Protein AF-0000000078981003 (afdb_homodimer)

InterPro domains:
  IPR001851 ABC transporter, permease [PF02653] (40-319)
  IPR043428 High-affinity branched-chain amino acid transport system permease protein LivM-like [PTHR30482] (14-332)
  IPR043428 High-affinity branched-chain amino acid transport system permease protein LivM-like [cd06581] (43-329)

Secondary structure (DSSP, 8-state):
----HHHHHHHHHHHHHHHHHHHHHHHHHHH--HHHHHHHHHHHHHHHHHHHHIIIIIHH------HHHHHHHHHHHHHHHHS-HHHHHHH-TT-GGGTTS----HHHHHHHHHHHHHHHHHHHHHHHTTS-HHHHHHHHHHHHHHHHHHHHH-HHHH-TTS-EE-------HHHHHHHHHHHHHHHHHHHHSHHHHHHHHHHH-HHHHHHTT--HHHHHHHHHHHHHHHHHHHHHHHHHHHSEE-STTSSHHHHHHHHHHHHHH-TT-HHHHHHHHHHHHHHHHHHHHHHS--S-S------THHHHHHHHHHHHHHHHHH-TTTTTTT--HHHHH--/----HHHHHHHHHHHHHHHHHHHHHHHHHHH--HHHHHHHHHHHHHHHHHHHHIIIIIHH------HHHHHHHHHHHHHHHHS-HHHHHHH-TT-GGGTTS----HHHHHHHHHHHHHHHHHHHHHHHTTS-HHHHHHHHHHHHHHHHHHHHH-HHHH-TTS-EE-------HHHHHHHHHHHHHHHHHHHHSHHHHHHHHHHH-HHHHHHTT--HHHHHHHHHHHHHHHHHHHHHHHHHHHSEE-STTSSHHHHHHHHHHHHHH-TT-HHHHHHHHHHHHHHHHHHHHHHS--S-S------THHHHHHHHHHHHHHHHHH-TTTTTTT--HHHHH--

Structure (mmCIF, N/CA/C/O backbone):
data_AF-0000000078981003-model_v1
#
loop_
_entity.id
_entity.type
_entity.pdbx_description
1 polymer 'Branched-chain amino acid ABC transporter, permease protein'
#
loop_
_atom_site.group_PDB
_atom_site.id
_atom_site.type_symbol
_atom_site.label_atom_id
_atom_site.label_alt_id
_atom_site.label_comp_id
_atom_site.label_asym_id
_atom_site.label_entity_id
_atom_site.label_seq_id
_atom_site.pdbx_PDB_ins_code
_atom_site.Cartn_x
_atom_site.Cartn_y
_atom_site.Cartn_z
_atom_site.occupancy
_atom_site.B_iso_or_equiv
_atom_site.auth_seq_id
_atom_site.auth_comp_id
_atom_site.auth_asym_id
_atom_site.auth_atom_id
_atom_site.pdbx_PDB_model_num
ATOM 1 N N . MET A 1 1 ? -24.141 32.219 16.953 1 49.22 1 MET A N 1
ATOM 2 C CA . MET A 1 1 ? -24.547 30.828 16.688 1 49.22 1 MET A CA 1
ATOM 3 C C . MET A 1 1 ? -24.188 29.922 17.859 1 49.22 1 MET A C 1
ATOM 5 O O . MET A 1 1 ? -23.016 29.859 18.266 1 49.22 1 MET A O 1
ATOM 9 N N . THR A 1 2 ? -25.062 29.516 18.656 1 70.5 2 THR A N 1
ATOM 10 C CA . THR A 1 2 ? -24.875 28.719 19.859 1 70.5 2 THR A CA 1
ATOM 11 C C . THR A 1 2 ? -24.297 27.344 19.516 1 70.5 2 THR A C 1
ATOM 13 O O . THR A 1 2 ? -24.766 26.703 18.578 1 70.5 2 THR A O 1
ATOM 16 N N . LEU A 1 3 ? -23.094 27.109 19.906 1 76.75 3 LEU A N 1
ATOM 17 C CA . LEU A 1 3 ? -22.422 25.828 19.688 1 76.75 3 LEU A CA 1
ATOM 18 C C . LEU A 1 3 ? -23.297 24.672 20.156 1 76.75 3 LEU A C 1
ATOM 20 O O . LEU A 1 3 ? -23.953 24.766 21.203 1 76.75 3 LEU A O 1
ATOM 24 N N . SER A 1 4 ? -23.547 23.703 19.344 1 82.56 4 SER A N 1
ATOM 25 C CA . SER A 1 4 ? -24.25 22.484 19.75 1 82.56 4 SER A CA 1
ATOM 26 C C . SER A 1 4 ? -23.516 21.766 20.875 1 82.56 4 SER A C 1
ATOM 28 O O . SER A 1 4 ? -22.359 22.094 21.188 1 82.56 4 SER A O 1
ATOM 30 N N . ARG A 1 5 ? -24.234 20.969 21.609 1 80.38 5 ARG A N 1
ATOM 31 C CA . ARG A 1 5 ? -23.656 20.203 22.703 1 80.38 5 ARG A CA 1
ATOM 32 C C . ARG A 1 5 ? -22.438 19.391 22.234 1 80.38 5 ARG A C 1
ATOM 34 O O . ARG A 1 5 ? -21.453 19.281 22.953 1 80.38 5 ARG A O 1
ATOM 41 N N . ALA A 1 6 ? -22.5 18.844 21.062 1 82.56 6 ALA A N 1
ATOM 42 C CA . ALA A 1 6 ? -21.406 18.062 20.5 1 82.56 6 ALA A CA 1
ATOM 43 C C . ALA A 1 6 ? -20.172 18.938 20.234 1 82.56 6 ALA A C 1
ATOM 45 O O . ALA A 1 6 ? -19.047 18.516 20.453 1 82.56 6 ALA A O 1
ATOM 46 N N . GLN A 1 7 ? -20.375 20.109 19.828 1 87.44 7 GLN A N 1
ATOM 47 C CA . GLN A 1 7 ? -19.281 21.031 19.516 1 87.44 7 GLN A CA 1
ATOM 48 C C . GLN A 1 7 ? -18.594 21.5 20.781 1 87.44 7 GLN A C 1
ATOM 50 O O . GLN A 1 7 ? -17.359 21.641 20.812 1 87.44 7 GLN A O 1
ATOM 55 N N . ARG A 1 8 ? -19.359 21.719 21.828 1 89.12 8 ARG A N 1
ATOM 56 C CA . ARG A 1 8 ? -18.781 22.125 23.109 1 89.12 8 ARG A CA 1
ATOM 57 C C . ARG A 1 8 ? -17.906 21.016 23.688 1 89.12 8 ARG A C 1
ATOM 59 O O . ARG A 1 8 ? -16.812 21.281 24.203 1 89.12 8 ARG A O 1
ATOM 66 N N . ARG A 1 9 ? -18.453 19.844 23.594 1 88.81 9 ARG A N 1
ATOM 67 C CA . ARG A 1 9 ? -17.688 18.703 24.078 1 88.81 9 ARG A CA 1
ATOM 68 C C . ARG A 1 9 ? -16.406 18.516 23.266 1 88.81 9 ARG A C 1
ATOM 70 O O . ARG A 1 9 ? -15.367 18.141 23.812 1 88.81 9 ARG A O 1
ATOM 77 N N . GLY A 1 10 ? -16.531 18.812 22.016 1 92.38 10 GLY A N 1
ATOM 78 C CA . GLY A 1 10 ? -15.375 18.719 21.141 1 92.38 10 GLY A CA 1
ATOM 79 C C . GLY A 1 10 ? -14.281 19.703 21.5 1 92.38 10 GLY A C 1
ATOM 80 O O . GLY A 1 10 ? -13.094 19.375 21.453 1 92.38 10 GLY A O 1
ATOM 81 N N . ILE A 1 11 ? -14.703 20.844 21.859 1 94 11 ILE A N 1
ATOM 82 C CA . ILE A 1 11 ? -13.758 21.891 22.234 1 94 11 ILE A CA 1
ATOM 83 C C . ILE A 1 11 ? -13.062 21.5 23.547 1 94 11 ILE A C 1
ATOM 85 O O . ILE A 1 11 ? -11.859 21.703 23.703 1 94 11 ILE A O 1
ATOM 89 N N . VAL A 1 12 ? -13.812 20.938 24.469 1 94.69 12 VAL A N 1
ATOM 90 C CA . VAL A 1 12 ? -13.25 20.5 25.734 1 94.69 12 VAL A CA 1
ATOM 91 C C . VAL A 1 12 ? -12.234 19.391 25.484 1 94.69 12 VAL A C 1
ATOM 93 O O . VAL A 1 12 ? -11.156 19.375 26.078 1 94.69 12 VAL A O 1
ATOM 96 N N . GLY A 1 13 ? -12.633 18.438 24.656 1 96.25 13 GLY A N 1
ATOM 97 C CA . GLY A 1 13 ? -11.711 17.375 24.312 1 96.25 13 GLY A CA 1
ATOM 98 C C . GLY A 1 13 ? -10.438 17.875 23.656 1 96.25 13 GLY A C 1
ATOM 99 O O . GLY A 1 13 ? -9.344 17.406 23.953 1 96.25 13 GLY A O 1
ATOM 100 N N . ALA A 1 14 ? -10.609 18.812 22.766 1 97.62 14 ALA A N 1
ATOM 101 C CA . ALA A 1 14 ? -9.461 19.406 22.094 1 97.62 14 ALA A CA 1
ATOM 102 C C . ALA A 1 14 ? -8.555 20.125 23.078 1 97.62 14 ALA A C 1
ATOM 104 O O . ALA A 1 14 ? -7.328 20.062 22.969 1 97.62 14 ALA A O 1
ATOM 105 N N . ALA A 1 15 ? -9.125 20.828 24.016 1 97.56 15 ALA A N 1
ATOM 106 C CA . ALA A 1 15 ? -8.367 21.547 25.031 1 97.56 15 ALA A CA 1
ATOM 107 C C . ALA A 1 15 ? -7.582 20.594 25.922 1 97.56 15 ALA A C 1
ATOM 109 O O . ALA A 1 15 ? -6.438 20.875 26.281 1 97.56 15 ALA A O 1
ATOM 110 N N . LEU A 1 16 ? -8.234 19.5 26.266 1 97.31 16 LEU A N 1
ATOM 111 C CA . LEU A 1 16 ? -7.555 18.5 27.094 1 97.31 16 LEU A CA 1
ATOM 112 C C . LEU A 1 16 ? -6.367 17.906 26.344 1 97.31 16 LEU A C 1
ATOM 114 O O . LEU A 1 16 ? -5.285 17.75 26.906 1 97.31 16 LEU A O 1
ATOM 118 N N . LEU A 1 17 ? -6.609 17.547 25.094 1 98.06 17 LEU A N 1
ATOM 119 C CA . LEU A 1 17 ? -5.516 17.031 24.281 1 98.06 17 LEU A CA 1
ATOM 120 C C . LEU A 1 17 ? -4.406 18.062 24.125 1 98.06 17 LEU A C 1
ATOM 122 O O . LEU A 1 17 ? -3.223 17.734 24.172 1 98.06 17 LEU A O 1
ATOM 126 N N . ALA A 1 18 ? -4.82 19.312 23.938 1 98.25 18 ALA A N 1
ATOM 127 C CA . ALA A 1 18 ? -3.854 20.406 23.812 1 98.25 18 ALA A CA 1
ATOM 128 C C . ALA A 1 18 ? -2.996 20.516 25.078 1 98.25 18 ALA A C 1
ATOM 130 O O . ALA A 1 18 ? -1.779 20.703 25 1 98.25 18 ALA A O 1
ATOM 131 N N . LEU A 1 19 ? -3.611 20.406 26.219 1 97.94 19 LEU A N 1
ATOM 132 C CA . LEU A 1 19 ? -2.893 20.469 27.5 1 97.94 19 LEU A CA 1
ATOM 133 C C . LEU A 1 19 ? -1.883 19.344 27.609 1 97.94 19 LEU A C 1
ATOM 135 O O . LEU A 1 19 ? -0.764 19.547 28.094 1 97.94 19 LEU A O 1
ATOM 139 N N . ILE A 1 20 ? -2.307 18.188 27.203 1 97.75 20 ILE A N 1
ATOM 140 C CA . ILE A 1 20 ? -1.422 17.016 27.234 1 97.75 20 ILE A CA 1
ATOM 141 C C . ILE A 1 20 ? -0.238 17.25 26.297 1 97.75 20 ILE A C 1
ATOM 143 O O . ILE A 1 20 ? 0.906 16.953 26.656 1 97.75 20 ILE A O 1
ATOM 147 N N . LEU A 1 21 ? -0.526 17.703 25.094 1 98.44 21 LEU A N 1
ATOM 148 C CA . LEU A 1 21 ? 0.53 17.953 24.125 1 98.44 21 LEU A CA 1
ATOM 149 C C . LEU A 1 21 ? 1.508 19 24.625 1 98.44 21 LEU A C 1
ATOM 151 O O . LEU A 1 21 ? 2.721 18.859 24.469 1 98.44 21 LEU A O 1
ATOM 155 N N . ILE A 1 22 ? 0.976 20.094 25.234 1 98.31 22 ILE A N 1
ATOM 156 C CA . ILE A 1 22 ? 1.817 21.156 25.797 1 98.31 22 ILE A CA 1
ATOM 157 C C . ILE A 1 22 ? 2.654 20.594 26.938 1 98.31 22 ILE A C 1
ATOM 159 O O . ILE A 1 22 ? 3.846 20.891 27.047 1 98.31 22 ILE A O 1
ATOM 163 N N . ALA A 1 23 ? 2.049 19.75 27.797 1 97.81 23 ALA A N 1
ATOM 164 C CA . ALA A 1 23 ? 2.762 19.156 28.922 1 97.81 23 ALA A CA 1
ATOM 165 C C . ALA A 1 23 ? 3.918 18.281 28.422 1 97.81 23 ALA A C 1
ATOM 167 O O . ALA A 1 23 ? 5.012 18.328 28.984 1 97.81 23 ALA A O 1
ATOM 168 N N . ILE A 1 24 ? 3.688 17.469 27.391 1 97 24 ILE A N 1
ATOM 169 C CA . ILE A 1 24 ? 4.73 16.609 26.844 1 97 24 ILE A CA 1
ATOM 170 C C . ILE A 1 24 ? 5.855 17.469 26.266 1 97 24 ILE A C 1
ATOM 172 O O . ILE A 1 24 ? 7.035 17.188 26.484 1 97 24 ILE A O 1
ATOM 176 N N . GLY A 1 25 ? 5.469 18.516 25.516 1 96.81 25 GLY A N 1
ATOM 177 C CA . GLY A 1 25 ? 6.465 19.422 24.953 1 96.81 25 GLY A CA 1
ATOM 178 C C . GLY A 1 25 ? 7.301 20.109 26.016 1 96.81 25 GLY A C 1
ATOM 179 O O . GLY A 1 25 ? 8.523 20.203 25.891 1 96.81 25 GLY A O 1
ATOM 180 N N . LEU A 1 26 ? 6.652 20.578 27.109 1 96 26 LEU A N 1
ATOM 181 C CA . LEU A 1 26 ? 7.34 21.266 28.203 1 96 26 LEU A CA 1
ATOM 182 C C . LEU A 1 26 ? 8.25 20.312 28.953 1 96 26 LEU A C 1
ATOM 184 O O . LEU A 1 26 ? 9.367 20.672 29.328 1 96 26 LEU A O 1
ATOM 188 N N . ALA A 1 27 ? 7.711 19.156 29.219 1 95.5 27 ALA A N 1
ATOM 189 C CA . ALA A 1 27 ? 8.523 18.156 29.906 1 95.5 27 ALA A CA 1
ATOM 190 C C . ALA A 1 27 ? 9.789 17.844 29.109 1 95.5 27 ALA A C 1
ATOM 192 O O . ALA A 1 27 ? 10.867 17.688 29.688 1 95.5 27 ALA A O 1
ATOM 193 N N . ALA A 1 28 ? 9.656 17.688 27.828 1 94.31 28 ALA A N 1
ATOM 194 C CA . ALA A 1 28 ? 10.812 17.406 26.984 1 94.31 28 ALA A CA 1
ATOM 195 C C . ALA A 1 28 ? 11.797 18.562 26.984 1 94.31 28 ALA A C 1
ATOM 197 O O . ALA A 1 28 ? 13.016 18.359 26.984 1 94.31 28 ALA A O 1
ATOM 198 N N . THR A 1 29 ? 11.289 19.828 26.953 1 92.25 29 THR A N 1
ATOM 199 C CA . THR A 1 29 ? 12.117 21.016 26.891 1 92.25 29 THR A CA 1
ATOM 200 C C . THR A 1 29 ? 12.891 21.203 28.203 1 92.25 29 THR A C 1
ATOM 202 O O . THR A 1 29 ? 14.047 21.609 28.188 1 92.25 29 THR A O 1
ATOM 205 N N . TRP A 1 30 ? 12.297 20.859 29.312 1 93.31 30 TRP A N 1
ATOM 206 C CA . TRP A 1 30 ? 12.898 21.125 30.625 1 93.31 30 TRP A CA 1
ATOM 207 C C . TRP A 1 30 ? 13.789 19.969 31.062 1 93.31 30 TRP A C 1
ATOM 209 O O . TRP A 1 30 ? 14.789 20.188 31.75 1 93.31 30 TRP A O 1
ATOM 219 N N . PHE A 1 31 ? 13.422 18.75 30.656 1 91.56 31 PHE A N 1
ATOM 220 C CA . PHE A 1 31 ? 14.125 17.594 31.219 1 91.56 31 PHE A CA 1
ATOM 221 C C . PHE A 1 31 ? 14.852 16.812 30.125 1 91.56 31 PHE A C 1
ATOM 223 O O . PHE A 1 31 ? 15.664 15.938 30.406 1 91.56 31 PHE A O 1
ATOM 230 N N . GLY A 1 32 ? 14.617 17.094 28.906 1 88.19 32 GLY A N 1
ATOM 231 C CA . GLY A 1 32 ? 15.094 16.234 27.828 1 88.19 32 GLY A CA 1
ATOM 232 C C . GLY A 1 32 ? 16.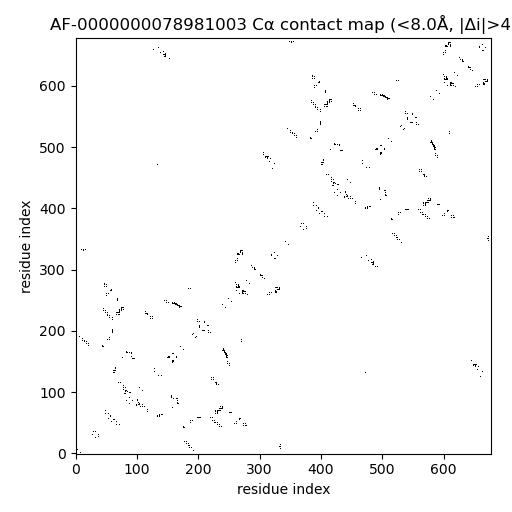484 16.594 27.344 1 88.19 32 GLY A C 1
ATOM 233 O O . GLY A 1 32 ? 16.859 17.781 27.344 1 88.19 32 GLY A O 1
ATOM 234 N N . SER A 1 33 ? 17.297 15.625 26.984 1 90.69 33 SER A N 1
ATOM 235 C CA . SER A 1 33 ? 18.562 15.805 26.297 1 90.69 33 SER A CA 1
ATOM 236 C C . SER A 1 33 ? 18.344 16.266 24.859 1 90.69 33 SER A C 1
ATOM 238 O O . SER A 1 33 ? 17.219 16.297 24.375 1 90.69 33 SER A O 1
ATOM 240 N N . ARG A 1 34 ? 19.422 16.656 24.203 1 86.69 34 ARG A N 1
ATOM 241 C CA . ARG A 1 34 ? 19.344 17.062 22.812 1 86.69 34 ARG A CA 1
ATOM 242 C C . ARG A 1 34 ? 18.781 15.953 21.938 1 86.69 34 ARG A C 1
ATOM 244 O O . ARG A 1 34 ? 17.984 16.219 21.016 1 86.69 34 ARG A O 1
ATOM 251 N N . TYR A 1 35 ? 19.141 14.812 22.25 1 85.94 35 TYR A N 1
ATOM 252 C CA . TYR A 1 35 ? 18.656 13.648 21.516 1 85.94 35 TYR A CA 1
ATOM 253 C C . TYR A 1 35 ? 17.156 13.461 21.734 1 85.94 35 TYR A C 1
ATOM 255 O O . TYR A 1 35 ? 16.422 13.219 20.781 1 85.94 35 TYR A O 1
ATOM 263 N N . GLN A 1 36 ? 16.781 13.57 22.953 1 88.25 36 GLN A N 1
ATOM 264 C CA . GLN A 1 36 ? 15.375 13.375 23.281 1 88.25 36 GLN A CA 1
ATOM 265 C C . GLN A 1 36 ? 14.5 14.469 22.672 1 88.25 36 GLN A C 1
ATOM 267 O O . GLN A 1 36 ? 13.359 14.219 22.281 1 88.25 36 GLN A O 1
ATOM 272 N N . LEU A 1 37 ? 15.055 15.656 22.562 1 92.5 37 LEU A N 1
ATOM 273 C CA . LEU A 1 37 ? 14.32 16.75 21.953 1 92.5 37 LEU A CA 1
ATOM 274 C C . LEU A 1 37 ? 14.062 16.469 20.469 1 92.5 37 LEU A C 1
ATOM 276 O O . LEU A 1 37 ? 12.984 16.766 19.969 1 92.5 37 LEU A O 1
ATOM 280 N N . ARG A 1 38 ? 15.023 15.906 19.812 1 91.19 38 ARG A N 1
ATOM 281 C CA . ARG A 1 38 ? 14.867 15.555 18.406 1 91.19 38 ARG A CA 1
ATOM 282 C C . ARG A 1 38 ? 13.82 14.453 18.219 1 91.19 38 ARG A C 1
ATOM 284 O O . ARG A 1 38 ? 13.039 14.484 17.266 1 91.19 38 ARG A O 1
ATOM 291 N N . LEU A 1 39 ? 13.836 13.523 19.156 1 91 39 LEU A N 1
ATOM 292 C CA . LEU A 1 39 ? 12.875 12.422 19.125 1 91 39 LEU A CA 1
ATOM 293 C C . LEU A 1 39 ? 11.453 12.938 19.328 1 91 39 LEU A C 1
ATOM 295 O O . LEU A 1 39 ? 10.531 12.523 18.609 1 91 39 LEU A O 1
ATOM 299 N N . VAL A 1 40 ? 11.32 13.805 20.281 1 96 40 VAL A N 1
ATOM 300 C CA . VAL A 1 40 ? 10 14.344 20.578 1 96 40 VAL A CA 1
ATOM 301 C C . VAL A 1 40 ? 9.523 15.234 19.438 1 96 40 VAL A C 1
ATOM 303 O O . VAL A 1 40 ? 8.336 15.227 19.094 1 96 40 VAL A O 1
ATOM 306 N N . TYR A 1 41 ? 10.438 16.016 18.859 1 96.81 41 TYR A N 1
ATOM 307 C CA . TYR A 1 41 ? 10.078 16.812 17.688 1 96.81 41 TYR A CA 1
ATOM 308 C C . TYR A 1 41 ? 9.562 15.922 16.562 1 96.81 41 TYR A C 1
ATOM 310 O O . TYR A 1 41 ? 8.531 16.219 15.953 1 96.81 41 TYR A O 1
ATOM 318 N N . GLY A 1 42 ? 10.289 14.82 16.312 1 96.44 42 GLY A N 1
ATOM 319 C CA . GLY A 1 42 ? 9.852 13.875 15.289 1 96.44 42 GLY A CA 1
ATOM 320 C C . GLY A 1 42 ? 8.477 13.289 15.57 1 96.44 42 GLY A C 1
ATOM 321 O O . GLY A 1 42 ? 7.676 13.109 14.656 1 96.44 42 GLY A O 1
ATOM 322 N N . ALA A 1 43 ? 8.195 13 16.812 1 97.44 43 ALA A N 1
ATOM 323 C CA . ALA A 1 43 ? 6.895 12.477 17.203 1 97.44 43 ALA A CA 1
ATOM 324 C C . ALA A 1 43 ? 5.781 13.477 16.906 1 97.44 43 ALA A C 1
ATOM 326 O O . ALA A 1 43 ? 4.691 13.094 16.484 1 97.44 43 ALA A O 1
ATOM 327 N N . TYR A 1 44 ? 6.078 14.734 17.156 1 98.62 44 TYR A N 1
ATOM 328 C CA . TYR A 1 44 ? 5.078 15.766 16.906 1 98.62 44 TYR A CA 1
ATOM 329 C C . TYR A 1 44 ? 4.836 15.93 15.406 1 98.62 44 TYR A C 1
ATOM 331 O O . TYR A 1 44 ? 3.705 16.172 14.977 1 98.62 44 TYR A O 1
ATOM 339 N N . VAL A 1 45 ? 5.891 15.836 14.594 1 98.62 45 VAL A N 1
ATOM 340 C CA . VAL A 1 45 ? 5.715 15.898 13.141 1 98.62 45 VAL A CA 1
ATOM 341 C C . VAL A 1 45 ? 4.863 14.727 12.672 1 98.62 45 VAL A C 1
ATOM 343 O O . VAL A 1 45 ? 3.932 14.898 11.883 1 98.62 45 VAL A O 1
ATOM 346 N N . ASN A 1 46 ? 5.184 13.562 13.18 1 98.38 46 ASN A N 1
ATOM 347 C CA . ASN A 1 46 ? 4.363 12.398 12.852 1 98.38 46 ASN A CA 1
ATOM 348 C C . ASN A 1 46 ? 2.924 12.578 13.328 1 98.38 46 ASN A C 1
ATOM 350 O O . ASN A 1 46 ? 1.988 12.109 12.68 1 98.38 46 ASN A O 1
ATOM 354 N N . LEU A 1 47 ? 2.766 13.203 14.438 1 98.88 47 LEU A N 1
ATOM 355 C CA . LEU A 1 47 ? 1.423 13.469 14.945 1 98.88 47 LEU A CA 1
ATOM 356 C C . LEU A 1 47 ? 0.633 14.328 13.961 1 98.88 47 LEU A C 1
ATOM 358 O O . LEU A 1 47 ? -0.552 14.086 13.727 1 98.88 47 LEU A O 1
ATOM 362 N N . LEU A 1 48 ? 1.291 15.359 13.422 1 98.94 48 LEU A N 1
ATOM 363 C CA . LEU A 1 48 ? 0.625 16.188 12.422 1 98.94 48 LEU A CA 1
ATOM 364 C C . LEU A 1 48 ? 0.151 15.352 11.242 1 98.94 48 LEU A C 1
ATOM 366 O O . LEU A 1 48 ? -0.969 15.531 10.758 1 98.94 48 LEU A O 1
ATOM 370 N N . VAL A 1 49 ? 0.95 14.414 10.836 1 98.88 49 VAL A N 1
ATOM 371 C CA . VAL A 1 49 ? 0.619 13.539 9.719 1 98.88 49 VAL A CA 1
ATOM 372 C C . VAL A 1 49 ? -0.559 12.641 10.094 1 98.88 49 VAL A C 1
ATOM 374 O O . VAL A 1 49 ? -1.516 12.516 9.328 1 98.88 49 VAL A O 1
ATOM 377 N N . VAL A 1 50 ? -0.509 12.039 11.258 1 98.88 50 VAL A N 1
ATOM 378 C CA . VAL A 1 50 ? -1.516 11.078 11.688 1 98.88 50 VAL A CA 1
ATOM 379 C C . VAL A 1 50 ? -2.852 11.789 11.898 1 98.88 50 VAL A C 1
ATOM 381 O O . VAL A 1 50 ? -3.908 11.242 11.57 1 98.88 50 VAL A O 1
ATOM 384 N N . LEU A 1 51 ? -2.793 13.008 12.438 1 98.88 51 LEU A N 1
ATOM 385 C CA . LEU A 1 51 ? -4.012 13.789 12.578 1 98.88 51 LEU A CA 1
ATOM 386 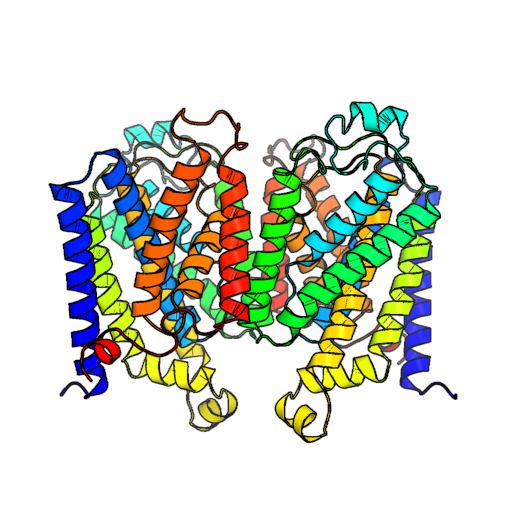C C . LEU A 1 51 ? -4.609 14.117 11.211 1 98.88 51 LEU A C 1
ATOM 388 O O . LEU A 1 51 ? -5.828 14.078 11.031 1 98.88 51 LEU A O 1
ATOM 392 N N . ALA A 1 52 ? -3.723 14.477 10.273 1 98.88 52 ALA A N 1
ATOM 393 C CA . ALA A 1 52 ? -4.188 14.742 8.914 1 98.88 52 ALA A CA 1
ATOM 394 C C . ALA A 1 52 ? -4.848 13.508 8.305 1 98.88 52 ALA A C 1
ATOM 396 O O . ALA A 1 52 ? -5.883 13.617 7.641 1 98.88 52 ALA A O 1
ATOM 397 N N . LEU A 1 53 ? -4.316 12.367 8.539 1 98.06 53 LEU A N 1
ATOM 398 C CA . LEU A 1 53 ? -4.875 11.102 8.078 1 98.06 53 LEU A CA 1
ATOM 399 C C . LEU A 1 53 ? -6.25 10.859 8.695 1 98.06 53 LEU A C 1
ATOM 401 O O . LEU A 1 53 ? -7.16 10.367 8.023 1 98.06 53 LEU A O 1
ATOM 405 N N . GLN A 1 54 ? -6.281 11.141 9.984 1 98.31 54 GLN A N 1
ATOM 406 C CA . GLN A 1 54 ? -7.523 10.922 10.711 1 98.31 54 GLN A CA 1
ATOM 407 C C . GLN A 1 54 ? -8.664 11.742 10.117 1 98.31 54 GLN A C 1
ATOM 409 O O . GLN A 1 54 ? -9.812 11.289 10.094 1 98.31 54 GLN A O 1
ATOM 414 N N . VAL A 1 55 ? -8.375 12.898 9.594 1 98.56 55 VAL A N 1
ATOM 415 C CA . VAL A 1 55 ? -9.398 13.781 9.039 1 98.56 55 VAL A CA 1
ATOM 416 C C . VAL A 1 55 ? -10.117 13.078 7.891 1 98.56 55 VAL A C 1
ATOM 418 O O . VAL A 1 55 ? -11.352 13.094 7.82 1 98.56 55 VAL A O 1
ATOM 421 N N . PHE A 1 56 ? -9.398 12.453 7.035 1 98.12 56 PHE A N 1
ATOM 422 C CA . PHE A 1 56 ? -10.023 11.836 5.871 1 98.12 56 PHE A CA 1
ATOM 423 C C . PHE A 1 56 ? -10.367 10.375 6.16 1 98.12 56 PHE A C 1
ATOM 425 O O . PHE A 1 56 ? -11.539 9.992 6.113 1 98.12 56 PHE A O 1
ATOM 432 N N . MET A 1 57 ? -9.398 9.586 6.547 1 96.75 57 MET A N 1
ATOM 433 C CA . MET A 1 57 ? -9.609 8.156 6.73 1 96.75 57 MET A CA 1
ATOM 434 C C . MET A 1 57 ? -10.555 7.891 7.898 1 96.75 57 MET A C 1
ATOM 436 O O . MET A 1 57 ? -11.359 6.961 7.848 1 96.75 57 MET A O 1
ATOM 440 N N . GLY A 1 58 ? -10.438 8.664 8.938 1 96.25 58 GLY A N 1
ATOM 441 C CA . GLY A 1 58 ? -11.266 8.453 10.109 1 96.25 58 GLY A CA 1
ATOM 442 C C . GLY A 1 58 ? -12.727 8.797 9.883 1 96.25 58 GLY A C 1
ATOM 443 O O . GLY A 1 58 ? -13.609 8.188 10.492 1 96.25 58 GLY A O 1
ATOM 444 N N . ASN A 1 59 ? -12.969 9.766 9.023 1 97 59 ASN A N 1
ATOM 445 C CA . ASN A 1 59 ? -14.344 10.219 8.805 1 97 59 ASN A CA 1
ATOM 446 C C . ASN A 1 59 ? -14.961 9.57 7.574 1 97 59 ASN A C 1
ATOM 448 O O . ASN A 1 59 ? -16.141 9.195 7.586 1 97 59 ASN A O 1
ATOM 452 N N . ALA A 1 60 ? -14.195 9.422 6.551 1 96 60 ALA A N 1
ATOM 453 C CA . ALA A 1 60 ? -14.711 8.875 5.301 1 96 60 ALA A CA 1
ATOM 454 C C . ALA A 1 60 ? -14.625 7.352 5.297 1 96 60 ALA A C 1
ATOM 456 O O . ALA A 1 60 ? -15.305 6.688 4.512 1 96 60 ALA A O 1
ATOM 457 N N . ARG A 1 61 ? -13.734 6.805 6.094 1 93.81 61 ARG A N 1
ATOM 458 C CA . ARG A 1 61 ? -13.477 5.367 6.16 1 93.81 61 ARG A CA 1
ATOM 459 C C . ARG A 1 61 ? -13.047 4.824 4.805 1 93.81 61 ARG A C 1
ATOM 461 O O . ARG A 1 61 ? -13.531 3.781 4.363 1 93.81 61 ARG A O 1
ATOM 468 N N . VAL A 1 62 ? -12.312 5.543 4.141 1 93.94 62 VAL A N 1
ATOM 469 C CA . VAL A 1 62 ? -11.641 5.176 2.902 1 93.94 62 VAL A CA 1
ATOM 470 C C . VAL A 1 62 ? -10.125 5.289 3.08 1 93.94 62 VAL A C 1
ATOM 472 O O . VAL A 1 62 ? -9.633 6.266 3.648 1 93.94 62 VAL A O 1
ATOM 475 N N . THR A 1 63 ? -9.453 4.293 2.658 1 94.94 63 THR A N 1
ATOM 476 C CA . THR A 1 63 ? -8.016 4.234 2.883 1 94.94 63 THR A CA 1
ATOM 477 C C . THR A 1 63 ? -7.289 5.258 2.01 1 94.94 63 THR A C 1
ATOM 479 O O . THR A 1 63 ? -7.637 5.438 0.841 1 94.94 63 THR A O 1
ATOM 482 N N . ASN A 1 64 ? -6.387 5.941 2.586 1 96.5 64 ASN A N 1
ATOM 483 C CA . ASN A 1 64 ? -5.48 6.848 1.888 1 96.5 64 ASN A CA 1
ATOM 484 C C . ASN A 1 64 ? -4.02 6.453 2.094 1 96.5 64 ASN A C 1
ATOM 486 O O . ASN A 1 64 ? -3.484 6.602 3.193 1 96.5 64 ASN A O 1
ATOM 490 N N . LEU A 1 65 ? -3.381 6.008 1.027 1 97.12 65 LEU A N 1
ATOM 491 C CA . LEU A 1 65 ? -1.991 5.578 1.136 1 97.12 65 LEU A CA 1
ATOM 492 C C . LEU A 1 65 ? -1.054 6.613 0.521 1 97.12 65 LEU A C 1
ATOM 494 O O . LEU A 1 65 ? 0.15 6.371 0.403 1 97.12 65 LEU A O 1
ATOM 498 N N . SER A 1 66 ? -1.558 7.797 0.185 1 98.06 66 SER A N 1
ATOM 499 C CA . SER A 1 66 ? -0.752 8.797 -0.509 1 98.06 66 SER A CA 1
ATOM 500 C C . SER A 1 66 ? -0.285 9.891 0.445 1 98.06 66 SER A C 1
ATOM 502 O O . SER A 1 66 ? 0.321 10.875 0.019 1 98.06 66 SER A O 1
ATOM 504 N N . HIS A 1 67 ? -0.56 9.789 1.684 1 98.38 67 HIS A N 1
ATOM 505 C CA . HIS A 1 67 ? -0.409 10.922 2.594 1 98.38 67 HIS A CA 1
ATOM 506 C C . HIS A 1 67 ? 1.048 11.359 2.691 1 98.38 67 HIS A C 1
ATOM 508 O O . HIS A 1 67 ? 1.335 12.555 2.812 1 98.38 67 HIS A O 1
ATOM 514 N N . SER A 1 68 ? 1.976 10.461 2.566 1 98 68 SER A N 1
ATOM 515 C CA . SER A 1 68 ? 3.387 10.828 2.619 1 98 68 SER A CA 1
ATOM 516 C C . SER A 1 68 ? 3.787 11.656 1.398 1 98 68 SER A C 1
ATOM 518 O O . SER A 1 68 ? 4.703 12.477 1.471 1 98 68 SER A O 1
ATOM 520 N N . ALA A 1 69 ? 3.137 11.391 0.278 1 98.44 69 ALA A N 1
ATOM 521 C CA . ALA A 1 69 ? 3.387 12.172 -0.933 1 98.44 69 ALA A CA 1
ATOM 522 C C . ALA A 1 69 ? 3.035 13.641 -0.722 1 98.44 69 ALA A C 1
ATOM 524 O O . ALA A 1 69 ? 3.791 14.531 -1.117 1 98.44 69 ALA A O 1
ATOM 525 N N . PHE A 1 70 ? 1.946 13.898 -0.075 1 98.81 70 PHE A N 1
ATOM 526 C CA . PHE A 1 70 ? 1.49 15.266 0.132 1 98.81 70 PHE A CA 1
ATOM 527 C C . PHE A 1 70 ? 2.344 15.969 1.182 1 98.81 70 PHE A C 1
ATOM 529 O O . PHE A 1 70 ? 2.582 17.172 1.091 1 98.81 70 PHE A O 1
ATOM 536 N N . MET A 1 71 ? 2.766 15.203 2.188 1 98.81 71 MET A N 1
ATOM 537 C CA . MET A 1 71 ? 3.748 15.758 3.115 1 98.81 71 MET A CA 1
ATOM 538 C C . MET A 1 71 ? 5.008 16.203 2.375 1 98.81 71 MET A C 1
ATOM 540 O O . MET A 1 71 ? 5.535 17.281 2.627 1 98.81 71 MET A O 1
ATOM 544 N N . GLY A 1 72 ? 5.477 15.336 1.467 1 98.75 72 GLY A N 1
ATOM 545 C CA . GLY A 1 72 ? 6.664 15.641 0.686 1 98.75 72 GLY A CA 1
ATOM 546 C C . GLY A 1 72 ? 6.504 16.859 -0.208 1 98.75 72 GLY A C 1
ATOM 547 O O . GLY A 1 72 ? 7.414 17.672 -0.313 1 98.75 72 GLY A O 1
ATOM 548 N N . ILE A 1 73 ? 5.363 16.969 -0.843 1 98.75 73 ILE A N 1
ATOM 549 C CA . ILE A 1 73 ? 5.09 18.109 -1.699 1 98.75 73 ILE A CA 1
ATOM 550 C C . ILE A 1 73 ? 5.184 19.406 -0.882 1 98.75 73 ILE A C 1
ATOM 552 O O . ILE A 1 73 ? 5.828 20.359 -1.303 1 98.75 73 ILE A O 1
ATOM 556 N N . GLY A 1 74 ? 4.59 19.391 0.265 1 98.81 74 GLY A N 1
ATOM 557 C CA . GLY A 1 74 ? 4.668 20.547 1.138 1 98.81 74 GLY A CA 1
ATOM 558 C C . GLY A 1 74 ? 6.086 20.875 1.579 1 98.81 74 GLY A C 1
ATOM 559 O O . GLY A 1 74 ? 6.488 22.031 1.592 1 98.81 74 GLY A O 1
ATOM 560 N N . ALA A 1 75 ? 6.832 19.844 1.934 1 98.69 75 ALA A N 1
ATOM 561 C CA . ALA A 1 75 ? 8.211 20.016 2.385 1 98.69 75 ALA A CA 1
ATOM 562 C C . ALA A 1 75 ? 9.078 20.625 1.286 1 98.69 75 ALA A C 1
ATOM 564 O O . ALA A 1 75 ? 9.781 21.609 1.517 1 98.69 75 ALA A O 1
ATOM 565 N N . TYR A 1 76 ? 8.984 20.094 0.085 1 98.12 76 TYR A N 1
ATOM 566 C CA . TYR A 1 76 ? 9.828 20.547 -1.02 1 98.12 76 TYR A CA 1
ATOM 567 C C . TYR A 1 76 ? 9.414 21.938 -1.482 1 98.12 76 TYR A C 1
ATOM 569 O O . TYR A 1 76 ? 10.266 22.766 -1.804 1 98.12 76 TYR A O 1
ATOM 577 N N . ALA A 1 77 ? 8.086 22.156 -1.532 1 98.31 77 ALA A N 1
ATOM 578 C CA . ALA A 1 77 ? 7.621 23.469 -1.947 1 98.31 77 ALA A CA 1
ATOM 579 C C . ALA A 1 77 ? 8.133 24.562 -1.001 1 98.31 77 ALA A C 1
ATOM 581 O O . ALA A 1 77 ? 8.633 25.594 -1.446 1 98.31 77 ALA A O 1
ATOM 582 N N . ALA A 1 78 ? 8.062 24.344 0.262 1 98.38 78 ALA A N 1
ATOM 583 C CA . ALA A 1 78 ? 8.547 25.328 1.238 1 98.38 78 ALA A CA 1
ATOM 584 C C . ALA A 1 78 ? 10.07 25.453 1.169 1 98.38 78 ALA A C 1
ATOM 586 O O . ALA A 1 78 ? 10.602 26.562 1.244 1 98.38 78 ALA A O 1
ATOM 587 N N . ALA A 1 79 ? 10.742 24.328 1.045 1 97.38 79 ALA A N 1
ATOM 588 C CA . ALA A 1 79 ? 12.195 24.328 0.992 1 97.38 79 ALA A CA 1
ATOM 589 C C . ALA A 1 79 ? 12.711 25.125 -0.199 1 97.38 79 ALA A C 1
ATOM 591 O O . ALA A 1 79 ? 13.625 25.953 -0.058 1 97.38 79 ALA A O 1
ATOM 592 N N . ILE A 1 80 ? 12.109 24.922 -1.364 1 96.69 80 ILE A N 1
ATOM 593 C CA . ILE A 1 80 ? 12.531 25.594 -2.59 1 96.69 80 ILE A CA 1
ATOM 594 C C . ILE A 1 80 ? 12.266 27.094 -2.486 1 96.69 80 ILE A C 1
ATOM 596 O O . ILE A 1 80 ? 13.086 27.906 -2.916 1 96.69 80 ILE A O 1
ATOM 600 N N . CYS A 1 81 ? 11.195 27.469 -1.852 1 97.12 81 CYS A N 1
ATOM 601 C CA . CYS A 1 81 ? 10.805 28.875 -1.777 1 97.12 81 CYS A CA 1
ATOM 602 C C . CYS A 1 81 ? 11.656 29.625 -0.751 1 97.12 81 CYS A C 1
ATOM 604 O O . CYS A 1 81 ? 11.961 30.797 -0.933 1 97.12 81 CYS A O 1
ATOM 606 N N . VAL A 1 82 ? 12.125 28.953 0.306 1 97.38 82 VAL A N 1
ATOM 607 C CA . VAL A 1 82 ? 1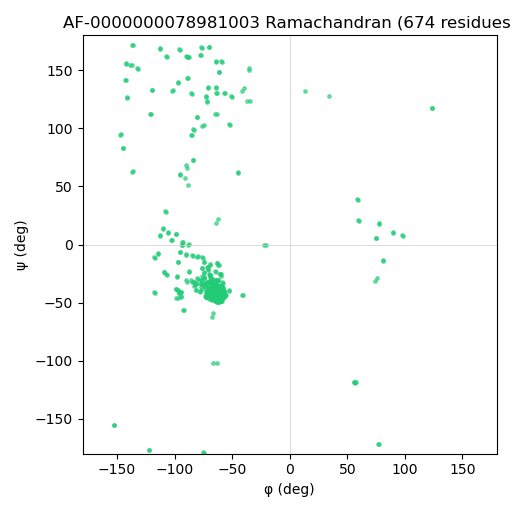2.688 29.672 1.446 1 97.38 82 VAL A CA 1
ATOM 608 C C . VAL A 1 82 ? 14.211 29.703 1.338 1 97.38 82 VAL A C 1
ATOM 610 O O . VAL A 1 82 ? 14.859 30.594 1.893 1 97.38 82 VAL A O 1
ATOM 613 N N . THR A 1 83 ? 14.828 28.75 0.691 1 96.5 83 THR A N 1
ATOM 614 C CA . THR A 1 83 ? 16.281 28.609 0.657 1 96.5 83 THR A CA 1
ATOM 615 C C . THR A 1 83 ? 16.906 29.812 -0.043 1 96.5 83 THR A C 1
ATOM 617 O O . THR A 1 83 ? 16.453 30.234 -1.107 1 96.5 83 THR A O 1
ATOM 620 N N . PRO A 1 84 ? 17.906 30.312 0.532 1 95.69 84 PRO A N 1
ATOM 621 C CA . PRO A 1 84 ? 18.562 31.484 -0.051 1 95.69 84 PRO A CA 1
ATOM 622 C C . PRO A 1 84 ? 19.125 31.219 -1.447 1 95.69 84 PRO A C 1
ATOM 624 O O . PRO A 1 84 ? 19.609 30.109 -1.722 1 95.69 84 PRO A O 1
ATOM 627 N N . GLU A 1 85 ? 19.109 32.219 -2.201 1 93.19 85 GLU A N 1
ATOM 628 C CA . GLU A 1 85 ? 19.516 32.125 -3.604 1 93.19 85 GLU A CA 1
ATOM 629 C C . GLU A 1 85 ? 20.938 31.625 -3.74 1 93.19 85 GLU A C 1
ATOM 631 O O . GLU A 1 85 ? 21.234 30.812 -4.621 1 93.19 85 GLU A O 1
ATOM 636 N N . LYS A 1 86 ? 21.844 32.031 -2.879 1 91.81 86 LYS A N 1
ATOM 637 C CA . LYS A 1 86 ? 23.25 31.688 -2.957 1 91.81 86 LYS A CA 1
ATOM 638 C C . LYS A 1 86 ? 23.453 30.188 -2.748 1 91.81 86 LYS A C 1
ATOM 640 O O . LYS A 1 86 ? 24.266 29.562 -3.428 1 91.81 86 LYS A O 1
ATOM 645 N N . ILE A 1 87 ? 22.703 29.688 -1.863 1 92.12 87 ILE A N 1
ATOM 646 C CA . ILE A 1 87 ? 22.797 28.281 -1.551 1 92.12 87 ILE A CA 1
ATOM 647 C C . ILE A 1 87 ? 22.125 27.453 -2.641 1 92.12 87 ILE A C 1
ATOM 649 O O . ILE A 1 87 ? 22.594 26.375 -3.014 1 92.12 87 ILE A O 1
ATOM 653 N N . LYS A 1 88 ? 21.016 27.906 -3.189 1 91.19 88 LYS A N 1
ATOM 654 C CA . LYS A 1 88 ? 20.266 27.203 -4.223 1 91.19 88 LYS A CA 1
ATOM 655 C C . LYS A 1 88 ? 21.078 27.078 -5.512 1 91.19 88 LYS A C 1
ATOM 657 O O . LYS A 1 88 ? 20.922 26.109 -6.258 1 91.19 88 LYS A O 1
ATOM 662 N N . ALA A 1 89 ? 21.906 28.062 -5.707 1 88 89 ALA A N 1
ATOM 663 C CA . ALA A 1 89 ? 22.781 28.016 -6.875 1 88 89 ALA A CA 1
ATOM 664 C C . ALA A 1 89 ? 23.672 26.781 -6.828 1 88 89 ALA A C 1
ATOM 666 O O . ALA A 1 89 ? 24.031 26.219 -7.871 1 88 89 ALA A O 1
ATOM 667 N N . ILE A 1 90 ? 23.906 26.359 -5.664 1 86.12 90 ILE A N 1
ATOM 668 C CA . ILE A 1 90 ? 24.781 25.203 -5.469 1 86.12 90 ILE A CA 1
ATOM 669 C C . ILE A 1 90 ? 23.938 23.938 -5.375 1 86.12 90 ILE A C 1
ATOM 671 O O . ILE A 1 90 ? 24.266 22.922 -5.988 1 86.12 90 ILE A O 1
ATOM 675 N N . SER A 1 91 ? 22.844 24.047 -4.68 1 86.19 91 SER A N 1
ATOM 676 C CA . SER A 1 91 ? 22.016 22.891 -4.395 1 86.19 91 SER A CA 1
ATOM 677 C C . SER A 1 91 ? 21.141 22.531 -5.586 1 86.19 91 SER A C 1
ATOM 679 O O . SER A 1 91 ? 20.781 21.359 -5.781 1 86.19 91 SER A O 1
ATOM 681 N N . LEU A 1 92 ? 20.75 23.516 -6.402 1 87.44 92 LEU A N 1
ATOM 682 C CA . LEU A 1 92 ? 19.891 23.312 -7.555 1 87.44 92 LEU A CA 1
ATOM 683 C C . LEU A 1 92 ? 20.406 24.094 -8.766 1 87.44 92 LEU A C 1
ATOM 685 O O . LEU A 1 92 ? 19.688 24.938 -9.312 1 87.44 92 LEU A O 1
ATOM 689 N N . PRO A 1 93 ? 21.531 23.766 -9.195 1 83.12 93 PRO A N 1
ATOM 690 C CA . PRO A 1 93 ? 22.125 24.562 -10.258 1 83.12 93 PRO A CA 1
ATOM 691 C C . PRO A 1 93 ? 21.328 24.547 -11.555 1 83.12 93 PRO A C 1
ATOM 693 O O . PRO A 1 93 ? 21.281 25.531 -12.289 1 83.12 93 PRO A O 1
ATOM 696 N N . ASP A 1 94 ? 20.609 23.438 -11.867 1 84.5 94 ASP A N 1
ATOM 697 C CA . ASP A 1 94 ? 19.906 23.281 -13.133 1 84.5 94 ASP A CA 1
ATOM 698 C C . ASP A 1 94 ? 18.391 23.406 -12.945 1 84.5 94 ASP A C 1
ATOM 700 O O . ASP A 1 94 ? 17.609 22.828 -13.719 1 84.5 94 ASP A O 1
ATOM 704 N N . ALA A 1 95 ? 18.016 24.141 -11.953 1 88.44 95 ALA A N 1
ATOM 705 C CA . ALA A 1 95 ? 16.594 24.266 -11.664 1 88.44 95 ALA A CA 1
ATOM 706 C C . ALA A 1 95 ? 15.852 24.953 -12.812 1 88.44 95 ALA A C 1
ATOM 708 O O . ALA A 1 95 ? 16.297 25.969 -13.32 1 88.44 95 ALA A O 1
ATOM 709 N N . PRO A 1 96 ? 14.781 24.375 -13.258 1 89.38 96 PRO A N 1
ATOM 710 C CA . PRO A 1 96 ? 14.008 24.984 -14.336 1 89.38 96 PRO A CA 1
ATOM 711 C C . PRO A 1 96 ? 13.148 26.156 -13.859 1 89.38 96 PRO A C 1
ATOM 713 O O . PRO A 1 96 ? 12.93 26.312 -12.656 1 89.38 96 PRO A O 1
ATOM 716 N N . TRP A 1 97 ? 12.703 26.953 -14.781 1 89.5 97 TRP A N 1
ATOM 717 C CA . TRP A 1 97 ? 11.695 27.984 -14.602 1 89.5 97 TRP A CA 1
ATOM 718 C C . TRP A 1 97 ? 12.141 29.016 -13.555 1 89.5 97 TRP A C 1
ATOM 720 O O . TRP A 1 97 ? 11.32 29.516 -12.789 1 89.5 97 TRP A O 1
ATOM 730 N N . GLY A 1 98 ? 13.445 29.125 -13.273 1 87.75 98 GLY A N 1
ATOM 731 C CA . GLY A 1 98 ? 13.969 30.125 -12.367 1 87.75 98 GLY A CA 1
ATOM 732 C C . GLY A 1 98 ? 13.758 29.781 -10.906 1 87.75 98 GLY A C 1
ATOM 733 O O . GLY A 1 98 ? 13.742 30.672 -10.047 1 87.75 98 GLY A O 1
ATOM 734 N N . LEU A 1 99 ? 13.516 28.609 -10.594 1 89.5 99 LEU A N 1
ATOM 735 C CA . LEU A 1 99 ? 13.242 28.156 -9.227 1 89.5 99 LEU A CA 1
ATOM 736 C C . LEU A 1 99 ? 14.453 28.406 -8.328 1 89.5 99 LEU A C 1
ATOM 738 O O . LEU A 1 99 ? 14.32 28.438 -7.102 1 89.5 99 LEU A O 1
ATOM 742 N N . ASN A 1 100 ? 15.617 28.625 -8.93 1 87.12 100 ASN A N 1
ATOM 743 C CA . ASN A 1 100 ? 16.828 28.891 -8.148 1 87.12 100 ASN A CA 1
ATOM 744 C C . ASN A 1 100 ? 17.141 30.375 -8.062 1 87.12 100 ASN A C 1
ATOM 746 O O . ASN A 1 100 ? 18.141 30.781 -7.477 1 87.12 100 ASN A O 1
ATOM 750 N N . ALA A 1 101 ? 16.281 31.203 -8.492 1 89.31 101 ALA A N 1
ATOM 751 C CA . ALA A 1 101 ? 16.625 32.625 -8.641 1 89.31 101 ALA A CA 1
ATOM 752 C C . ALA A 1 101 ? 15.852 33.5 -7.656 1 89.31 101 ALA A C 1
ATOM 754 O O . ALA A 1 101 ? 15.82 34.719 -7.777 1 89.31 101 ALA A O 1
ATOM 755 N N . PHE A 1 102 ? 15.156 32.844 -6.742 1 91 102 PHE A N 1
ATOM 756 C CA . PHE A 1 102 ? 14.406 33.625 -5.781 1 91 102 PHE A CA 1
ATOM 757 C C . PHE A 1 102 ? 14.445 33 -4.398 1 91 102 PHE A C 1
ATOM 759 O O . PHE A 1 102 ? 14.781 31.828 -4.258 1 91 102 PHE A O 1
ATOM 766 N N . ALA A 1 103 ? 14.258 33.781 -3.428 1 93.81 103 ALA A N 1
ATOM 767 C CA . ALA A 1 103 ? 14.086 33.375 -2.039 1 93.81 103 ALA A CA 1
ATOM 768 C C . ALA A 1 103 ? 13.031 34.219 -1.336 1 93.81 103 ALA A C 1
ATOM 770 O O . ALA A 1 103 ? 13.07 35.438 -1.397 1 93.81 103 ALA A O 1
ATOM 771 N N . LEU A 1 104 ? 12.102 33.531 -0.765 1 96.62 104 LEU A N 1
ATOM 772 C CA . LEU A 1 104 ? 11.031 34.219 -0.064 1 96.62 104 LEU A CA 1
ATOM 773 C C . LEU A 1 104 ? 11.188 34.094 1.446 1 96.62 104 LEU A C 1
ATOM 775 O O . LEU A 1 104 ? 11.977 33.25 1.919 1 96.62 104 LEU A O 1
ATOM 779 N N . ASP A 1 105 ? 10.539 34.938 2.164 1 97.5 105 ASP A N 1
ATOM 780 C CA . ASP A 1 105 ? 10.539 34.812 3.617 1 97.5 105 ASP A CA 1
ATOM 781 C C . ASP A 1 105 ? 9.859 33.5 4.047 1 97.5 105 ASP A C 1
ATOM 783 O O . ASP A 1 105 ? 9.055 32.938 3.299 1 97.5 105 ASP A O 1
ATOM 787 N N . PRO A 1 106 ? 10.18 33.062 5.211 1 97.44 106 PRO A N 1
ATOM 788 C CA . PRO A 1 106 ? 9.688 31.75 5.672 1 97.44 106 PRO A CA 1
ATOM 789 C C . PRO A 1 106 ? 8.156 31.688 5.707 1 97.44 106 PRO A C 1
ATOM 791 O O . PRO A 1 106 ? 7.578 30.641 5.371 1 97.44 106 PRO A O 1
ATOM 794 N N . VAL A 1 107 ? 7.461 32.688 6.074 1 98 107 VAL A N 1
ATOM 795 C CA . VAL A 1 107 ? 6.008 32.688 6.203 1 98 107 VAL A CA 1
ATOM 796 C C . VAL A 1 107 ? 5.363 32.625 4.82 1 98 107 VAL A C 1
ATOM 798 O O . VAL A 1 107 ? 4.449 31.828 4.59 1 98 107 VAL A O 1
ATOM 801 N N . SER A 1 108 ? 5.855 33.469 3.885 1 98.25 108 SER A N 1
ATOM 802 C CA . SER A 1 108 ? 5.348 33.438 2.516 1 98.25 108 SER A CA 1
ATOM 803 C C . SER A 1 108 ? 5.613 32.062 1.859 1 98.25 108 SER A C 1
ATOM 805 O O . SER A 1 108 ? 4.773 31.562 1.116 1 98.25 108 SER A O 1
ATOM 807 N N . SER A 1 109 ? 6.84 31.547 2.152 1 98.5 109 SER A N 1
ATOM 808 C CA . SER A 1 109 ? 7.199 30.25 1.602 1 98.5 109 SER A CA 1
ATOM 809 C C . SER A 1 109 ? 6.258 29.156 2.104 1 98.5 109 SER A C 1
ATOM 811 O O . SER A 1 109 ? 5.828 28.297 1.333 1 98.5 109 SER A O 1
ATOM 813 N N . ALA A 1 110 ? 5.926 29.219 3.365 1 98.56 110 ALA A N 1
ATOM 814 C CA . ALA A 1 110 ? 5.012 28.25 3.963 1 98.56 110 ALA A CA 1
ATOM 815 C C . ALA A 1 110 ? 3.611 28.375 3.377 1 98.56 110 ALA A C 1
ATOM 817 O O . ALA A 1 110 ? 2.955 27.375 3.092 1 98.56 110 ALA A O 1
ATOM 818 N N . LEU A 1 111 ? 3.133 29.609 3.209 1 98.69 111 LEU A N 1
ATOM 819 C CA . LEU A 1 111 ? 1.797 29.844 2.67 1 98.69 111 LEU A CA 1
ATOM 820 C C . LEU A 1 111 ? 1.694 29.344 1.233 1 98.69 111 LEU A C 1
ATOM 822 O O . LEU A 1 111 ? 0.685 28.734 0.852 1 98.69 111 LEU A O 1
ATOM 826 N N . ILE A 1 112 ? 2.721 29.578 0.461 1 98.56 112 ILE A N 1
ATOM 827 C CA . ILE A 1 112 ? 2.738 29.109 -0.918 1 98.56 112 ILE A CA 1
ATOM 828 C C . ILE A 1 112 ? 2.721 27.578 -0.938 1 98.56 112 ILE A C 1
ATOM 830 O O . ILE A 1 112 ? 2.012 26.969 -1.744 1 98.56 112 ILE A O 1
ATOM 834 N N . ALA A 1 113 ? 3.541 26.953 -0.059 1 98.81 113 ALA A N 1
ATOM 835 C CA . ALA A 1 113 ? 3.58 25.484 0.031 1 98.81 113 ALA A CA 1
ATOM 836 C C . ALA A 1 113 ? 2.209 24.922 0.397 1 98.81 113 ALA A C 1
ATOM 838 O O . ALA A 1 113 ? 1.785 23.906 -0.15 1 98.81 113 ALA A O 1
ATOM 839 N N . LEU A 1 114 ? 1.527 25.594 1.322 1 98.88 114 LEU A N 1
ATOM 840 C CA . LEU A 1 114 ? 0.197 25.156 1.73 1 98.88 114 LEU A CA 1
ATOM 841 C C . LEU A 1 114 ? -0.786 25.25 0.569 1 98.88 114 LEU A C 1
ATOM 843 O O . LEU A 1 114 ? -1.557 24.328 0.324 1 98.88 114 LEU A O 1
ATOM 847 N N . VAL A 1 115 ? -0.773 26.344 -0.162 1 98.81 115 VAL A N 1
ATOM 848 C CA . VAL A 1 115 ? -1.693 26.578 -1.271 1 98.81 115 VAL A CA 1
ATOM 849 C C . VAL A 1 115 ? -1.402 25.594 -2.402 1 98.81 115 VAL A C 1
ATOM 851 O O . VAL A 1 115 ? -2.322 25 -2.969 1 98.81 115 VAL A O 1
ATOM 854 N N . LEU A 1 116 ? -0.117 25.422 -2.703 1 98.69 116 LEU A N 1
ATOM 855 C CA . LEU A 1 116 ? 0.269 24.516 -3.779 1 98.69 116 LEU A CA 1
ATOM 856 C C . LEU A 1 116 ? -0.139 23.078 -3.455 1 98.69 116 LEU A C 1
ATOM 858 O O . LEU A 1 116 ? -0.686 22.391 -4.309 1 98.69 116 LEU A O 1
ATOM 862 N N . THR A 1 117 ? 0.147 22.641 -2.248 1 98.88 117 THR A N 1
ATOM 863 C CA . THR A 1 117 ? -0.214 21.281 -1.853 1 98.88 117 THR A CA 1
ATOM 864 C C . THR A 1 117 ? -1.729 21.109 -1.821 1 98.88 117 THR A C 1
ATOM 866 O O . THR A 1 117 ? -2.25 20.062 -2.209 1 98.88 117 THR A O 1
ATOM 869 N N . GLY A 1 118 ? -2.398 22.172 -1.316 1 98.81 118 GLY A N 1
ATOM 870 C CA . GLY A 1 118 ? -3.852 22.141 -1.344 1 98.81 118 GLY A CA 1
ATOM 871 C C . GLY A 1 118 ? -4.418 22.016 -2.744 1 98.81 118 GLY A C 1
ATOM 872 O O . GLY A 1 118 ? -5.387 21.281 -2.963 1 98.81 118 GLY A O 1
ATOM 873 N N . LEU A 1 119 ? -3.859 22.672 -3.68 1 98.81 119 LEU A N 1
ATOM 874 C CA . LEU A 1 119 ? -4.301 22.625 -5.07 1 98.81 119 LEU A CA 1
ATOM 875 C C . LEU A 1 119 ? -4.066 21.234 -5.66 1 98.81 119 LEU A C 1
ATOM 877 O O . LEU A 1 119 ? -4.926 20.703 -6.367 1 98.81 119 LEU A O 1
ATOM 881 N N . VAL A 1 120 ? -2.898 20.688 -5.402 1 98.69 120 VAL A N 1
ATOM 882 C CA . VAL A 1 120 ? -2.607 19.344 -5.887 1 98.69 120 VAL A CA 1
ATOM 883 C C . VAL A 1 120 ? -3.561 18.344 -5.234 1 98.69 120 VAL A C 1
ATOM 885 O O . VAL A 1 120 ? -4.051 17.422 -5.895 1 98.69 120 VAL A O 1
ATOM 888 N N . ALA A 1 121 ? -3.758 18.531 -3.939 1 98.81 121 ALA A N 1
ATOM 889 C CA . ALA A 1 121 ? -4.703 17.672 -3.236 1 98.81 121 ALA A CA 1
ATOM 890 C C . ALA A 1 121 ? -6.098 17.766 -3.844 1 98.81 121 ALA A C 1
ATOM 892 O O . ALA A 1 121 ? -6.793 16.766 -3.996 1 98.81 121 ALA A O 1
ATOM 893 N N . TRP A 1 122 ? -6.465 18.969 -4.188 1 98.62 122 TRP A N 1
ATOM 894 C CA . TRP A 1 122 ? -7.77 19.172 -4.809 1 98.62 122 TRP A CA 1
ATOM 895 C C . TRP A 1 122 ? -7.84 18.469 -6.164 1 98.62 122 TRP A C 1
ATOM 897 O O . TRP A 1 122 ? -8.812 17.781 -6.469 1 98.62 122 TRP A O 1
ATOM 907 N N . LEU A 1 123 ? -6.855 18.594 -6.957 1 97.88 123 LEU A N 1
ATOM 908 C CA . LEU A 1 123 ? -6.816 18 -8.289 1 97.88 123 LEU A CA 1
ATOM 909 C C . LEU A 1 123 ? -6.883 16.484 -8.211 1 97.88 123 LEU A C 1
ATOM 911 O O . LEU A 1 123 ? -7.637 15.852 -8.961 1 97.88 123 LEU A O 1
ATOM 915 N N . VAL A 1 124 ? -6.109 15.938 -7.34 1 97.06 124 VAL A N 1
ATOM 916 C CA . VAL A 1 124 ? -6.078 14.492 -7.172 1 97.06 124 VAL A CA 1
ATOM 917 C C . VAL A 1 124 ? -7.379 14.016 -6.531 1 97.06 124 VAL A C 1
ATOM 919 O O . VAL A 1 124 ? -7.926 12.977 -6.914 1 97.06 124 VAL A O 1
ATOM 922 N N . GLY A 1 125 ? -7.859 14.828 -5.594 1 96.94 125 GLY A N 1
ATOM 923 C CA . GLY A 1 125 ? -9.039 14.469 -4.816 1 96.94 125 GLY A CA 1
ATOM 924 C C . GLY A 1 125 ? -10.297 14.391 -5.652 1 96.94 125 GLY A C 1
ATOM 925 O O . GLY A 1 125 ? -11.188 13.578 -5.371 1 96.94 125 GLY A O 1
ATOM 926 N N . VAL A 1 126 ? -10.43 15.172 -6.715 1 95.12 126 VAL A N 1
ATOM 927 C CA . VAL A 1 126 ? -11.617 15.18 -7.562 1 95.12 126 VAL A CA 1
ATOM 928 C C . VAL A 1 126 ? -11.828 13.805 -8.18 1 95.12 126 VAL A C 1
ATOM 930 O O . VAL A 1 126 ? -12.961 13.367 -8.375 1 95.12 126 VAL A O 1
ATOM 933 N N . PHE A 1 127 ? -10.758 13.07 -8.297 1 92.38 127 PHE A N 1
ATOM 934 C CA . PHE A 1 127 ? -10.844 11.75 -8.906 1 92.38 127 PHE A CA 1
ATOM 935 C C . PHE A 1 127 ? -10.984 10.672 -7.832 1 92.38 127 PHE A C 1
ATOM 937 O O . PHE A 1 127 ? -11.836 9.789 -7.938 1 92.38 127 PHE A O 1
ATOM 944 N N . ILE A 1 128 ? -10.289 10.758 -6.797 1 92.19 128 ILE A N 1
ATOM 945 C CA . ILE A 1 128 ? -10.172 9.695 -5.805 1 92.19 128 ILE A CA 1
ATOM 946 C C . ILE A 1 128 ? -11.477 9.562 -5.031 1 92.19 128 ILE A C 1
ATOM 948 O O . ILE A 1 128 ? -11.898 8.453 -4.691 1 92.19 128 ILE A O 1
ATOM 952 N N . VAL A 1 129 ? -12.195 10.68 -4.84 1 92.81 129 VAL A N 1
ATOM 953 C CA . VAL A 1 129 ? -13.344 10.664 -3.941 1 92.81 129 VAL A CA 1
ATOM 954 C C . VAL A 1 129 ? -14.523 9.969 -4.621 1 92.81 129 VAL A C 1
ATOM 956 O O . VAL A 1 129 ? -15.508 9.617 -3.969 1 92.81 129 VAL A O 1
ATOM 959 N N . ARG A 1 130 ? -14.375 9.734 -5.902 1 91.88 130 ARG A N 1
ATOM 960 C CA . ARG A 1 130 ? -15.445 9.094 -6.66 1 91.88 130 ARG A CA 1
ATOM 961 C C . ARG A 1 130 ? -15.219 7.59 -6.75 1 91.88 130 ARG A C 1
ATOM 963 O O . ARG A 1 130 ? -16.078 6.863 -7.246 1 91.88 130 ARG A O 1
ATOM 970 N N . LEU A 1 131 ? -14.156 7.184 -6.305 1 89.56 131 LEU A N 1
ATOM 971 C CA . LEU A 1 131 ? -13.805 5.77 -6.43 1 89.56 131 LEU A CA 1
ATOM 972 C C . LEU A 1 131 ? -14.312 4.98 -5.23 1 89.56 131 LEU A C 1
ATOM 974 O O . LEU A 1 131 ? -14.594 5.555 -4.176 1 89.56 131 LEU A O 1
ATOM 978 N N . THR A 1 132 ? -14.383 3.67 -5.43 1 82.62 132 THR A N 1
ATOM 979 C CA . THR A 1 132 ? -14.727 2.744 -4.355 1 82.62 132 THR A CA 1
ATOM 980 C C . THR A 1 132 ? -13.555 2.58 -3.391 1 82.62 132 THR A C 1
ATOM 982 O O . THR A 1 132 ? -12.484 3.158 -3.602 1 82.62 132 THR A O 1
ATOM 985 N N . GLY A 1 133 ? -13.836 1.7 -2.383 1 86.12 133 GLY A N 1
ATOM 986 C CA . GLY A 1 133 ? -12.781 1.435 -1.419 1 86.12 133 GLY A CA 1
ATOM 987 C C . GLY A 1 133 ? -11.523 0.87 -2.051 1 86.12 133 GLY A C 1
ATOM 988 O O . GLY A 1 133 ? -10.422 1.365 -1.803 1 86.12 133 GLY A O 1
ATOM 989 N N . ILE A 1 134 ? -11.68 -0.048 -2.951 1 88.81 134 ILE A N 1
ATOM 990 C CA . ILE A 1 134 ? -10.539 -0.696 -3.59 1 88.81 134 ILE A CA 1
ATOM 991 C C . ILE A 1 134 ? -9.875 0.276 -4.559 1 88.81 134 ILE A C 1
ATOM 993 O O . ILE A 1 134 ? -8.648 0.414 -4.559 1 88.81 134 ILE A O 1
ATOM 997 N N . GLY A 1 135 ? -10.711 0.952 -5.332 1 92.56 135 GLY A N 1
ATOM 998 C CA . GLY A 1 135 ? -10.188 1.912 -6.293 1 92.56 135 GLY A CA 1
ATOM 999 C C . GLY A 1 135 ? -9.422 3.045 -5.641 1 92.56 135 GLY A C 1
ATOM 1000 O O . GLY A 1 135 ? -8.32 3.391 -6.086 1 92.56 135 GLY A O 1
ATOM 1001 N N . ALA A 1 136 ? -10 3.578 -4.574 1 93.75 136 ALA A N 1
ATOM 1002 C CA . ALA A 1 136 ? -9.367 4.688 -3.869 1 93.75 136 ALA A CA 1
ATOM 1003 C C . ALA A 1 136 ? -8.016 4.27 -3.295 1 93.75 136 ALA A C 1
ATOM 1005 O O . ALA A 1 136 ? -7.043 5.023 -3.361 1 93.75 136 ALA A O 1
ATOM 1006 N N . THR A 1 137 ? -7.945 3.055 -2.764 1 94 137 THR A N 1
ATOM 1007 C CA . THR A 1 137 ? -6.711 2.533 -2.184 1 94 137 THR A CA 1
ATOM 1008 C C . THR A 1 137 ? -5.625 2.404 -3.246 1 94 137 THR A C 1
ATOM 1010 O O . THR A 1 137 ? -4.5 2.875 -3.053 1 94 137 THR A O 1
ATOM 1013 N N . ILE A 1 138 ? -5.934 1.828 -4.301 1 93.94 138 ILE A N 1
ATOM 1014 C CA . ILE A 1 138 ? -4.977 1.538 -5.363 1 93.94 138 ILE A CA 1
ATOM 1015 C C . ILE A 1 138 ? -4.512 2.842 -6.008 1 93.94 138 ILE A C 1
ATOM 1017 O O . ILE A 1 138 ? -3.316 3.027 -6.25 1 93.94 138 ILE A O 1
ATOM 1021 N N . VAL A 1 139 ? -5.434 3.777 -6.215 1 95.44 139 VAL A N 1
ATOM 1022 C CA . VAL A 1 139 ? -5.078 5.055 -6.828 1 95.44 139 VAL A CA 1
ATOM 1023 C C . VAL A 1 139 ? -4.219 5.871 -5.867 1 95.44 139 VAL A C 1
ATOM 1025 O O . VAL A 1 139 ? -3.283 6.555 -6.289 1 95.44 139 VAL A O 1
ATOM 1028 N N . SER A 1 140 ? -4.57 5.82 -4.594 1 96.62 140 SER A N 1
ATOM 1029 C CA . SER A 1 140 ? -3.752 6.547 -3.629 1 96.62 140 SER A CA 1
ATOM 1030 C C . SER A 1 140 ? -2.332 5.992 -3.582 1 96.62 140 SER A C 1
ATOM 1032 O O . SER A 1 140 ? -1.369 6.75 -3.447 1 96.62 140 SER A O 1
ATOM 1034 N N . LEU A 1 141 ? -2.229 4.684 -3.705 1 95.5 141 LEU A N 1
ATOM 1035 C CA . LEU A 1 141 ? -0.909 4.074 -3.809 1 95.5 141 LEU A CA 1
ATOM 1036 C C . LEU A 1 141 ? -0.177 4.57 -5.051 1 95.5 141 LEU A C 1
ATOM 1038 O O . LEU A 1 141 ? 1.021 4.859 -4.996 1 95.5 141 LEU A O 1
ATOM 1042 N N . ALA A 1 142 ? -0.867 4.621 -6.133 1 96.25 142 ALA A N 1
ATOM 1043 C CA . ALA A 1 142 ? -0.288 5.078 -7.395 1 96.25 142 ALA A CA 1
ATOM 1044 C C . ALA A 1 142 ? 0.209 6.516 -7.281 1 96.25 142 ALA A C 1
ATOM 1046 O O . ALA A 1 142 ? 1.274 6.855 -7.801 1 96.25 142 ALA A O 1
ATOM 1047 N N . VAL A 1 143 ? -0.572 7.352 -6.594 1 97.25 143 VAL A N 1
ATOM 1048 C CA . VAL A 1 143 ? -0.188 8.742 -6.391 1 97.25 143 VAL A CA 1
ATOM 1049 C C . VAL A 1 143 ? 1.106 8.812 -5.582 1 97.25 143 VAL A C 1
ATOM 1051 O O . VAL A 1 143 ? 1.997 9.609 -5.891 1 97.25 143 VAL A O 1
ATOM 1054 N N . LEU A 1 144 ? 1.206 7.98 -4.57 1 97.25 144 LEU A N 1
ATOM 1055 C CA . LEU A 1 144 ? 2.426 7.914 -3.773 1 97.25 144 LEU A CA 1
ATOM 1056 C C . LEU A 1 144 ? 3.633 7.594 -4.648 1 97.25 144 LEU A C 1
ATOM 1058 O O . LEU A 1 144 ? 4.668 8.258 -4.555 1 97.25 144 LEU A O 1
ATOM 1062 N N . VAL A 1 145 ? 3.475 6.664 -5.535 1 94.56 145 VAL A N 1
ATOM 1063 C CA . VAL A 1 145 ? 4.57 6.191 -6.375 1 94.56 145 VAL A CA 1
ATOM 1064 C C . VAL A 1 145 ? 4.93 7.258 -7.406 1 94.56 145 VAL A C 1
ATOM 1066 O O . VAL A 1 145 ? 6.109 7.508 -7.664 1 94.56 145 VAL A O 1
ATOM 1069 N N . ILE A 1 146 ? 3.955 7.871 -7.969 1 95.94 146 ILE A N 1
ATOM 1070 C CA . ILE A 1 146 ? 4.18 8.906 -8.969 1 95.94 146 ILE A CA 1
ATOM 1071 C C . ILE A 1 146 ? 4.957 10.062 -8.352 1 95.94 146 ILE A C 1
ATOM 1073 O O . ILE A 1 146 ? 5.977 10.5 -8.891 1 95.94 146 ILE A O 1
ATOM 1077 N N . VAL A 1 147 ? 4.488 10.523 -7.203 1 97.06 147 VAL A N 1
ATOM 1078 C CA . VAL A 1 147 ? 5.102 11.68 -6.566 1 97.06 147 VAL A CA 1
ATOM 1079 C C . VAL A 1 147 ? 6.516 11.336 -6.109 1 97.06 147 VAL A C 1
ATOM 1081 O O . VAL A 1 147 ? 7.445 12.125 -6.289 1 97.06 147 VAL A O 1
ATOM 1084 N N . HIS A 1 148 ? 6.656 10.18 -5.516 1 95.62 148 HIS A N 1
ATOM 1085 C CA . HIS A 1 148 ? 7.996 9.758 -5.113 1 95.62 148 HIS A CA 1
ATOM 1086 C C . HIS A 1 148 ? 8.922 9.633 -6.32 1 95.62 148 HIS A C 1
ATOM 1088 O O . HIS A 1 148 ? 10.102 9.977 -6.246 1 95.62 148 HIS A O 1
ATOM 1094 N N . GLY A 1 149 ? 8.375 9.078 -7.453 1 92.69 149 GLY A N 1
ATOM 1095 C CA . GLY A 1 149 ? 9.148 9.023 -8.688 1 92.69 149 GLY A CA 1
ATOM 1096 C C . GLY A 1 149 ? 9.602 10.391 -9.164 1 92.69 149 GLY A C 1
ATOM 1097 O O . GLY A 1 149 ? 10.742 10.547 -9.609 1 92.69 149 GLY A O 1
ATOM 1098 N N . LEU A 1 150 ? 8.758 11.344 -9.031 1 94.25 150 LEU A N 1
ATOM 1099 C CA . LEU A 1 150 ? 9.109 12.711 -9.406 1 94.25 150 LEU A CA 1
ATOM 1100 C C . LEU A 1 150 ? 10.227 13.242 -8.508 1 94.25 150 LEU A C 1
ATOM 1102 O O . LEU A 1 150 ? 11.156 13.898 -8.984 1 94.25 150 LEU A O 1
ATOM 1106 N N . PHE A 1 151 ? 10.148 13 -7.191 1 95.62 151 PHE A N 1
ATOM 1107 C CA . PHE A 1 151 ? 11.18 13.422 -6.258 1 95.62 151 PHE A CA 1
ATOM 1108 C C . PHE A 1 151 ? 12.523 12.805 -6.613 1 95.62 151 PHE A C 1
ATOM 1110 O O . PHE A 1 151 ? 13.57 13.445 -6.492 1 95.62 151 PHE A O 1
ATOM 1117 N N . LEU A 1 152 ? 12.5 11.586 -7.07 1 91.94 152 LEU A N 1
ATOM 1118 C CA . LEU A 1 152 ? 13.719 10.828 -7.301 1 91.94 152 LEU A CA 1
ATOM 1119 C C . LEU A 1 152 ? 14.328 11.18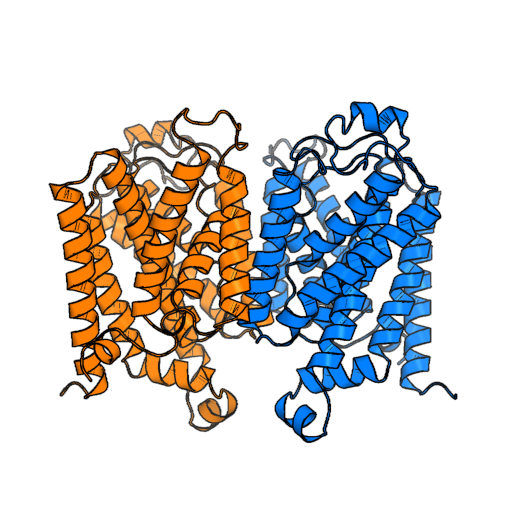 -8.656 1 91.94 152 LEU A C 1
ATOM 1121 O O . LEU A 1 152 ? 15.555 11.266 -8.789 1 91.94 152 LEU A O 1
ATOM 1125 N N . TYR A 1 153 ? 13.461 11.43 -9.609 1 88.62 153 TYR A N 1
ATOM 1126 C CA . TYR A 1 153 ? 14.016 11.438 -10.961 1 88.62 153 TYR A CA 1
ATOM 1127 C C . TYR A 1 153 ? 14.062 12.852 -11.523 1 88.62 153 TYR A C 1
ATOM 1129 O O . TYR A 1 153 ? 14.781 13.117 -12.484 1 88.62 153 TYR A O 1
ATOM 1137 N N . ARG A 1 154 ? 13.227 13.688 -11 1 90.88 154 ARG A N 1
ATOM 1138 C CA . ARG A 1 154 ? 13.398 15.094 -11.344 1 90.88 154 ARG A CA 1
ATOM 1139 C C . ARG A 1 154 ? 14.43 15.758 -10.445 1 90.88 154 ARG A C 1
ATOM 1141 O O . ARG A 1 154 ? 14.102 16.672 -9.672 1 90.88 154 ARG A O 1
ATOM 1148 N N . THR A 1 155 ? 15.641 15.391 -10.719 1 89.38 155 THR A N 1
ATOM 1149 C CA . THR A 1 155 ? 16.75 15.797 -9.852 1 89.38 155 THR A CA 1
ATOM 1150 C C . THR A 1 155 ? 17.016 17.297 -10 1 89.38 155 THR A C 1
ATOM 1152 O O . THR A 1 155 ? 17.625 17.906 -9.117 1 89.38 155 THR A O 1
ATOM 1155 N N . ASP A 1 156 ? 16.594 17.828 -11.078 1 91 156 ASP A N 1
ATOM 1156 C CA . ASP A 1 156 ? 16.797 19.25 -11.32 1 91 156 ASP A CA 1
ATOM 1157 C C . ASP A 1 156 ? 15.945 20.094 -10.375 1 91 156 ASP A C 1
ATOM 1159 O O . ASP A 1 156 ? 16.219 21.281 -10.164 1 91 156 ASP A O 1
ATOM 1163 N N . ILE A 1 157 ? 14.953 19.422 -9.805 1 92.19 157 ILE A N 1
ATOM 1164 C CA . ILE A 1 157 ? 14.062 20.172 -8.93 1 92.19 157 ILE A CA 1
ATOM 1165 C C . ILE A 1 157 ? 14.156 19.641 -7.504 1 92.19 157 ILE A C 1
ATOM 1167 O O . ILE A 1 157 ? 14.242 20.422 -6.547 1 92.19 157 ILE A O 1
ATOM 1171 N N . PHE A 1 158 ? 14.211 18.25 -7.352 1 93.12 158 PHE A N 1
ATOM 1172 C CA . PHE A 1 158 ? 14.016 17.656 -6.031 1 93.12 158 PHE A CA 1
ATOM 1173 C C . PHE A 1 158 ? 15.297 16.969 -5.559 1 93.12 158 PHE A C 1
ATOM 1175 O O . PHE A 1 158 ? 15.352 16.469 -4.434 1 93.12 158 PHE A O 1
ATOM 1182 N N . LYS A 1 159 ? 16.312 16.844 -6.363 1 90.88 159 LYS A N 1
ATOM 1183 C CA . LYS A 1 159 ? 17.672 16.391 -6.062 1 90.88 159 LYS A CA 1
ATOM 1184 C C . LYS A 1 159 ? 17.703 14.875 -5.867 1 90.88 159 LYS A C 1
ATOM 1186 O O . LYS A 1 159 ? 18.703 14.328 -5.406 1 90.88 159 LYS A O 1
ATOM 1191 N N . GLY A 1 160 ? 16.609 14.25 -6.105 1 87.69 160 GLY A N 1
ATOM 1192 C CA . GLY A 1 160 ? 16.578 12.797 -6.133 1 87.69 160 GLY A CA 1
ATOM 1193 C C . GLY A 1 160 ? 17.062 12.164 -4.844 1 87.69 160 GLY A C 1
ATOM 1194 O O . GLY A 1 160 ? 16.562 12.484 -3.762 1 87.69 160 GLY A O 1
ATOM 1195 N N . ASN A 1 161 ? 18.141 11.383 -4.949 1 87.06 161 ASN A N 1
ATOM 1196 C CA . ASN A 1 161 ? 18.703 10.68 -3.795 1 87.06 161 ASN A CA 1
ATOM 1197 C C . ASN A 1 161 ? 19.641 11.57 -2.994 1 87.06 161 ASN A C 1
ATOM 1199 O O . ASN A 1 161 ? 20.047 11.219 -1.884 1 87.06 161 ASN A O 1
ATOM 1203 N N . GLN A 1 162 ? 19.922 12.656 -3.541 1 90.38 162 GLN A N 1
ATOM 1204 C CA . GLN A 1 162 ? 20.797 13.586 -2.834 1 90.38 162 GLN A CA 1
ATOM 1205 C C . GLN A 1 162 ? 19.984 14.516 -1.927 1 90.38 162 GLN A C 1
ATOM 1207 O O . GLN A 1 162 ? 18.797 14.711 -2.137 1 90.38 162 GLN A O 1
ATOM 1212 N N . ALA A 1 163 ? 20.688 15.078 -1.009 1 90.69 163 ALA A N 1
ATOM 1213 C CA . ALA A 1 163 ? 20.031 15.961 -0.043 1 90.69 163 ALA A CA 1
ATOM 1214 C C . ALA A 1 163 ? 19.922 17.375 -0.587 1 90.69 163 ALA A C 1
ATOM 1216 O O . ALA A 1 163 ? 20.859 17.906 -1.184 1 90.69 163 ALA A O 1
ATOM 1217 N N . PHE A 1 164 ? 18.734 17.906 -0.507 1 93.06 164 PHE A N 1
ATOM 1218 C CA . PHE A 1 164 ? 18.531 19.344 -0.667 1 93.06 164 PHE A CA 1
ATOM 1219 C C . PHE A 1 164 ? 18.859 20.078 0.625 1 93.06 164 PHE A C 1
ATOM 1221 O O . PHE A 1 164 ? 18.156 19.922 1.629 1 93.06 164 PHE A O 1
ATOM 1228 N N . PHE A 1 165 ? 19.938 20.797 0.596 1 93.25 165 PHE A N 1
ATOM 1229 C CA . PHE A 1 165 ? 20.422 21.406 1.828 1 93.25 165 PHE A CA 1
ATOM 1230 C C . PHE A 1 165 ? 20.297 22.922 1.767 1 93.25 165 PHE A C 1
ATOM 1232 O O . PHE A 1 165 ? 19.969 23.484 0.717 1 93.25 165 PHE A O 1
ATOM 1239 N N . GLY A 1 166 ? 20.484 23.531 2.916 1 94 166 GLY A N 1
ATOM 1240 C CA . GLY A 1 166 ? 20.5 24.984 2.988 1 94 166 GLY A CA 1
ATOM 1241 C C . GLY A 1 166 ? 19.188 25.578 3.432 1 94 166 GLY A C 1
ATOM 1242 O O . GLY A 1 166 ? 18.984 26.797 3.35 1 94 166 GLY A O 1
ATOM 1243 N N . ILE A 1 167 ? 18.25 24.781 3.838 1 96.12 167 ILE A N 1
ATOM 1244 C CA . ILE A 1 167 ? 16.969 25.25 4.336 1 96.12 167 ILE A CA 1
ATOM 1245 C C . ILE A 1 167 ? 17.156 25.891 5.711 1 96.12 167 ILE A C 1
ATOM 1247 O O . ILE A 1 167 ? 17.734 25.281 6.613 1 96.12 167 ILE A O 1
ATOM 1251 N N . PRO A 1 168 ? 16.75 27.109 5.824 1 96.19 168 PRO A N 1
ATOM 1252 C CA . PRO A 1 168 ? 16.875 27.734 7.148 1 96.19 168 PRO A CA 1
ATOM 1253 C C . PRO A 1 168 ? 16.141 26.938 8.234 1 96.19 168 PRO A C 1
ATOM 1255 O O . PRO A 1 168 ? 14.992 26.531 8.031 1 96.19 168 PRO A O 1
ATOM 1258 N N . GLN A 1 169 ? 16.812 26.672 9.305 1 97 169 GLN A N 1
ATOM 1259 C CA . GLN A 1 169 ? 16.203 25.984 10.43 1 97 169 GLN A CA 1
ATOM 1260 C C . GLN A 1 169 ? 15.438 26.938 11.336 1 97 169 GLN A C 1
ATOM 1262 O O . GLN A 1 169 ? 16.016 27.531 12.258 1 97 169 GLN A O 1
ATOM 1267 N N . LEU A 1 170 ? 14.188 26.969 11.141 1 95.62 170 LEU A N 1
ATOM 1268 C CA . LEU A 1 170 ? 13.383 28 11.766 1 95.62 170 LEU A CA 1
ATOM 1269 C C . LEU A 1 170 ? 12.539 27.422 12.898 1 95.62 170 LEU A C 1
ATOM 1271 O O . LEU A 1 170 ? 12.125 28.156 13.805 1 95.62 170 LEU A O 1
ATOM 1275 N N . PHE A 1 171 ? 12.25 26.141 12.82 1 95.88 171 PHE A N 1
ATOM 1276 C CA . PHE A 1 171 ? 11.32 25.531 13.773 1 95.88 171 PHE A CA 1
ATOM 1277 C C . PHE A 1 171 ? 12.07 24.859 14.906 1 95.88 171 PHE A C 1
ATOM 1279 O O . PHE A 1 171 ? 13.164 24.328 14.711 1 95.88 171 PHE A O 1
ATOM 1286 N N . ASN A 1 172 ? 11.57 25 16.109 1 95.06 172 ASN A N 1
ATOM 1287 C CA . ASN A 1 172 ? 11.969 24.266 17.297 1 95.06 172 ASN A CA 1
ATOM 1288 C C . ASN A 1 172 ? 10.789 23.531 17.922 1 95.06 172 ASN A C 1
ATOM 1290 O O . ASN A 1 172 ? 9.703 23.484 17.344 1 95.06 172 ASN A O 1
ATOM 1294 N N . LEU A 1 173 ? 10.977 22.891 19 1 97.06 173 LEU A N 1
ATOM 1295 C CA . LEU A 1 173 ? 9.945 22.078 19.625 1 97.06 173 LEU A CA 1
ATOM 1296 C C . LEU A 1 173 ? 8.727 22.922 19.984 1 97.06 173 LEU A C 1
ATOM 1298 O O . LEU A 1 173 ? 7.59 22.469 19.828 1 97.06 173 LEU A O 1
ATOM 1302 N N . THR A 1 174 ? 8.938 24.156 20.391 1 96.25 174 THR A N 1
ATOM 1303 C CA . THR A 1 174 ? 7.848 25.047 20.781 1 96.25 174 THR A CA 1
ATOM 1304 C C . THR A 1 174 ? 6.922 25.312 19.594 1 96.25 174 THR A C 1
ATOM 1306 O O . THR A 1 174 ? 5.699 25.281 19.734 1 96.25 174 THR A O 1
ATOM 1309 N N . TRP A 1 175 ? 7.438 25.5 18.391 1 97 175 TRP A N 1
ATOM 1310 C CA . TRP A 1 175 ? 6.66 25.797 17.188 1 97 175 TRP A CA 1
ATOM 1311 C C . TRP A 1 175 ? 5.812 24.594 16.781 1 97 175 TRP A C 1
ATOM 1313 O O . TRP A 1 175 ? 4.645 24.75 16.422 1 97 175 TRP A O 1
ATOM 1323 N N . VAL A 1 176 ? 6.43 23.406 16.828 1 98.38 176 VAL A N 1
ATOM 1324 C CA . VAL A 1 176 ? 5.703 22.234 16.359 1 98.38 176 VAL A CA 1
ATOM 1325 C C . VAL A 1 176 ? 4.617 21.859 17.359 1 98.38 176 VAL A C 1
ATOM 1327 O O . VAL A 1 176 ? 3.559 21.359 16.984 1 98.38 176 VAL A O 1
ATOM 1330 N N . VAL A 1 177 ? 4.867 22.078 18.656 1 98.56 177 VAL A N 1
ATOM 1331 C CA . VAL A 1 177 ? 3.838 21.859 19.656 1 98.56 177 VAL A CA 1
ATOM 1332 C C . VAL A 1 177 ? 2.658 22.797 19.406 1 98.56 177 VAL A C 1
ATOM 1334 O O . VAL A 1 177 ? 1.501 22.375 19.469 1 98.56 177 VAL A O 1
ATOM 1337 N N . GLY A 1 178 ? 3.004 24.078 19.156 1 98.5 178 GLY A N 1
ATOM 1338 C CA . GLY A 1 178 ? 1.952 25.016 18.812 1 98.5 178 GLY A CA 1
ATOM 1339 C C . GLY A 1 178 ? 1.133 24.594 17.609 1 98.5 178 GLY A C 1
ATOM 1340 O O . GLY A 1 178 ? -0.094 24.719 17.625 1 98.5 178 GLY A O 1
ATOM 1341 N N . LEU A 1 179 ? 1.8 24.125 16.578 1 98.69 179 LEU A N 1
ATOM 1342 C CA . LEU A 1 179 ? 1.118 23.641 15.375 1 98.69 179 LEU A CA 1
ATOM 1343 C C . LEU A 1 179 ? 0.254 22.422 15.695 1 98.69 179 LEU A C 1
ATOM 1345 O O . LEU A 1 179 ? -0.859 22.297 15.18 1 98.69 179 LEU A O 1
ATOM 1349 N N . ALA A 1 180 ? 0.836 21.5 16.484 1 98.81 180 ALA A N 1
ATOM 1350 C CA . ALA A 1 180 ? 0.08 20.312 16.859 1 98.81 180 ALA A CA 1
ATOM 1351 C C . ALA A 1 180 ? -1.205 20.688 17.594 1 98.81 180 ALA A C 1
ATOM 1353 O O . ALA A 1 180 ? -2.258 20.078 17.359 1 98.81 180 ALA A O 1
ATOM 1354 N N . VAL A 1 181 ? -1.102 21.641 18.484 1 98.75 181 VAL A N 1
ATOM 1355 C CA . VAL A 1 181 ? -2.268 22.125 19.219 1 98.75 181 VAL A CA 1
ATOM 1356 C C . VAL A 1 181 ? -3.295 22.688 18.25 1 98.75 181 VAL A C 1
ATOM 1358 O O . VAL A 1 181 ? -4.48 22.359 18.328 1 98.75 181 VAL A O 1
ATOM 1361 N N . LEU A 1 182 ? -2.84 23.469 17.328 1 98.75 182 LEU A N 1
ATOM 1362 C CA . LEU A 1 182 ? -3.729 24.062 16.328 1 98.75 182 LEU A CA 1
ATOM 1363 C C . LEU A 1 182 ? -4.395 22.984 15.492 1 98.75 182 LEU A C 1
ATOM 1365 O O . LEU A 1 182 ? -5.602 23.047 15.234 1 98.75 182 LEU A O 1
ATOM 1369 N N . VAL A 1 183 ? -3.654 21.984 15.055 1 98.88 183 VAL A N 1
ATOM 1370 C CA . VAL A 1 183 ? -4.164 20.938 14.172 1 98.88 183 VAL A CA 1
ATOM 1371 C C . VAL A 1 183 ? -5.168 20.078 14.938 1 98.88 183 VAL A C 1
ATOM 1373 O O . VAL A 1 183 ? -6.152 19.609 14.359 1 98.88 183 VAL A O 1
ATOM 1376 N N . VAL A 1 184 ? -4.941 19.875 16.234 1 98.75 184 VAL A N 1
ATOM 1377 C CA . VAL A 1 184 ? -5.902 19.141 17.047 1 98.75 184 VAL A CA 1
ATOM 1378 C C . VAL A 1 184 ? -7.25 19.859 17.031 1 98.75 184 VAL A C 1
ATOM 1380 O O . VAL A 1 184 ? -8.297 19.234 16.891 1 98.75 184 VAL A O 1
ATOM 1383 N N . PHE A 1 185 ? -7.195 21.188 17.203 1 98.62 185 PHE A N 1
ATOM 1384 C CA . PHE A 1 185 ? -8.43 21.953 17.203 1 98.62 185 PHE A CA 1
ATOM 1385 C C . PHE A 1 185 ? -9.102 21.906 15.836 1 98.62 185 PHE A C 1
ATOM 1387 O O . PHE A 1 185 ? -10.328 21.812 15.742 1 98.62 185 PHE A O 1
ATOM 1394 N N . ILE A 1 186 ? -8.32 21.922 14.781 1 98.56 186 ILE A N 1
ATOM 1395 C CA . ILE A 1 186 ? -8.867 21.875 13.43 1 98.56 186 ILE A CA 1
ATOM 1396 C C . ILE A 1 186 ? -9.492 20.516 13.172 1 98.56 186 ILE A C 1
ATOM 1398 O O . ILE A 1 186 ? -10.609 20.422 12.656 1 98.56 186 ILE A O 1
ATOM 1402 N N . THR A 1 187 ? -8.797 19.469 13.523 1 98.44 187 THR A N 1
ATOM 1403 C CA . THR A 1 187 ? -9.266 18.109 13.273 1 98.44 187 THR A CA 1
ATOM 1404 C C . THR A 1 187 ? -10.508 17.812 14.102 1 98.44 187 THR A C 1
ATOM 1406 O O . THR A 1 187 ? -11.469 17.219 13.594 1 98.44 187 THR A O 1
ATOM 1409 N N . ARG A 1 188 ? -10.477 18.266 15.375 1 97.62 188 ARG A N 1
ATOM 1410 C CA . ARG A 1 188 ? -11.648 18.062 16.219 1 97.62 188 ARG A CA 1
ATOM 1411 C C . ARG A 1 188 ? -12.828 18.906 15.742 1 97.62 188 ARG A C 1
ATOM 1413 O O . ARG A 1 188 ? -13.977 18.469 15.797 1 97.62 188 ARG A O 1
ATOM 1420 N N . GLY A 1 189 ? -12.516 20.141 15.391 1 97.38 189 GLY A N 1
ATOM 1421 C CA . GLY A 1 189 ? -13.555 21 14.844 1 97.38 189 GLY A CA 1
ATOM 1422 C C . GLY A 1 189 ? -14.219 20.422 13.609 1 97.38 189 GLY A C 1
ATOM 1423 O O . GLY A 1 189 ? -15.438 20.484 13.461 1 97.38 189 GLY A O 1
ATOM 1424 N N . PHE A 1 190 ? -13.453 19.812 12.711 1 97.81 190 PHE A N 1
ATOM 1425 C CA . PHE A 1 190 ? -14.008 19.188 11.516 1 97.81 190 PHE A CA 1
ATOM 1426 C C . PHE A 1 190 ? -14.875 18 11.891 1 97.81 190 PHE A C 1
ATOM 1428 O O . PHE A 1 190 ? -15.977 17.844 11.359 1 97.81 190 PHE A O 1
ATOM 1435 N N . ARG A 1 191 ? -14.375 17.172 12.766 1 96.62 191 ARG A N 1
ATOM 1436 C CA . ARG A 1 191 ? -15.07 15.961 13.18 1 96.62 191 ARG A CA 1
ATOM 1437 C C . ARG A 1 191 ? -16.453 16.281 13.734 1 96.62 191 ARG A C 1
ATOM 1439 O O . ARG A 1 191 ? -17.422 15.57 13.453 1 96.62 191 ARG A O 1
ATOM 1446 N N . GLU A 1 192 ? -16.5 17.438 14.531 1 96 192 GLU A N 1
ATOM 1447 C CA . GLU A 1 192 ? -17.75 17.766 15.211 1 96 192 GLU A CA 1
ATOM 1448 C C . GLU A 1 192 ? -18.594 18.719 14.375 1 96 192 GLU A C 1
ATOM 1450 O O . GLU A 1 192 ? -19.75 19 14.727 1 96 192 GLU A O 1
ATOM 1455 N N . SER A 1 193 ? -18.109 19.094 13.258 1 96.25 193 SER A N 1
ATOM 1456 C CA . SER A 1 193 ? -18.875 19.969 12.375 1 96.25 193 SER A CA 1
ATOM 1457 C C . SER A 1 193 ? -19.984 19.188 11.648 1 96.25 193 SER A C 1
ATOM 1459 O O . SER A 1 193 ? -20.016 17.969 11.703 1 96.25 193 SER A O 1
ATOM 1461 N N . ARG A 1 194 ? -20.859 19.938 11 1 95.25 194 ARG A N 1
ATOM 1462 C CA . ARG A 1 194 ? -21.938 19.328 10.234 1 95.25 194 ARG A CA 1
ATOM 1463 C C . ARG A 1 194 ? -21.391 18.469 9.102 1 95.25 194 ARG A C 1
ATOM 1465 O O . ARG A 1 194 ? -21.969 17.438 8.758 1 95.25 194 ARG A O 1
ATOM 1472 N N . TRP A 1 195 ? -20.219 18.859 8.562 1 96.44 195 TRP A N 1
ATOM 1473 C CA . TRP A 1 195 ? -19.609 18.141 7.457 1 96.44 195 TRP A CA 1
ATOM 1474 C C . TRP A 1 195 ? -19.016 16.812 7.93 1 96.44 195 TRP A C 1
ATOM 1476 O O . TRP A 1 195 ? -19.188 15.781 7.277 1 96.44 195 TRP A O 1
ATOM 1486 N N . GLY A 1 196 ? -18.312 16.891 9.086 1 96.75 196 GLY A N 1
ATOM 1487 C CA . GLY A 1 196 ? -17.719 15.68 9.633 1 96.75 196 GLY A CA 1
ATOM 1488 C C . GLY A 1 196 ? -18.75 14.648 10.039 1 96.75 196 GLY A C 1
ATOM 1489 O O . GLY A 1 196 ? -18.594 13.461 9.781 1 96.75 196 GLY A O 1
ATOM 1490 N N . VAL A 1 197 ? -19.828 15.102 10.641 1 95.69 197 VAL A N 1
ATOM 1491 C CA . VAL A 1 197 ? -20.906 14.219 11.086 1 95.69 197 VAL A CA 1
ATOM 1492 C C . VAL A 1 197 ? -21.578 13.586 9.883 1 95.69 197 VAL A C 1
ATOM 1494 O O . VAL A 1 197 ? -21.828 12.375 9.867 1 95.69 197 VAL A O 1
ATOM 1497 N N . ALA A 1 198 ? -21.875 14.391 8.922 1 96.81 198 ALA A N 1
ATOM 1498 C CA . ALA A 1 198 ? -22.516 13.891 7.715 1 96.81 198 ALA A CA 1
ATOM 1499 C C . ALA A 1 198 ? -21.625 12.883 6.992 1 96.81 198 ALA A C 1
ATOM 1501 O O . ALA A 1 198 ? -22.109 11.883 6.457 1 96.81 198 ALA A O 1
ATOM 1502 N N . LEU A 1 199 ? -20.344 13.156 6.969 1 97.19 199 LEU A N 1
ATOM 1503 C CA . LEU A 1 199 ? -19.406 12.266 6.305 1 97.19 199 LEU A CA 1
ATOM 1504 C C . LEU A 1 199 ? -19.328 10.922 7.023 1 97.19 199 LEU A C 1
ATOM 1506 O O . LEU A 1 199 ? -19.344 9.867 6.387 1 97.19 199 LEU A O 1
ATOM 1510 N N . ARG A 1 200 ? -19.266 10.914 8.305 1 96 200 ARG A N 1
ATOM 1511 C CA . ARG A 1 200 ? -19.219 9.68 9.078 1 96 200 ARG A CA 1
ATOM 1512 C C . ARG A 1 200 ? -20.516 8.891 8.938 1 96 200 ARG A C 1
ATOM 1514 O O . ARG A 1 200 ? -20.5 7.66 8.859 1 96 200 ARG A O 1
ATOM 1521 N N . ALA A 1 201 ? -21.625 9.602 8.906 1 95.25 201 ALA A N 1
ATOM 1522 C CA . ALA A 1 201 ? -22.922 8.945 8.688 1 95.25 201 ALA A CA 1
ATOM 1523 C C . ALA A 1 201 ? -22.953 8.25 7.324 1 95.25 201 ALA A C 1
ATOM 1525 O O . ALA A 1 201 ? -23.484 7.145 7.195 1 95.25 201 ALA A O 1
ATOM 1526 N N . SER A 1 202 ? -22.438 8.953 6.379 1 95 202 SER A N 1
ATOM 1527 C CA . SER A 1 202 ? -22.406 8.391 5.031 1 95 202 SER A CA 1
ATOM 1528 C C . SER A 1 202 ? -21.5 7.168 4.961 1 95 202 SER A C 1
ATOM 1530 O O . SER A 1 202 ? -21.734 6.262 4.16 1 95 202 SER A O 1
ATOM 1532 N N . ALA A 1 203 ? -20.438 7.176 5.754 1 92.5 203 ALA A N 1
ATOM 1533 C CA . ALA A 1 203 ? -19.516 6.035 5.797 1 92.5 203 ALA A CA 1
ATOM 1534 C C . ALA A 1 203 ? -20.203 4.812 6.406 1 92.5 203 ALA A C 1
ATOM 1536 O O . ALA A 1 203 ? -19.906 3.676 6.027 1 92.5 203 ALA A O 1
ATOM 1537 N N . ASP A 1 204 ? -21.125 5.051 7.266 1 89.81 204 ASP A N 1
ATOM 1538 C CA . ASP A 1 204 ? -21.859 3.975 7.922 1 89.81 204 ASP A CA 1
ATOM 1539 C C . ASP A 1 204 ? -22.922 3.395 6.992 1 89.81 204 ASP A C 1
ATOM 1541 O O . ASP A 1 204 ? -23.172 2.186 7 1 89.81 204 ASP A O 1
ATOM 1545 N N . ASP A 1 205 ? -23.578 4.285 6.266 1 90.81 205 ASP A N 1
ATOM 1546 C CA . ASP A 1 205 ? -24.641 3.889 5.348 1 90.81 205 ASP A CA 1
ATOM 1547 C C . ASP A 1 205 ? -24.688 4.809 4.129 1 90.81 205 ASP A C 1
ATOM 1549 O O . ASP A 1 205 ? -25.422 5.801 4.121 1 90.81 205 ASP A O 1
ATOM 1553 N N . GLU A 1 206 ? -24 4.316 3.127 1 87.75 206 GLU A N 1
ATOM 1554 C CA . GLU A 1 206 ? -23.891 5.156 1.94 1 87.75 206 GLU A CA 1
ATOM 1555 C C . GLU A 1 206 ? -25.234 5.32 1.24 1 87.75 206 GLU A C 1
ATOM 1557 O O . GLU A 1 206 ? -25.578 6.422 0.805 1 87.75 206 GLU A O 1
ATOM 1562 N N . VAL A 1 207 ? -25.938 4.273 1.133 1 86.12 207 VAL A N 1
ATOM 1563 C CA . VAL A 1 207 ? -27.219 4.285 0.436 1 86.12 207 VAL A CA 1
ATOM 1564 C C . VAL A 1 207 ? -28.219 5.16 1.196 1 86.12 207 VAL A C 1
ATOM 1566 O O . VAL A 1 207 ? -28.922 5.98 0.597 1 86.12 207 VAL A O 1
ATOM 1569 N N . GLY A 1 208 ? -28.266 4.957 2.486 1 90.69 208 GLY A N 1
ATOM 1570 C CA . GLY A 1 208 ? -29.141 5.762 3.311 1 90.69 208 GLY A CA 1
ATOM 1571 C C . GLY A 1 208 ? -28.828 7.242 3.27 1 90.69 208 GLY A C 1
ATOM 1572 O O . GLY A 1 208 ? -29.719 8.078 3.158 1 90.69 208 GLY A O 1
ATOM 1573 N N . ALA A 1 209 ? -27.547 7.543 3.322 1 92.81 209 ALA A N 1
ATOM 1574 C CA . ALA A 1 209 ? -27.125 8.938 3.291 1 92.81 209 ALA A CA 1
ATOM 1575 C C . ALA A 1 209 ? -27.469 9.586 1.954 1 92.81 209 ALA A C 1
ATOM 1577 O O . ALA A 1 209 ? -27.938 10.727 1.915 1 92.81 209 ALA A O 1
ATOM 1578 N N . ALA A 1 210 ? -27.281 8.805 0.892 1 90.38 210 ALA A N 1
ATOM 1579 C CA . ALA A 1 210 ? -27.609 9.312 -0.435 1 90.38 210 ALA A CA 1
ATOM 1580 C C . ALA A 1 210 ? -29.109 9.555 -0.576 1 90.38 210 ALA A C 1
ATOM 1582 O O . ALA A 1 210 ? -29.531 10.531 -1.195 1 90.38 210 ALA A O 1
ATOM 1583 N N . ALA A 1 211 ? -29.797 8.719 -0.011 1 93.44 211 ALA A N 1
ATOM 1584 C CA . ALA A 1 211 ? -31.25 8.844 -0.045 1 93.44 211 ALA A CA 1
ATOM 1585 C C . ALA A 1 211 ? -31.719 10.094 0.7 1 93.44 211 ALA A C 1
ATOM 1587 O O . ALA A 1 211 ? -32.75 10.68 0.369 1 93.44 211 ALA A O 1
ATOM 1588 N N . MET A 1 212 ? -30.922 10.586 1.604 1 94.94 212 MET A N 1
ATOM 1589 C CA . MET A 1 212 ? -31.25 11.766 2.393 1 94.94 212 MET A CA 1
ATOM 1590 C C . MET A 1 212 ? -30.688 13.031 1.751 1 94.94 212 MET A C 1
ATOM 1592 O O . MET A 1 212 ? -30.734 14.109 2.338 1 94.94 212 MET A O 1
ATOM 1596 N N . GLY A 1 213 ? -30.062 12.875 0.596 1 93.62 213 GLY A N 1
ATOM 1597 C CA . GLY A 1 213 ? -29.594 14.016 -0.173 1 93.62 213 GLY A CA 1
ATOM 1598 C C . GLY A 1 213 ? -28.172 14.445 0.191 1 93.62 213 GLY A C 1
ATOM 1599 O O . GLY A 1 213 ? -27.734 15.523 -0.196 1 93.62 213 GLY A O 1
ATOM 1600 N N . VAL A 1 214 ? -27.516 13.672 0.943 1 94.56 214 VAL A N 1
ATOM 1601 C CA . VAL A 1 214 ? -26.141 14 1.322 1 94.56 214 VAL A CA 1
ATOM 1602 C C . VAL A 1 214 ? -25.219 13.797 0.128 1 94.56 214 VAL A C 1
ATOM 1604 O O . VAL A 1 214 ? -25.234 12.742 -0.512 1 94.56 214 VAL A O 1
ATOM 1607 N N . ASP A 1 215 ? -24.406 14.828 -0.232 1 96.75 215 ASP A N 1
ATOM 1608 C CA . ASP A 1 215 ? -23.422 14.711 -1.298 1 96.75 215 ASP A CA 1
ATOM 1609 C C . ASP A 1 215 ? -22.109 14.125 -0.769 1 96.75 215 ASP A C 1
ATOM 1611 O O . ASP A 1 215 ? -21.188 14.867 -0.411 1 96.75 215 ASP A O 1
ATOM 1615 N N . ILE A 1 216 ? -22.031 12.938 -0.901 1 95.75 216 ILE A N 1
ATOM 1616 C CA . ILE A 1 216 ? -20.922 12.195 -0.314 1 95.75 216 ILE A CA 1
ATOM 1617 C C . ILE A 1 216 ? -19.609 12.609 -0.976 1 95.75 216 ILE A C 1
ATOM 1619 O O . ILE A 1 216 ? -18.594 12.789 -0.298 1 95.75 216 ILE A O 1
ATOM 1623 N N . HIS A 1 217 ? -19.594 12.836 -2.26 1 96.31 217 HIS A N 1
ATOM 1624 C CA . HIS A 1 217 ? -18.375 13.164 -2.992 1 96.31 217 HIS A CA 1
ATOM 1625 C C . HIS A 1 217 ? -17.844 14.531 -2.582 1 96.31 217 HIS A C 1
ATOM 1627 O O . HIS A 1 217 ? -16.641 14.719 -2.461 1 96.31 217 HIS A O 1
ATOM 1633 N N . ARG A 1 218 ? -18.688 15.422 -2.373 1 97.5 218 ARG A N 1
ATOM 1634 C CA . ARG A 1 218 ? -18.266 16.75 -1.938 1 97.5 218 ARG A CA 1
ATOM 1635 C C . ARG A 1 218 ? -17.656 16.703 -0.542 1 97.5 218 ARG A C 1
ATOM 1637 O O . ARG A 1 218 ? -16.641 17.359 -0.279 1 97.5 218 ARG A O 1
ATOM 1644 N N . LEU A 1 219 ? -18.312 15.992 0.344 1 97.88 219 LEU A N 1
ATOM 1645 C CA . LEU A 1 219 ? -17.828 15.883 1.713 1 97.88 219 LEU A CA 1
ATOM 1646 C C . LEU A 1 219 ? -16.484 15.18 1.753 1 97.88 219 LEU A C 1
ATOM 1648 O O . LEU A 1 219 ? -15.578 15.586 2.49 1 97.88 219 LEU A O 1
ATOM 1652 N N . ARG A 1 220 ? -16.328 14.125 0.969 1 97.94 220 ARG A N 1
ATOM 1653 C CA . ARG A 1 220 ? -15.047 13.414 0.883 1 97.94 220 ARG A CA 1
ATOM 1654 C C . ARG A 1 220 ? -13.953 14.336 0.345 1 97.94 220 ARG A C 1
ATOM 1656 O O . ARG A 1 220 ? -12.82 14.305 0.829 1 97.94 220 ARG A O 1
ATOM 1663 N N . LEU A 1 221 ? -14.359 15.117 -0.634 1 98.38 221 LEU A N 1
ATOM 1664 C CA . LEU A 1 221 ? -13.383 16.031 -1.225 1 98.38 221 LEU A CA 1
ATOM 1665 C C . LEU A 1 221 ? -12.922 17.062 -0.205 1 98.38 221 LEU A C 1
ATOM 1667 O O . LEU A 1 221 ? -11.734 17.391 -0.135 1 98.38 221 LEU A O 1
ATOM 1671 N N . MET A 1 222 ? -13.82 17.562 0.537 1 98.5 222 MET A N 1
ATOM 1672 C CA . MET A 1 222 ? -13.484 18.547 1.567 1 98.5 222 MET A CA 1
ATOM 1673 C C . MET A 1 222 ? -12.516 17.953 2.586 1 98.5 222 MET A C 1
ATOM 1675 O O . MET A 1 222 ? -11.516 18.594 2.939 1 98.5 222 MET A O 1
ATOM 1679 N N . ALA A 1 223 ? -12.859 16.781 3.051 1 98.62 223 ALA A N 1
ATOM 1680 C CA . ALA A 1 223 ? -12 16.109 4.023 1 98.62 223 ALA A CA 1
ATOM 1681 C C . ALA A 1 223 ? -10.633 15.797 3.42 1 98.62 223 ALA A C 1
ATOM 1683 O O . ALA A 1 223 ? -9.609 15.93 4.09 1 98.62 223 ALA A O 1
ATOM 1684 N N . TRP A 1 224 ? -10.641 15.422 2.141 1 98.69 224 TRP A N 1
ATOM 1685 C CA . TRP A 1 224 ? -9.414 15.07 1.428 1 98.69 224 TRP A CA 1
ATOM 1686 C C . TRP A 1 224 ? -8.492 16.281 1.296 1 98.69 224 TRP A C 1
ATOM 1688 O O . TRP A 1 224 ? -7.301 16.203 1.59 1 98.69 224 TRP A O 1
ATOM 1698 N N . VAL A 1 225 ? -9.008 17.359 0.894 1 98.88 225 VAL A N 1
ATOM 1699 C CA . VAL A 1 225 ? -8.234 18.578 0.683 1 98.88 225 VAL A CA 1
ATOM 1700 C C . VAL A 1 225 ? -7.719 19.109 2.021 1 98.88 225 VAL A C 1
ATOM 1702 O O . VAL A 1 225 ? -6.562 19.516 2.135 1 98.88 225 VAL A O 1
ATOM 1705 N N . LEU A 1 226 ? -8.602 19.078 3.016 1 98.88 226 LEU A N 1
ATOM 1706 C CA . LEU A 1 226 ? -8.156 19.5 4.344 1 98.88 226 LEU A CA 1
ATOM 1707 C C . LEU A 1 226 ? -7.008 18.609 4.832 1 98.88 226 LEU A C 1
ATOM 1709 O O . LEU A 1 226 ? -6.031 19.125 5.395 1 98.88 226 LEU A O 1
ATOM 1713 N N . SER A 1 227 ? -7.168 17.312 4.617 1 98.88 227 SER A N 1
ATOM 1714 C CA . SER A 1 227 ? -6.098 16.391 4.965 1 98.88 227 SER A CA 1
ATOM 1715 C C . SER A 1 227 ? -4.805 16.734 4.234 1 98.88 227 SER A C 1
ATOM 1717 O O . SER A 1 227 ? -3.73 16.766 4.844 1 98.88 227 SER A O 1
ATOM 1719 N N . GLY A 1 228 ? -4.871 17.031 2.961 1 98.88 228 GLY A N 1
ATOM 1720 C CA . GLY A 1 228 ? -3.711 17.406 2.168 1 98.88 228 GLY A CA 1
ATOM 1721 C C . GLY A 1 228 ? -3.008 18.641 2.689 1 98.88 228 GLY A C 1
ATOM 1722 O O . GLY A 1 228 ? -1.778 18.688 2.762 1 98.88 228 GLY A O 1
ATOM 1723 N N . VAL A 1 229 ? -3.775 19.609 3.053 1 98.88 229 VAL A N 1
ATOM 1724 C CA . VAL A 1 229 ? -3.223 20.859 3.564 1 98.88 229 VAL A CA 1
ATOM 1725 C C . VAL A 1 229 ? -2.516 20.609 4.895 1 98.88 229 VAL A C 1
ATOM 1727 O O . VAL A 1 229 ? -1.427 21.141 5.137 1 98.88 229 VAL A O 1
ATOM 1730 N N . LEU A 1 230 ? -3.133 19.828 5.754 1 98.94 230 LEU A N 1
ATOM 1731 C CA . LEU A 1 230 ? -2.527 19.516 7.047 1 98.94 230 LEU A CA 1
ATOM 1732 C C . LEU A 1 230 ? -1.266 18.688 6.867 1 98.94 230 LEU A C 1
ATOM 1734 O O . LEU A 1 230 ? -0.315 18.812 7.645 1 98.94 230 LEU A O 1
ATOM 1738 N N . LEU A 1 231 ? -1.261 17.828 5.844 1 98.94 231 LEU A N 1
ATOM 1739 C CA . LEU A 1 231 ? -0.053 17.062 5.523 1 98.94 231 LEU A CA 1
ATOM 1740 C C . LEU A 1 231 ? 1.071 18 5.086 1 98.94 231 LEU A C 1
ATOM 1742 O O . LEU A 1 231 ? 2.238 17.766 5.41 1 98.94 231 LEU A O 1
ATOM 1746 N N . ALA A 1 232 ? 0.693 19.047 4.402 1 98.88 232 ALA A N 1
ATOM 1747 C CA . ALA A 1 232 ? 1.671 20.062 4.02 1 98.88 232 ALA A CA 1
ATOM 1748 C C . ALA A 1 232 ? 2.262 20.75 5.246 1 98.88 232 ALA A C 1
ATOM 1750 O O . ALA A 1 232 ? 3.453 21.062 5.277 1 98.88 232 ALA A O 1
ATOM 1751 N N . VAL A 1 233 ? 1.436 21.016 6.23 1 98.88 233 VAL A N 1
ATOM 1752 C CA . VAL A 1 233 ? 1.907 21.609 7.477 1 98.88 233 VAL A CA 1
ATOM 1753 C C . VAL A 1 233 ? 2.984 20.734 8.094 1 98.88 233 VAL A C 1
ATOM 1755 O O . VAL A 1 233 ? 4.023 21.219 8.547 1 98.88 233 VAL A O 1
ATOM 1758 N N . ALA A 1 234 ? 2.732 19.438 8.102 1 98.88 234 ALA A N 1
ATOM 1759 C CA . ALA A 1 234 ? 3.709 18.5 8.633 1 98.88 234 ALA A CA 1
ATOM 1760 C C . ALA A 1 234 ? 5.004 18.531 7.832 1 98.88 234 ALA A C 1
ATOM 1762 O O . ALA A 1 234 ? 6.098 18.5 8.398 1 98.88 234 ALA A O 1
ATOM 1763 N N . GLY A 1 235 ? 4.871 18.594 6.527 1 98.81 235 GLY A N 1
ATOM 1764 C CA . GLY A 1 235 ? 6.039 18.656 5.664 1 98.81 235 GLY A CA 1
ATOM 1765 C C . GLY A 1 235 ? 6.867 19.906 5.879 1 98.81 235 GLY A C 1
ATOM 1766 O O . GLY A 1 235 ? 8.094 19.844 5.902 1 98.81 235 GLY A O 1
ATOM 1767 N N . ILE A 1 236 ? 6.195 21.047 6.008 1 98.75 236 ILE A N 1
ATOM 1768 C CA . ILE A 1 236 ? 6.859 22.312 6.254 1 98.75 236 ILE A CA 1
ATOM 1769 C C . ILE A 1 236 ? 7.605 22.266 7.586 1 98.75 236 ILE A C 1
ATOM 1771 O O . ILE A 1 236 ? 8.766 22.656 7.668 1 98.75 236 ILE A O 1
ATOM 1775 N N . ALA A 1 237 ? 6.914 21.766 8.617 1 98.75 237 ALA A N 1
ATOM 1776 C CA . ALA A 1 237 ? 7.551 21.625 9.93 1 98.75 237 ALA A CA 1
ATOM 1777 C C . ALA A 1 237 ? 8.781 20.734 9.852 1 98.75 237 ALA A C 1
ATOM 1779 O O . ALA A 1 237 ? 9.789 20.984 10.523 1 98.75 237 ALA A O 1
ATOM 1780 N N . TYR A 1 238 ? 8.703 19.688 9.047 1 98.38 238 TYR A N 1
ATOM 1781 C CA . TYR A 1 238 ? 9.805 18.75 8.852 1 98.38 238 TYR A CA 1
ATOM 1782 C C . TYR A 1 238 ? 10.992 19.438 8.195 1 98.38 238 TYR A C 1
ATOM 1784 O O . TYR A 1 238 ? 12.125 19.344 8.672 1 98.38 238 TYR A O 1
ATOM 1792 N N . ALA A 1 239 ? 10.766 20.203 7.18 1 98 239 ALA A N 1
ATOM 1793 C CA . ALA A 1 239 ? 11.82 20.859 6.41 1 98 239 ALA A CA 1
ATOM 1794 C C . ALA A 1 239 ? 12.461 21.984 7.215 1 98 239 ALA A C 1
ATOM 1796 O O . ALA A 1 239 ? 13.688 22.141 7.215 1 98 239 ALA A O 1
ATOM 1797 N N . TYR A 1 240 ? 11.672 22.75 7.945 1 98.12 240 TYR A N 1
ATOM 1798 C CA . TYR A 1 240 ? 12.133 23.938 8.672 1 98.12 240 TYR A CA 1
ATOM 1799 C C . TYR A 1 240 ? 12.922 23.531 9.914 1 98.12 240 TYR A C 1
ATOM 1801 O O . TYR A 1 240 ? 13.617 24.359 10.508 1 98.12 240 TYR A O 1
ATOM 1809 N N . TYR A 1 241 ? 12.852 22.297 10.344 1 97.5 241 TYR A N 1
ATOM 1810 C CA . TYR A 1 241 ? 13.609 21.828 11.5 1 97.5 241 TYR A CA 1
ATOM 1811 C C . TYR A 1 241 ? 14.922 21.188 11.07 1 97.5 241 TYR A C 1
ATOM 1813 O O . TYR A 1 241 ? 15.977 21.484 11.641 1 97.5 241 TYR A O 1
ATOM 1821 N N . LEU A 1 242 ? 14.93 20.344 10.039 1 95.06 242 LEU A N 1
ATOM 1822 C CA . LEU A 1 242 ? 16.078 19.516 9.664 1 95.06 242 LEU A CA 1
ATOM 1823 C C . LEU A 1 242 ? 17.078 20.328 8.852 1 95.06 242 LEU A C 1
ATOM 1825 O O . LEU A 1 242 ? 18.281 20.047 8.875 1 95.06 242 LEU A O 1
ATOM 1829 N N . GLY A 1 243 ? 16.625 21.234 8.078 1 95.81 243 GLY A N 1
ATOM 1830 C CA . GLY A 1 243 ? 17.516 22.047 7.262 1 95.81 243 GLY A CA 1
ATOM 1831 C C . GLY A 1 243 ? 17.953 21.344 5.988 1 95.81 243 GLY A C 1
ATOM 1832 O O . GLY A 1 243 ? 18.578 21.969 5.117 1 95.81 243 GLY A O 1
ATOM 1833 N N . THR A 1 244 ? 17.734 20.094 5.945 1 95.38 244 THR A N 1
ATOM 1834 C CA . THR A 1 244 ? 18 19.297 4.766 1 95.38 244 THR A CA 1
ATOM 1835 C C . THR A 1 244 ? 16.922 18.234 4.57 1 95.38 244 THR A C 1
ATOM 1837 O O . THR A 1 244 ? 16.375 17.719 5.543 1 95.38 244 THR A O 1
ATOM 1840 N N . ILE A 1 245 ? 16.547 18 3.285 1 96 245 ILE A N 1
ATOM 1841 C CA . ILE A 1 245 ? 15.555 16.969 3.025 1 96 245 ILE A CA 1
ATOM 1842 C C . ILE A 1 245 ? 15.969 16.141 1.81 1 96 245 ILE A C 1
ATOM 1844 O O . ILE A 1 245 ? 16.766 16.594 0.988 1 96 245 ILE A O 1
ATOM 1848 N N . SER A 1 246 ? 15.523 14.961 1.751 1 95.88 246 SER A N 1
ATOM 1849 C CA . SER A 1 246 ? 15.68 14.039 0.631 1 95.88 246 SER A CA 1
ATOM 1850 C C . SER A 1 246 ? 14.383 13.297 0.336 1 95.88 246 SER A C 1
ATOM 1852 O O . SER A 1 246 ? 13.406 13.422 1.081 1 95.88 246 SER A O 1
ATOM 1854 N N . ALA A 1 247 ? 14.352 12.578 -0.731 1 95.12 247 ALA A N 1
ATOM 1855 C CA . ALA A 1 247 ? 13.125 11.922 -1.176 1 95.12 247 ALA A CA 1
ATOM 1856 C C . ALA A 1 247 ? 12.805 10.703 -0.31 1 95.12 247 ALA A C 1
ATOM 1858 O O . ALA A 1 247 ? 11.641 10.328 -0.156 1 95.12 247 ALA A O 1
ATOM 1859 N N . ARG A 1 248 ? 13.703 10.125 0.308 1 91.69 248 ARG A N 1
ATOM 1860 C CA . ARG A 1 248 ? 13.641 8.797 0.911 1 91.69 248 ARG A CA 1
ATOM 1861 C C . ARG A 1 248 ? 12.586 8.742 2.012 1 91.69 248 ARG A C 1
ATOM 1863 O O . ARG A 1 248 ? 11.805 7.797 2.078 1 91.69 248 ARG A O 1
ATOM 1870 N N . PRO A 1 249 ? 12.508 9.758 2.832 1 92.25 249 PRO A N 1
ATOM 1871 C CA . PRO A 1 249 ? 11.562 9.656 3.949 1 92.25 249 PRO A CA 1
ATOM 1872 C C . PRO A 1 249 ? 10.109 9.75 3.5 1 92.25 249 PRO A C 1
ATOM 1874 O O . PRO A 1 249 ? 9.203 9.344 4.234 1 92.25 249 PRO A O 1
ATOM 1877 N N . PHE A 1 250 ? 9.859 10.266 2.336 1 96.19 250 PHE A N 1
ATOM 1878 C CA . PHE A 1 250 ? 8.5 10.5 1.868 1 96.19 250 PHE A CA 1
ATOM 1879 C C . PHE A 1 250 ? 8.016 9.344 1.002 1 96.19 250 PHE A C 1
ATOM 1881 O O . PHE A 1 250 ? 7.629 9.539 -0.151 1 96.19 250 PHE A O 1
ATOM 1888 N N . TYR A 1 251 ? 7.969 8.203 1.549 1 94.44 251 TYR A N 1
ATOM 1889 C CA . TYR A 1 251 ? 7.613 7.02 0.775 1 94.44 251 TYR A CA 1
ATOM 1890 C C . TYR A 1 251 ? 6.984 5.953 1.667 1 94.44 251 TYR A C 1
ATOM 1892 O O . TYR A 1 251 ? 6.355 6.273 2.678 1 94.44 251 TYR A O 1
ATOM 1900 N N . PHE A 1 252 ? 7.043 4.723 1.315 1 91.56 252 PHE A N 1
ATOM 1901 C CA . PHE A 1 252 ? 6.273 3.594 1.827 1 91.56 252 PHE A CA 1
ATOM 1902 C C . PHE A 1 252 ? 6.559 3.373 3.309 1 91.56 252 PHE A C 1
ATOM 1904 O O . PHE A 1 252 ? 5.641 3.111 4.09 1 91.56 252 PHE A O 1
ATOM 1911 N N . ASN A 1 253 ? 7.84 3.455 3.744 1 90.44 253 ASN A N 1
ATOM 1912 C CA . ASN A 1 253 ? 8.172 3.223 5.148 1 90.44 253 ASN A CA 1
ATOM 1913 C C . ASN A 1 253 ? 7.453 4.211 6.062 1 90.44 253 ASN A C 1
ATOM 1915 O O . ASN A 1 253 ? 6.973 3.838 7.133 1 90.44 253 ASN A O 1
ATOM 1919 N N . HIS A 1 254 ? 7.438 5.414 5.586 1 94.38 254 HIS A N 1
ATOM 1920 C CA . HIS A 1 254 ? 6.742 6.449 6.348 1 94.38 254 HIS A CA 1
ATOM 1921 C C . HIS A 1 254 ? 5.238 6.211 6.352 1 94.38 254 HIS A C 1
ATOM 1923 O O . HIS A 1 254 ? 4.578 6.406 7.375 1 94.38 254 HIS A O 1
ATOM 1929 N N . VAL A 1 255 ? 4.703 5.82 5.188 1 96.06 255 VAL A N 1
ATOM 1930 C CA . VAL A 1 255 ? 3.279 5.516 5.074 1 96.06 255 VAL A CA 1
ATOM 1931 C C . VAL A 1 255 ? 2.904 4.414 6.062 1 96.06 255 VAL A C 1
ATOM 1933 O O . VAL A 1 255 ? 1.914 4.527 6.785 1 96.06 255 VAL A O 1
ATOM 1936 N N . PHE A 1 256 ? 3.691 3.441 6.137 1 93.75 256 PHE A N 1
ATOM 1937 C CA . PHE A 1 256 ? 3.412 2.293 6.992 1 93.75 256 PHE A CA 1
ATOM 1938 C C . PHE A 1 256 ? 3.5 2.68 8.469 1 93.75 256 PHE A C 1
ATOM 1940 O O . PHE A 1 256 ? 2.656 2.277 9.266 1 93.75 256 PHE A O 1
ATOM 1947 N N . LEU A 1 257 ? 4.496 3.408 8.797 1 94.56 257 LEU A N 1
ATOM 1948 C CA . LEU A 1 257 ? 4.699 3.844 10.172 1 94.56 257 LEU A CA 1
ATOM 1949 C C . LEU A 1 257 ? 3.512 4.664 10.664 1 94.56 257 LEU A C 1
ATOM 1951 O O . LEU A 1 257 ? 2.961 4.387 11.734 1 94.56 257 LEU A O 1
ATOM 1955 N N . THR A 1 258 ? 3.121 5.598 9.891 1 97.12 258 THR A N 1
ATOM 1956 C CA . THR A 1 258 ? 2.072 6.516 10.32 1 97.12 258 THR A CA 1
ATOM 1957 C C . THR A 1 258 ? 0.708 5.836 10.281 1 97.12 258 THR A C 1
ATOM 1959 O O . THR A 1 258 ? -0.168 6.141 11.094 1 97.12 258 THR A O 1
ATOM 1962 N N . LEU A 1 259 ? 0.575 4.887 9.398 1 96.38 259 LEU A N 1
ATOM 1963 C CA . LEU A 1 259 ? -0.638 4.074 9.414 1 96.38 259 LEU A CA 1
ATOM 1964 C C . LEU A 1 259 ? -0.724 3.248 10.695 1 96.38 259 LEU A C 1
ATOM 1966 O O . LEU A 1 259 ? -1.794 3.139 11.297 1 96.38 259 LEU A O 1
ATOM 1970 N N . ALA A 1 260 ? 0.406 2.674 11.062 1 95.75 260 ALA A N 1
ATOM 1971 C CA . ALA A 1 260 ? 0.448 1.885 12.289 1 95.75 260 ALA A CA 1
ATOM 1972 C C . ALA A 1 260 ? 0.041 2.727 13.492 1 95.75 260 ALA A C 1
ATOM 1974 O O . ALA A 1 260 ? -0.693 2.256 14.367 1 95.75 260 ALA A O 1
ATOM 1975 N N . MET A 1 261 ? 0.547 3.939 13.508 1 97.38 261 MET A N 1
ATOM 1976 C CA . MET A 1 261 ? 0.211 4.859 14.594 1 97.38 261 MET A CA 1
ATOM 1977 C C . MET A 1 261 ? -1.293 5.102 14.648 1 97.38 261 MET A C 1
ATOM 1979 O O . MET A 1 261 ? -1.898 5.008 15.719 1 97.38 261 MET A O 1
ATOM 1983 N N . LEU A 1 262 ? -1.862 5.348 13.492 1 98 262 LEU A N 1
ATOM 1984 C CA . LEU A 1 262 ? -3.285 5.66 13.438 1 98 262 LEU A CA 1
ATOM 1985 C C . LEU A 1 262 ? -4.125 4.445 13.82 1 98 262 LEU A C 1
ATOM 1987 O O . LEU A 1 262 ? -5.102 4.57 14.562 1 98 262 LEU A O 1
ATOM 1991 N N . ILE A 1 263 ? -3.744 3.279 13.359 1 96.75 263 ILE A N 1
ATOM 1992 C CA . ILE A 1 263 ? -4.523 2.061 13.555 1 96.75 263 ILE A CA 1
ATOM 1993 C C . ILE A 1 263 ? -4.426 1.622 15.016 1 96.75 263 ILE A C 1
ATOM 1995 O O . ILE A 1 263 ? -5.43 1.247 15.625 1 96.75 263 ILE A O 1
ATOM 1999 N N . LEU A 1 264 ? -3.227 1.69 15.547 1 96.88 264 LEU A N 1
ATOM 2000 C CA . LEU A 1 264 ? -3.051 1.304 16.938 1 96.88 264 LEU A CA 1
ATOM 2001 C C . LEU A 1 264 ? -3.893 2.182 17.859 1 96.88 264 LEU A C 1
ATOM 2003 O O . LEU A 1 264 ? -4.566 1.678 18.766 1 96.88 264 LEU A O 1
ATOM 2007 N N . GLY A 1 265 ? -3.828 3.441 17.688 1 97.75 265 GLY A N 1
ATOM 2008 C CA . GLY A 1 265 ? -4.582 4.363 18.531 1 97.75 265 GLY A CA 1
ATOM 2009 C C . GLY A 1 265 ? -6.082 4.277 18.312 1 97.75 265 GLY A C 1
ATOM 2010 O O . GLY A 1 265 ? -6.855 4.379 19.266 1 97.75 265 GLY A O 1
ATOM 2011 N N . GLY A 1 266 ? -6.492 4.141 17.062 1 96.88 266 GLY A N 1
ATOM 2012 C CA . GLY A 1 266 ? -7.883 4.176 16.641 1 96.88 266 GLY A CA 1
ATOM 2013 C C . GLY A 1 266 ? -8.164 5.238 15.594 1 96.88 266 GLY A C 1
ATOM 2014 O O . GLY A 1 266 ? -8.141 6.434 15.898 1 96.88 266 GLY A O 1
ATOM 2015 N N . MET A 1 267 ? -8.57 4.828 14.438 1 94.88 267 MET A N 1
ATOM 2016 C CA . MET A 1 267 ? -8.672 5.781 13.336 1 94.88 267 MET A CA 1
ATOM 2017 C C . MET A 1 267 ? -9.953 6.602 13.438 1 94.88 267 MET A C 1
ATOM 2019 O O . MET A 1 267 ? -10.078 7.645 12.797 1 94.88 267 MET A O 1
ATOM 2023 N N . ARG A 1 268 ? -10.844 6.223 14.328 1 95.31 268 ARG A N 1
ATOM 2024 C CA . ARG A 1 268 ? -12.156 6.855 14.367 1 95.31 268 ARG A CA 1
ATOM 2025 C C . ARG A 1 268 ? -12.148 8.062 15.305 1 95.31 268 ARG A C 1
ATOM 2027 O O . ARG A 1 268 ? -13.133 8.812 15.367 1 95.31 268 ARG A O 1
ATOM 2034 N N . THR A 1 269 ? -11.039 8.258 16.062 1 97.44 269 THR A N 1
ATOM 2035 C CA . THR A 1 269 ? -11.031 9.328 17.047 1 97.44 269 THR A CA 1
ATOM 2036 C C . THR A 1 269 ? -9.75 10.156 16.938 1 97.44 269 THR A C 1
ATOM 2038 O O . THR A 1 269 ? -8.727 9.656 16.484 1 97.44 269 THR A O 1
ATOM 2041 N N . VAL A 1 270 ? -9.891 11.391 17.328 1 98.31 270 VAL A N 1
ATOM 2042 C CA . VAL A 1 270 ? -8.742 12.289 17.359 1 98.31 270 VAL A CA 1
ATOM 2043 C C . VAL A 1 270 ? -7.828 11.906 18.516 1 98.31 270 VAL A C 1
ATOM 2045 O O . VAL A 1 270 ? -6.602 11.938 18.391 1 98.31 270 VAL A O 1
ATOM 2048 N N . THR A 1 271 ? -8.414 11.484 19.609 1 98.38 271 THR A N 1
ATOM 2049 C CA . THR A 1 271 ? -7.656 11.023 20.781 1 98.38 271 THR A CA 1
ATOM 2050 C C . THR A 1 271 ? -6.828 9.789 20.422 1 98.38 271 THR A C 1
ATOM 2052 O O . THR A 1 271 ? -5.699 9.641 20.891 1 98.38 271 THR A O 1
ATOM 2055 N N . GLY A 1 272 ? -7.438 8.898 19.672 1 98.12 272 GLY A N 1
ATOM 2056 C CA . GLY A 1 272 ? -6.707 7.73 19.219 1 98.12 272 GLY A CA 1
ATOM 2057 C C . GLY A 1 272 ? -5.492 8.078 18.375 1 98.12 272 GLY A C 1
ATOM 2058 O O . GLY A 1 272 ? -4.434 7.461 18.531 1 98.12 272 GLY A O 1
ATOM 2059 N N . ALA A 1 273 ? -5.637 9.039 17.5 1 98.38 273 ALA A N 1
ATOM 2060 C CA . ALA A 1 273 ? -4.523 9.5 16.672 1 98.38 273 ALA A CA 1
ATOM 2061 C C . ALA A 1 273 ? -3.367 10 17.531 1 98.38 273 ALA A C 1
ATOM 2063 O O . ALA A 1 273 ? -2.205 9.68 17.266 1 98.38 273 ALA A O 1
ATOM 2064 N N . VAL A 1 274 ? -3.693 10.758 18.531 1 98.56 274 VAL A N 1
ATOM 2065 C CA . VAL A 1 274 ? -2.678 11.312 19.422 1 98.56 274 VAL A CA 1
ATOM 2066 C C . VAL A 1 274 ? -2.021 10.188 20.219 1 98.56 274 VAL A C 1
ATOM 2068 O O . VAL A 1 274 ? -0.792 10.086 20.266 1 98.56 274 VAL A O 1
ATOM 2071 N N . LEU A 1 275 ? -2.812 9.32 20.781 1 98.06 275 LEU A N 1
ATOM 2072 C CA . LEU A 1 275 ? -2.32 8.234 21.609 1 98.06 275 LEU A CA 1
ATOM 2073 C C . LEU A 1 275 ? -1.441 7.281 20.812 1 98.06 275 LEU A C 1
ATOM 2075 O O . LEU A 1 275 ? -0.346 6.926 21.25 1 98.06 275 LEU A O 1
ATOM 2079 N N . GLY A 1 276 ? -1.922 6.875 19.672 1 98.12 276 GLY A N 1
ATOM 2080 C CA . GLY A 1 276 ? -1.176 5.945 18.844 1 98.12 276 GLY A CA 1
ATOM 2081 C C . GLY A 1 276 ? 0.173 6.484 18.406 1 98.12 276 GLY A C 1
ATOM 2082 O O . GLY A 1 276 ? 1.158 5.746 18.359 1 98.12 276 GLY A O 1
ATOM 2083 N N . THR A 1 277 ? 0.204 7.77 18.078 1 98.12 277 THR A N 1
ATOM 2084 C CA . THR A 1 277 ? 1.439 8.391 17.609 1 98.12 277 THR A CA 1
ATOM 2085 C C . THR A 1 277 ? 2.504 8.359 18.703 1 98.12 277 THR A C 1
ATOM 2087 O O . THR A 1 277 ? 3.641 7.953 18.453 1 98.12 277 THR A O 1
ATOM 2090 N N . PHE A 1 278 ? 2.172 8.695 19.859 1 97.25 278 PHE A N 1
ATOM 2091 C CA . PHE A 1 278 ? 3.158 8.766 20.938 1 97.25 278 PHE A CA 1
ATOM 2092 C C . PHE A 1 278 ? 3.508 7.375 21.453 1 97.25 278 PHE A C 1
ATOM 2094 O O . PHE A 1 278 ? 4.656 7.113 21.812 1 97.25 278 PHE A O 1
ATOM 2101 N N . LEU A 1 279 ? 2.537 6.422 21.469 1 96.19 279 LEU A N 1
ATOM 2102 C CA . LEU A 1 279 ? 2.83 5.062 21.906 1 96.19 279 LEU A CA 1
ATOM 2103 C C . LEU A 1 279 ? 3.857 4.41 20.984 1 96.19 279 LEU A C 1
ATOM 2105 O O . LEU A 1 279 ? 4.809 3.783 21.453 1 96.19 279 LEU A O 1
ATOM 2109 N N . ILE A 1 280 ? 3.633 4.574 19.719 1 94.81 280 ILE A N 1
ATOM 2110 C CA . ILE A 1 280 ? 4.547 3.951 18.781 1 94.81 280 ILE A CA 1
ATOM 2111 C C . ILE A 1 280 ? 5.883 4.695 18.781 1 94.81 280 ILE A C 1
ATOM 2113 O O . ILE A 1 280 ? 6.945 4.074 18.734 1 94.81 280 ILE A O 1
ATOM 2117 N N . SER A 1 281 ? 5.848 6.062 18.766 1 92.88 281 SER A N 1
ATOM 2118 C CA . SER A 1 281 ? 7.082 6.836 18.766 1 92.88 281 SER A CA 1
ATOM 2119 C C . SER A 1 281 ? 7.961 6.477 19.969 1 92.88 281 SER A C 1
ATOM 2121 O O . SER A 1 281 ? 9.164 6.25 19.812 1 92.88 281 SER A O 1
ATOM 2123 N N . PHE A 1 282 ? 7.406 6.328 21.078 1 89.38 282 PHE A N 1
ATOM 2124 C CA . PHE A 1 282 ? 8.18 6.031 22.281 1 89.38 282 PHE A CA 1
ATOM 2125 C C . PHE A 1 282 ? 8.422 4.535 22.422 1 89.38 282 PHE A C 1
ATOM 2127 O O . PHE A 1 282 ? 9.453 4.113 22.953 1 89.38 282 PHE A O 1
ATOM 2134 N N . GLY A 1 283 ? 7.469 3.723 21.922 1 86.25 283 GLY A N 1
ATOM 2135 C CA . GLY A 1 283 ? 7.66 2.281 21.938 1 86.25 283 GLY A CA 1
ATOM 2136 C C . GLY A 1 283 ? 8.812 1.83 21.047 1 86.25 283 GLY A C 1
ATOM 2137 O O . GLY A 1 283 ? 9.602 0.97 21.453 1 86.25 283 GLY A O 1
ATOM 2138 N N . LEU A 1 284 ? 8.844 2.375 19.922 1 78.88 284 LEU A N 1
ATOM 2139 C CA . LEU A 1 284 ? 9.922 2.027 19 1 78.88 284 LEU A CA 1
ATOM 2140 C C . LEU A 1 284 ? 11.273 2.441 19.562 1 78.88 284 LEU A C 1
ATOM 2142 O O . LEU A 1 284 ? 12.281 1.757 19.359 1 78.88 284 LEU A O 1
ATOM 2146 N N . GLU A 1 285 ? 11.328 3.566 20.156 1 76.19 285 GLU A N 1
ATOM 2147 C CA . GLU A 1 285 ? 12.562 3.984 20.812 1 76.19 285 GLU A CA 1
ATOM 2148 C C . GLU A 1 285 ? 12.984 2.988 21.891 1 76.19 285 GLU A C 1
ATOM 2150 O O . GLU A 1 285 ? 14.172 2.711 22.062 1 76.19 285 GLU A O 1
ATOM 2155 N N . TRP A 1 286 ? 12.008 2.467 22.5 1 74.69 286 TRP A N 1
ATOM 2156 C CA . TRP A 1 286 ? 12.289 1.447 23.5 1 74.69 286 TRP A CA 1
ATOM 2157 C C . TRP A 1 286 ? 12.812 0.173 22.844 1 74.69 286 TRP A C 1
ATOM 2159 O O . TRP A 1 286 ? 13.734 -0.462 23.375 1 74.69 286 TRP A O 1
ATOM 2169 N N . VAL A 1 287 ? 12.242 -0.176 21.75 1 70.31 287 VAL A N 1
ATOM 2170 C CA . VAL A 1 287 ? 12.688 -1.353 21 1 70.31 287 VAL A CA 1
ATOM 2171 C C . VAL A 1 287 ? 14.109 -1.138 20.5 1 70.31 287 VAL A C 1
ATOM 2173 O O . VAL A 1 287 ? 14.945 -2.049 20.562 1 70.31 287 VAL A O 1
ATOM 2176 N N . ARG A 1 288 ? 14.305 0.055 19.969 1 68.5 288 ARG A N 1
ATOM 2177 C CA . ARG A 1 288 ? 15.648 0.388 19.484 1 68.5 288 ARG A CA 1
ATOM 2178 C C . ARG A 1 288 ? 16.656 0.325 20.625 1 68.5 288 ARG A C 1
ATOM 2180 O O . ARG A 1 288 ? 17.781 -0.158 20.438 1 68.5 288 ARG A O 1
ATOM 2187 N N . TRP A 1 289 ? 16.219 0.812 21.719 1 64.06 289 TRP A N 1
ATOM 2188 C CA . TRP A 1 289 ? 17.062 0.763 22.906 1 64.06 289 TRP A CA 1
ATOM 2189 C C . TRP A 1 289 ? 17.359 -0.679 23.312 1 64.06 289 TRP A C 1
ATOM 2191 O O . TRP A 1 289 ? 18.484 -1.015 23.688 1 64.06 289 TRP A O 1
ATOM 2201 N N . LEU A 1 290 ? 16.375 -1.454 23.172 1 57.16 290 LEU A N 1
ATOM 2202 C CA . LEU A 1 290 ? 16.547 -2.869 23.484 1 57.16 290 LEU A CA 1
ATOM 2203 C C . LEU A 1 290 ? 17.469 -3.545 22.469 1 57.16 290 LEU A C 1
ATOM 2205 O O . LEU A 1 290 ? 18.203 -4.469 22.828 1 57.16 290 LEU A O 1
ATOM 2209 N N . GLU A 1 291 ? 17.281 -3.156 21.203 1 54.06 291 GLU A N 1
ATOM 2210 C CA . GLU A 1 291 ? 18.109 -3.719 20.125 1 54.06 291 GLU A CA 1
ATOM 2211 C C . GLU A 1 291 ? 19.562 -3.256 20.25 1 54.06 291 GLU A C 1
ATOM 2213 O O . GLU A 1 291 ? 20.484 -4.035 20.016 1 54.06 291 GLU A O 1
ATOM 2218 N N . THR A 1 292 ? 19.688 -2.008 20.141 1 50.72 292 THR A N 1
ATOM 2219 C CA . THR A 1 292 ? 21.062 -1.515 20.234 1 50.72 292 THR A CA 1
ATOM 2220 C C . THR A 1 292 ? 21.656 -1.837 21.609 1 50.72 292 THR A C 1
ATOM 2222 O O . THR A 1 292 ? 22.859 -1.763 21.797 1 50.72 292 THR A O 1
ATOM 2225 N N . GLY A 1 293 ? 21.25 -2.799 22.453 1 41.16 293 GLY A N 1
ATOM 2226 C CA . GLY A 1 293 ? 21.797 -3.201 23.734 1 41.16 293 GLY A CA 1
ATOM 2227 C C . GLY A 1 293 ? 22.375 -2.043 24.531 1 41.16 293 GLY A C 1
ATOM 2228 O O . GLY A 1 293 ? 22.734 -1.01 23.969 1 41.16 293 GLY A O 1
ATOM 2229 N N . PRO A 1 294 ? 22.094 -1.714 25.797 1 37.47 294 PRO A N 1
ATOM 2230 C CA . PRO A 1 294 ? 23.297 -1.484 26.594 1 37.47 294 PRO A CA 1
ATOM 2231 C C . PRO A 1 294 ? 24.391 -2.504 26.312 1 37.47 294 PRO A C 1
ATOM 2233 O O . PRO A 1 294 ? 24.109 -3.604 25.828 1 37.47 294 PRO A O 1
ATOM 2236 N N . VAL A 1 295 ? 25.766 -2.27 26.047 1 34.25 295 VAL A N 1
ATOM 2237 C CA . VAL A 1 295 ? 26.828 -3.268 26.109 1 34.25 295 VAL A CA 1
ATOM 2238 C C . VAL A 1 295 ? 26.391 -4.43 27 1 34.25 295 VAL A C 1
ATOM 2240 O O . VAL A 1 295 ? 27.203 -5.246 27.422 1 34.25 295 VAL A O 1
ATOM 2243 N N . VAL A 1 296 ? 25.297 -4.562 27.625 1 33.06 296 VAL A N 1
ATOM 2244 C CA . VAL A 1 296 ? 25.344 -5.535 28.719 1 33.06 296 VAL A CA 1
ATOM 2245 C C . VAL A 1 296 ? 25.547 -6.938 28.156 1 33.06 296 VAL A C 1
ATOM 2247 O O . VAL A 1 296 ? 26.453 -7.66 28.578 1 33.06 296 VAL A O 1
ATOM 2250 N N . LEU A 1 297 ? 24.391 -7.961 28.016 1 30.45 297 LEU A N 1
ATOM 2251 C CA . LEU A 1 297 ? 24.672 -9.391 28.125 1 30.45 297 LEU A CA 1
ATOM 2252 C C . LEU A 1 297 ? 24.984 -9.984 26.75 1 30.45 297 LEU A C 1
ATOM 2254 O O . LEU A 1 297 ? 24.172 -10.734 26.203 1 30.45 297 LEU A O 1
ATOM 2258 N N . GLY A 1 298 ? 25.891 -9.664 25.891 1 32.53 298 GLY A N 1
ATOM 2259 C CA . GLY A 1 298 ? 26.656 -10.344 24.859 1 32.53 298 GLY A CA 1
ATOM 2260 C C . GLY A 1 298 ? 25.844 -10.664 23.609 1 32.53 298 GLY A C 1
ATOM 2261 O O . GLY A 1 298 ? 26.328 -11.359 22.719 1 32.53 298 GLY A O 1
ATOM 2262 N N . ILE A 1 299 ? 24.547 -10.914 23.734 1 33.22 299 ILE A N 1
ATOM 2263 C CA . ILE A 1 299 ? 23.922 -11.484 22.547 1 33.22 299 ILE A CA 1
ATOM 2264 C C . ILE A 1 299 ? 23.75 -10.398 21.484 1 33.22 299 ILE A C 1
ATOM 2266 O O . ILE A 1 299 ? 23.219 -9.32 21.781 1 33.22 299 ILE A O 1
ATOM 2270 N N . ASP A 1 300 ? 24.484 -10.266 20.484 1 33.94 300 ASP A N 1
ATOM 2271 C CA . ASP A 1 300 ? 24.5 -9.438 19.281 1 33.94 300 ASP A CA 1
ATOM 2272 C C . ASP A 1 300 ? 23.109 -9.375 18.641 1 33.94 300 ASP A C 1
ATOM 2274 O O . ASP A 1 300 ? 22.656 -10.352 18.031 1 33.94 300 ASP A O 1
ATOM 2278 N N . LEU A 1 301 ? 22.188 -8.875 19.312 1 39.19 301 LEU A N 1
ATOM 2279 C CA . LEU A 1 301 ? 20.938 -8.766 18.594 1 39.19 301 LEU A CA 1
ATOM 2280 C C . LEU A 1 301 ? 21.125 -8.047 17.266 1 39.19 301 LEU A C 1
ATOM 2282 O O . LEU A 1 301 ? 21.812 -7.023 17.203 1 39.19 301 LEU A O 1
ATOM 2286 N N . PRO A 1 302 ? 21.141 -8.695 16.141 1 38.84 302 PRO A N 1
ATOM 2287 C CA . PRO A 1 302 ? 21.344 -8.156 14.797 1 38.84 302 PRO A CA 1
ATOM 2288 C C . PRO A 1 302 ? 20.734 -6.766 14.617 1 38.84 302 PRO A C 1
ATOM 2290 O O . PRO A 1 302 ? 19.828 -6.383 15.359 1 38.84 302 PRO A O 1
ATOM 2293 N N . GLU A 1 303 ? 21.203 -5.883 13.758 1 40.81 303 GLU A N 1
ATOM 2294 C CA . GLU A 1 303 ? 20.938 -4.492 13.406 1 40.81 303 GLU A CA 1
ATOM 2295 C C . GLU A 1 303 ? 19.438 -4.188 13.484 1 40.81 303 GLU A C 1
ATOM 2297 O O . GLU A 1 303 ? 18.609 -4.984 13.031 1 40.81 303 GLU A O 1
ATOM 2302 N N . ALA A 1 304 ? 18.859 -3.193 14.266 1 41.69 304 ALA A N 1
ATOM 2303 C CA . ALA A 1 304 ? 17.703 -2.479 14.797 1 41.69 304 ALA A CA 1
ATOM 2304 C C . ALA A 1 304 ? 16.656 -2.264 13.719 1 41.69 304 ALA A C 1
ATOM 2306 O O . ALA A 1 304 ? 15.445 -2.311 13.992 1 41.69 304 ALA A O 1
ATOM 2307 N N . LEU A 1 305 ? 17.047 -1.843 12.43 1 45.16 305 LEU A N 1
ATOM 2308 C CA . LEU A 1 305 ? 16.188 -1.203 11.43 1 45.16 305 LEU A CA 1
ATOM 2309 C C . LEU A 1 305 ? 15.117 -2.166 10.938 1 45.16 305 LEU A C 1
ATOM 2311 O O . LEU A 1 305 ? 13.984 -1.755 10.672 1 45.16 305 LEU A O 1
ATOM 2315 N N . GLY A 1 306 ? 15.367 -3.596 10.828 1 54.12 306 GLY A N 1
ATOM 2316 C CA . GLY A 1 306 ? 14.469 -4.625 10.336 1 54.12 306 GLY A CA 1
ATOM 2317 C C . GLY A 1 306 ? 13.383 -5 11.336 1 54.12 306 GLY A C 1
ATOM 2318 O O . GLY A 1 306 ? 12.25 -5.293 10.945 1 54.12 306 GLY A O 1
ATOM 2319 N N . LEU A 1 307 ? 13.688 -4.82 12.547 1 59 307 LEU A N 1
ATOM 2320 C CA . LEU A 1 307 ? 12.82 -5.207 13.656 1 59 307 LEU A CA 1
ATOM 2321 C C . LEU A 1 307 ? 11.672 -4.223 13.828 1 59 307 LEU A C 1
ATOM 2323 O O . LEU A 1 307 ? 10.562 -4.617 14.188 1 59 307 LEU A O 1
ATOM 2327 N N . SER A 1 308 ? 11.969 -3.096 13.25 1 76.56 308 SER A N 1
ATOM 2328 C CA . SER A 1 308 ? 10.922 -2.09 13.391 1 76.56 308 SER A CA 1
ATOM 2329 C C . SER A 1 308 ? 9.75 -2.387 12.461 1 76.56 308 SER A C 1
ATOM 2331 O O . SER A 1 308 ? 8.586 -2.246 12.859 1 76.56 308 SER A O 1
ATOM 2333 N N . GLY A 1 309 ? 10.133 -2.938 11.328 1 80.62 309 GLY A N 1
ATOM 2334 C CA . GLY A 1 309 ? 9.047 -3.262 10.406 1 80.62 309 GLY A CA 1
ATOM 2335 C C . GLY A 1 309 ? 8.211 -4.438 10.867 1 80.62 309 GLY A C 1
ATOM 2336 O O . GLY A 1 309 ? 6.98 -4.395 10.789 1 80.62 309 GLY A O 1
ATOM 2337 N N . ILE A 1 310 ? 8.859 -5.414 11.375 1 86.75 310 ILE A N 1
ATOM 2338 C CA . ILE A 1 310 ? 8.18 -6.613 11.852 1 86.75 310 ILE A CA 1
ATOM 2339 C C . ILE A 1 310 ? 7.316 -6.27 13.062 1 86.75 310 ILE A C 1
ATOM 2341 O O . ILE A 1 310 ? 6.156 -6.684 13.148 1 86.75 310 ILE A O 1
ATOM 2345 N N . VAL A 1 311 ? 7.84 -5.461 13.914 1 87.94 311 VAL A N 1
ATOM 2346 C CA . VAL A 1 311 ? 7.121 -5.062 15.117 1 87.94 311 VAL A CA 1
ATOM 2347 C C . VAL A 1 311 ? 5.91 -4.211 14.742 1 87.94 311 VAL A C 1
ATOM 2349 O O . VAL A 1 311 ? 4.801 -4.445 15.227 1 87.94 311 VAL A O 1
ATOM 2352 N N . LEU A 1 312 ? 6.145 -3.309 13.852 1 90.62 312 LEU A N 1
ATOM 2353 C CA . LEU A 1 312 ? 5.051 -2.443 13.422 1 90.62 312 LEU A CA 1
ATOM 2354 C C . LEU A 1 312 ? 3.959 -3.252 12.734 1 90.62 312 LEU A C 1
ATOM 2356 O O . LEU A 1 312 ? 2.77 -3.037 12.977 1 90.62 312 LEU A O 1
ATOM 2360 N N . GLY A 1 313 ? 4.445 -4.121 11.859 1 92.31 313 GLY A N 1
ATOM 2361 C CA . GLY A 1 313 ? 3.477 -4.996 11.219 1 92.31 313 GLY A CA 1
ATOM 2362 C C . GLY A 1 313 ? 2.705 -5.852 12.203 1 92.31 313 GLY A C 1
ATOM 2363 O O . GLY A 1 313 ? 1.489 -6.008 12.078 1 92.31 313 GLY A O 1
ATOM 2364 N N . GLY A 1 314 ? 3.424 -6.379 13.18 1 93 314 GLY A N 1
ATOM 2365 C CA . GLY A 1 314 ? 2.775 -7.145 14.227 1 93 314 GLY A CA 1
ATOM 2366 C C . GLY A 1 314 ? 1.749 -6.34 15.008 1 93 314 GLY A C 1
ATOM 2367 O O . GLY A 1 314 ? 0.668 -6.844 15.32 1 93 314 GLY A O 1
ATOM 2368 N N . VAL A 1 315 ? 2.047 -5.082 15.273 1 91.88 315 VAL A N 1
ATOM 2369 C CA . VAL A 1 315 ? 1.139 -4.191 15.992 1 91.88 315 VAL A CA 1
ATOM 2370 C C . VAL A 1 315 ? -0.136 -3.986 15.18 1 91.88 315 VAL A C 1
ATOM 2372 O O . VAL A 1 315 ? -1.242 -4.039 15.719 1 91.88 315 VAL A O 1
ATOM 2375 N N . ILE A 1 316 ? 0.036 -3.76 13.883 1 93.38 316 ILE A N 1
ATOM 2376 C CA . ILE A 1 316 ? -1.117 -3.539 13.016 1 93.38 316 ILE A CA 1
ATOM 2377 C C . ILE A 1 316 ? -1.979 -4.801 12.969 1 93.38 316 ILE A C 1
ATOM 2379 O O . ILE A 1 316 ? -3.193 -4.734 13.18 1 93.38 316 ILE A O 1
ATOM 2383 N N . VAL A 1 317 ? -1.347 -5.961 12.742 1 92.56 317 VAL A N 1
ATOM 2384 C CA . VAL A 1 317 ? -2.066 -7.223 12.609 1 92.56 317 VAL A CA 1
ATOM 2385 C C . VAL A 1 317 ? -2.773 -7.559 13.914 1 92.56 317 VAL A C 1
ATOM 2387 O O . VAL A 1 317 ? -3.961 -7.895 13.922 1 92.56 317 VAL A O 1
ATOM 2390 N N . LEU A 1 318 ? -2.064 -7.398 15.023 1 92.56 318 LEU A N 1
ATOM 2391 C CA . LEU A 1 318 ? -2.639 -7.727 16.328 1 92.56 318 LEU A CA 1
ATOM 2392 C C . LEU A 1 318 ? -3.777 -6.773 16.672 1 92.56 318 LEU A C 1
ATOM 2394 O O . LEU A 1 318 ? -4.816 -7.199 17.188 1 92.56 318 LEU A O 1
ATOM 2398 N N . THR A 1 319 ? -3.537 -5.492 16.391 1 93.19 319 THR A N 1
ATOM 2399 C CA . THR A 1 319 ? -4.582 -4.516 16.672 1 93.19 319 THR A CA 1
ATOM 2400 C C . THR A 1 319 ? -5.836 -4.809 15.844 1 93.19 319 THR A C 1
ATOM 2402 O O . THR A 1 319 ? -6.941 -4.852 16.391 1 93.19 319 THR A O 1
ATOM 2405 N N . MET A 1 320 ? -5.676 -5.086 14.562 1 89.38 320 MET A N 1
ATOM 2406 C CA . MET A 1 320 ? -6.812 -5.316 13.672 1 89.38 320 MET A CA 1
ATOM 2407 C C . MET A 1 320 ? -7.508 -6.629 14.008 1 89.38 320 MET A C 1
ATOM 2409 O O . MET A 1 320 ? -8.719 -6.762 13.812 1 89.38 320 MET A O 1
ATOM 2413 N N . ALA A 1 321 ? -6.781 -7.59 14.586 1 85.62 321 ALA A N 1
ATOM 2414 C CA . ALA A 1 321 ? -7.336 -8.898 14.938 1 85.62 321 ALA A CA 1
ATOM 2415 C C . ALA A 1 321 ? -8.094 -8.836 16.266 1 85.62 321 ALA A C 1
ATOM 2417 O O . ALA A 1 321 ? -9.148 -9.453 16.406 1 85.62 321 ALA A O 1
ATOM 2418 N N . LEU A 1 322 ? -7.555 -8.102 17.172 1 87.69 322 LEU A N 1
ATOM 2419 C CA . LEU A 1 322 ? -8.094 -8.156 18.531 1 87.69 322 LEU A CA 1
ATOM 2420 C C . LEU A 1 322 ? -9.031 -6.98 18.781 1 87.69 322 LEU A C 1
ATOM 2422 O O . LEU A 1 322 ? -10.023 -7.121 19.5 1 87.69 322 LEU A O 1
ATOM 2426 N N . ARG A 1 323 ? -8.641 -5.848 18.234 1 90.75 323 ARG A N 1
ATOM 2427 C CA . ARG A 1 323 ? -9.406 -4.625 18.469 1 90.75 323 ARG A CA 1
ATOM 2428 C C . ARG A 1 323 ? -9.398 -3.73 17.234 1 90.75 323 ARG A C 1
ATOM 2430 O O . ARG A 1 323 ? -8.742 -2.689 17.219 1 90.75 323 ARG A O 1
ATOM 2437 N N . PRO A 1 324 ? -10.281 -4.004 16.297 1 87.75 324 PRO A N 1
ATOM 2438 C CA . PRO A 1 324 ? -10.25 -3.277 15.031 1 87.75 324 PRO A CA 1
ATOM 2439 C C . PRO A 1 324 ? -10.523 -1.785 15.195 1 87.75 324 PRO A C 1
ATOM 2441 O O . PRO A 1 324 ? -10.195 -0.991 14.312 1 87.75 324 PRO A O 1
ATOM 2444 N N . GLY A 1 325 ? -11.055 -1.385 16.328 1 91.5 325 GLY A N 1
ATOM 2445 C CA . GLY A 1 325 ? -11.281 0.029 16.578 1 91.5 325 GLY A CA 1
ATOM 2446 C C . GLY A 1 325 ? -10.078 0.73 17.188 1 91.5 325 GLY A C 1
ATOM 2447 O O . GLY A 1 325 ? -10.094 1.948 17.375 1 91.5 325 GLY A O 1
ATOM 2448 N N . GLY A 1 326 ? -8.969 -0.005 17.406 1 94.44 326 GLY A N 1
ATOM 2449 C CA . GLY A 1 326 ? -7.805 0.557 18.078 1 94.44 326 GLY A CA 1
ATOM 2450 C C . GLY A 1 326 ? -7.973 0.673 19.578 1 94.44 326 GLY A C 1
ATOM 2451 O O . GLY A 1 326 ? -8.984 0.231 20.125 1 94.44 326 GLY A O 1
ATOM 2452 N N . LEU A 1 327 ? -7.121 1.273 20.188 1 95.56 327 LEU A N 1
ATOM 2453 C CA . LEU A 1 327 ? -7.105 1.381 21.641 1 95.56 327 LEU A CA 1
ATOM 2454 C C . LEU A 1 327 ? -8.258 2.252 22.141 1 95.56 327 LEU A C 1
ATOM 2456 O O . LEU A 1 327 ? -8.859 1.959 23.172 1 95.56 327 LEU A O 1
ATOM 2460 N N . MET A 1 328 ? -8.625 3.244 21.312 1 95.19 328 MET A N 1
ATOM 2461 C CA . MET A 1 328 ? -9.617 4.203 21.781 1 95.19 328 MET A CA 1
ATOM 2462 C C . MET A 1 328 ? -11.008 3.834 21.281 1 95.19 328 MET A C 1
ATOM 2464 O O . MET A 1 328 ? -12.016 4.344 21.781 1 95.19 328 MET A O 1
ATOM 2468 N N . GLY A 1 329 ? -11.07 2.941 20.297 1 92.88 329 GLY A N 1
ATOM 2469 C CA . GLY A 1 329 ? -12.359 2.609 19.719 1 92.88 329 GLY A CA 1
ATOM 2470 C C . GLY A 1 329 ? -13.102 3.82 19.188 1 92.88 329 GLY A C 1
ATOM 2471 O O . GLY A 1 329 ? -12.594 4.531 18.312 1 92.88 329 GLY A O 1
ATOM 2472 N N . ASP A 1 330 ? -14.328 4.102 19.797 1 91.69 330 ASP A N 1
ATOM 2473 C CA . ASP A 1 330 ? -15.133 5.25 19.391 1 91.69 330 ASP A CA 1
ATOM 2474 C C . ASP A 1 330 ? -15.156 6.316 20.484 1 91.69 330 ASP A C 1
ATOM 2476 O O . ASP A 1 330 ? -15.945 7.262 20.422 1 91.69 330 ASP A O 1
ATOM 2480 N N . ARG A 1 331 ? -14.234 6.227 21.516 1 93.69 331 ARG A N 1
ATOM 2481 C CA . ARG A 1 331 ? -14.258 7.113 22.672 1 93.69 331 ARG A CA 1
ATOM 2482 C C . ARG A 1 331 ? -13.203 8.203 22.562 1 93.69 331 ARG A C 1
ATOM 2484 O O . ARG A 1 331 ? -12.047 7.922 22.219 1 93.69 331 ARG A O 1
ATOM 2491 N N . GLU A 1 332 ? -13.578 9.336 22.797 1 96.44 332 GLU A N 1
ATOM 2492 C CA . GLU A 1 332 ? -12.68 10.477 22.891 1 96.44 332 GLU A CA 1
ATOM 2493 C C . GLU A 1 332 ? -12.273 10.758 24.328 1 96.44 332 GLU A C 1
ATOM 2495 O O . GLU A 1 332 ? -12.859 10.203 25.266 1 96.44 332 GLU A O 1
ATOM 2500 N N . ILE A 1 333 ? -11.312 11.57 24.5 1 94.94 333 ILE A N 1
ATOM 2501 C CA . ILE A 1 333 ? -10.703 11.797 25.797 1 94.94 333 ILE A CA 1
ATOM 2502 C C . ILE A 1 333 ? -11.75 12.344 26.766 1 94.94 333 ILE A C 1
ATOM 2504 O O . ILE A 1 333 ? -11.719 12.039 27.969 1 94.94 333 ILE A O 1
ATOM 2508 N N . GLU A 1 334 ? -12.648 13.148 26.312 1 92 334 GLU A N 1
ATOM 2509 C CA . GLU A 1 334 ? -13.664 13.711 27.203 1 92 334 GLU A CA 1
ATOM 2510 C C . GLU A 1 334 ? -14.633 12.633 27.688 1 92 334 GLU A C 1
ATOM 2512 O O . GLU A 1 334 ? -15.234 12.758 28.75 1 92 334 GLU A O 1
ATOM 2517 N N . ASP A 1 335 ? -14.836 11.609 26.875 1 90.5 335 ASP A N 1
ATOM 2518 C CA . ASP A 1 335 ? -15.688 10.492 27.281 1 90.5 335 ASP A CA 1
ATOM 2519 C C . ASP A 1 335 ? -15.023 9.68 28.391 1 90.5 335 ASP A C 1
ATOM 2521 O O . ASP A 1 335 ? -15.711 9.016 29.172 1 90.5 335 ASP A O 1
ATOM 2525 N N . LEU A 1 336 ? -13.727 9.734 28.422 1 87.44 336 LEU A N 1
ATOM 2526 C CA . LEU A 1 336 ? -12.984 8.969 29.406 1 87.44 336 LEU A CA 1
ATOM 2527 C C . LEU A 1 336 ? -12.922 9.719 30.734 1 87.44 336 LEU A C 1
ATOM 2529 O O . LEU A 1 336 ? -12.859 9.094 31.797 1 87.44 336 LEU A O 1
ATOM 2533 N N . ILE A 1 337 ? -12.891 11 30.625 1 86.38 337 ILE A N 1
ATOM 2534 C CA . ILE A 1 337 ? -12.68 11.797 31.828 1 86.38 337 ILE A CA 1
ATOM 2535 C C . ILE A 1 337 ? -14.016 12.305 32.344 1 86.38 337 ILE A C 1
ATOM 2537 O O . ILE A 1 337 ? -14.242 12.328 33.562 1 86.38 337 ILE A O 1
ATOM 2541 N N . LEU A 1 338 ? -14.859 12.844 31.406 1 73.81 338 LEU A N 1
ATOM 2542 C CA . LEU A 1 338 ? -16.094 13.461 31.859 1 73.81 338 LEU A CA 1
ATOM 2543 C C . LEU A 1 338 ? -17.219 12.438 31.922 1 73.81 338 LEU A C 1
ATOM 2545 O O . LEU A 1 338 ? -18.391 12.797 32.125 1 73.81 338 LEU A O 1
ATOM 2549 N N . LYS A 1 339 ? -17.406 11.477 32.594 1 58.12 339 LYS A N 1
ATOM 2550 C CA . LYS A 1 339 ? -18.516 10.539 32.75 1 58.12 339 LYS A CA 1
ATOM 2551 C C . LYS A 1 339 ? -19.844 11.281 32.875 1 58.12 339 LYS A C 1
ATOM 2553 O O . LYS A 1 339 ? -19.938 12.297 33.562 1 58.12 339 LYS A O 1
ATOM 2558 N N . MET B 1 1 ? -21.984 -35.406 -13.961 1 49.16 1 MET B N 1
ATOM 2559 C CA . MET B 1 1 ? -22.531 -34.094 -13.625 1 49.16 1 MET B CA 1
ATOM 2560 C C . MET B 1 1 ? -22.422 -33.156 -14.82 1 49.16 1 MET B C 1
ATOM 2562 O O . MET B 1 1 ? -21.344 -32.969 -15.375 1 49.16 1 MET B O 1
ATOM 2566 N N . THR B 1 2 ? -23.469 -32.875 -15.477 1 70.75 2 THR B N 1
ATOM 2567 C CA . THR B 1 2 ? -23.531 -32.094 -16.688 1 70.75 2 THR B CA 1
ATOM 2568 C C . THR B 1 2 ? -23.094 -30.641 -16.422 1 70.75 2 THR B C 1
ATOM 2570 O O . THR B 1 2 ? -23.5 -30.047 -15.43 1 70.75 2 THR B O 1
ATOM 2573 N N . LEU B 1 3 ? -21.969 -30.266 -16.984 1 77.44 3 LEU B N 1
ATOM 2574 C CA . LEU B 1 3 ? -21.438 -28.906 -16.844 1 77.44 3 LEU B CA 1
ATOM 2575 C C . LEU B 1 3 ? -22.516 -27.875 -17.188 1 77.44 3 LEU B C 1
ATOM 2577 O O . LEU B 1 3 ? -23.281 -28.062 -18.125 1 77.44 3 LEU B O 1
ATOM 2581 N N . SER B 1 4 ? -22.75 -26.922 -16.328 1 82.94 4 SER B N 1
ATOM 2582 C CA . SER B 1 4 ? -23.656 -25.812 -16.625 1 82.94 4 SER B CA 1
ATOM 2583 C C . SER B 1 4 ? -23.172 -25.031 -17.844 1 82.94 4 SER B C 1
ATOM 2585 O O . SER B 1 4 ? -22.047 -25.219 -18.312 1 82.94 4 SER B O 1
ATOM 2587 N N . ARG B 1 5 ? -24.062 -24.328 -18.469 1 80.31 5 ARG B N 1
ATOM 2588 C CA . ARG B 1 5 ? -23.75 -23.5 -19.625 1 80.31 5 ARG B CA 1
ATOM 2589 C C . ARG B 1 5 ? -22.594 -22.547 -19.312 1 80.31 5 ARG B C 1
ATOM 2591 O O . ARG B 1 5 ? -21.719 -22.328 -20.172 1 80.31 5 ARG B O 1
ATOM 2598 N N . ALA B 1 6 ? -22.562 -21.984 -18.141 1 82.69 6 ALA B N 1
ATOM 2599 C CA . ALA B 1 6 ? -21.5 -21.078 -17.719 1 82.69 6 ALA B CA 1
ATOM 2600 C C . ALA B 1 6 ? -20.156 -21.781 -17.625 1 82.69 6 ALA B C 1
ATOM 2602 O O . ALA B 1 6 ? -19.125 -21.234 -18 1 82.69 6 ALA B O 1
ATOM 2603 N N . GLN B 1 7 ? -20.141 -22.984 -17.219 1 87.44 7 GLN B N 1
ATOM 2604 C CA . GLN B 1 7 ? -18.922 -23.766 -17.062 1 87.44 7 GLN B CA 1
ATOM 2605 C C . GLN B 1 7 ? -18.344 -24.156 -18.422 1 87.44 7 GLN B C 1
ATOM 2607 O O . GLN B 1 7 ? -17.125 -24.141 -18.609 1 87.44 7 GLN B O 1
ATOM 2612 N N . ARG B 1 8 ? -19.203 -24.484 -19.344 1 89.38 8 ARG B N 1
ATOM 2613 C CA . ARG B 1 8 ? -18.75 -24.828 -20.688 1 89.38 8 ARG B CA 1
ATOM 2614 C C . ARG B 1 8 ? -18.125 -23.625 -21.375 1 89.38 8 ARG B C 1
ATOM 2616 O O . ARG B 1 8 ? -17.078 -23.75 -22.031 1 89.38 8 ARG B O 1
ATOM 2623 N N . ARG B 1 9 ? -18.781 -22.516 -21.219 1 88.88 9 ARG B N 1
ATOM 2624 C CA . ARG B 1 9 ? -18.234 -21.297 -21.781 1 88.88 9 ARG B CA 1
ATOM 2625 C C . ARG B 1 9 ? -16.891 -20.953 -21.141 1 88.88 9 ARG B C 1
ATOM 2627 O O . ARG B 1 9 ? -15.984 -20.453 -21.812 1 88.88 9 ARG B O 1
ATOM 2634 N N . GLY B 1 10 ? -16.828 -21.25 -19.875 1 92.5 10 GLY B N 1
ATOM 2635 C CA . GLY B 1 10 ? -15.578 -21 -19.172 1 92.5 10 GLY B CA 1
ATOM 2636 C C . GLY B 1 10 ? -14.43 -21.859 -19.672 1 92.5 10 GLY B C 1
ATOM 2637 O O . GLY B 1 10 ? -13.297 -21.375 -19.797 1 92.5 10 GLY B O 1
ATOM 2638 N N . ILE B 1 11 ? -14.75 -23.031 -19.984 1 94.12 11 ILE B N 1
ATOM 2639 C CA . ILE B 1 11 ? -13.734 -23.953 -20.484 1 94.12 11 ILE B CA 1
ATOM 2640 C C . ILE B 1 11 ? -13.273 -23.484 -21.875 1 94.12 11 ILE B C 1
ATOM 2642 O O . ILE B 1 11 ? -12.086 -23.547 -22.188 1 94.12 11 ILE B O 1
ATOM 2646 N N . VAL B 1 12 ? -14.203 -23.047 -22.688 1 94.75 12 VAL B N 1
ATOM 2647 C CA . VAL B 1 12 ? -13.867 -22.531 -24.016 1 94.75 12 VAL B CA 1
ATOM 2648 C C . VAL B 1 12 ? -12.977 -21.312 -23.891 1 94.75 12 VAL B C 1
ATOM 2650 O O . VAL B 1 12 ? -11.992 -21.172 -24.625 1 94.75 12 VAL B O 1
ATOM 2653 N N . GLY B 1 13 ? -13.375 -20.422 -23 1 96.25 13 GLY B N 1
ATOM 2654 C CA . GLY B 1 13 ? -12.555 -19.25 -22.781 1 96.25 13 GLY B CA 1
ATOM 2655 C C . GLY B 1 13 ? -11.156 -19.578 -22.297 1 96.25 13 GLY B C 1
ATOM 2656 O O . GLY B 1 13 ? -10.18 -18.969 -22.734 1 96.25 13 GLY B O 1
ATOM 2657 N N . ALA B 1 14 ? -11.102 -20.516 -21.406 1 97.62 14 ALA B N 1
ATOM 2658 C CA . ALA B 1 14 ? -9.805 -20.953 -20.891 1 97.62 14 ALA B CA 1
ATOM 2659 C C . ALA B 1 14 ? -8.953 -21.578 -22 1 97.62 14 ALA B C 1
ATOM 2661 O O . ALA B 1 14 ? -7.742 -21.359 -22.062 1 97.62 14 ALA B O 1
ATOM 2662 N N . ALA B 1 15 ? -9.555 -22.344 -22.859 1 97.56 15 ALA B N 1
ATOM 2663 C CA . ALA B 1 15 ? -8.852 -22.984 -23.969 1 97.56 15 ALA B CA 1
ATOM 2664 C C . ALA B 1 15 ? -8.312 -21.938 -24.938 1 97.56 15 ALA B C 1
ATOM 2666 O O . ALA B 1 15 ? -7.199 -22.078 -25.453 1 97.56 15 ALA B O 1
ATOM 2667 N N . LEU B 1 16 ? -9.141 -20.938 -25.203 1 97.31 16 LEU B N 1
ATOM 2668 C CA . LEU B 1 16 ? -8.703 -19.859 -26.094 1 97.31 16 LEU B CA 1
ATOM 2669 C C . LEU B 1 16 ? -7.504 -19.125 -25.5 1 97.31 16 LEU B C 1
ATOM 2671 O O . LEU B 1 16 ? -6.535 -18.844 -26.219 1 97.31 16 LEU B O 1
ATOM 2675 N N . LEU B 1 17 ? -7.621 -18.797 -24.234 1 98.06 17 LEU B N 1
ATOM 2676 C CA . LEU B 1 17 ? -6.504 -18.141 -23.578 1 98.06 17 LEU B CA 1
ATOM 2677 C C . LEU B 1 17 ? -5.266 -19.031 -23.578 1 98.06 17 LEU B C 1
ATOM 2679 O O . LEU B 1 17 ? -4.148 -18.547 -23.766 1 98.06 17 LEU B O 1
ATOM 2683 N N . ALA B 1 18 ? -5.492 -20.312 -23.328 1 98.19 18 ALA B N 1
ATOM 2684 C CA . ALA B 1 18 ? -4.395 -21.266 -23.359 1 98.19 18 ALA B CA 1
ATOM 2685 C C . ALA B 1 18 ? -3.701 -21.281 -24.719 1 98.19 18 ALA B C 1
ATOM 2687 O O . ALA B 1 18 ? -2.471 -21.312 -24.797 1 98.19 18 ALA B O 1
ATOM 2688 N N . LEU B 1 19 ? -4.469 -21.266 -25.766 1 97.94 19 LEU B N 1
ATOM 2689 C CA . LEU B 1 19 ? -3.92 -21.25 -27.125 1 97.94 19 LEU B CA 1
ATOM 2690 C C . LEU B 1 19 ? -3.084 -20 -27.359 1 97.94 19 LEU B C 1
ATOM 2692 O O . LEU B 1 19 ? -2.02 -20.078 -27.984 1 97.94 19 LEU B O 1
ATOM 2696 N N . ILE B 1 20 ? -3.592 -18.906 -26.891 1 97.75 20 ILE B N 1
ATOM 2697 C CA . ILE B 1 20 ? -2.871 -17.656 -27.047 1 97.75 20 ILE B CA 1
ATOM 2698 C C . ILE B 1 20 ? -1.555 -17.719 -26.266 1 97.75 20 ILE B C 1
ATOM 2700 O O . ILE B 1 20 ? -0.513 -17.281 -26.766 1 97.75 20 ILE B O 1
ATOM 2704 N N . LEU B 1 21 ? -1.619 -18.203 -25.047 1 98.44 21 LEU B N 1
ATOM 2705 C CA . LEU B 1 21 ? -0.422 -18.312 -24.219 1 98.44 21 LEU B CA 1
ATOM 2706 C C . LEU B 1 21 ? 0.604 -19.234 -24.859 1 98.44 21 LEU B C 1
ATOM 2708 O O . LEU B 1 21 ? 1.802 -18.938 -24.844 1 98.44 21 LEU B O 1
ATOM 2712 N N . ILE B 1 22 ? 0.142 -20.391 -25.391 1 98.31 22 ILE B N 1
ATOM 2713 C CA . ILE B 1 22 ? 1.029 -21.328 -26.062 1 98.31 22 ILE B CA 1
ATOM 2714 C C . ILE B 1 22 ? 1.63 -20.688 -27.312 1 98.31 22 ILE B C 1
ATOM 2716 O O . ILE B 1 22 ? 2.824 -20.828 -27.578 1 98.31 22 ILE B O 1
ATOM 2720 N N . ALA B 1 23 ? 0.823 -19.938 -28.062 1 97.81 23 ALA B N 1
ATOM 2721 C CA . ALA B 1 23 ? 1.301 -19.266 -29.266 1 97.81 23 ALA B CA 1
ATOM 2722 C C . ALA B 1 23 ? 2.395 -18.25 -28.938 1 97.81 23 ALA B C 1
ATOM 2724 O O . ALA B 1 23 ? 3.404 -18.156 -29.641 1 97.81 23 ALA B O 1
ATOM 2725 N N . ILE B 1 24 ? 2.199 -17.453 -27.859 1 97 24 ILE B N 1
ATOM 2726 C CA . ILE B 1 24 ? 3.191 -16.469 -27.453 1 97 24 ILE B CA 1
ATOM 2727 C C . ILE B 1 24 ? 4.477 -17.188 -27.031 1 97 24 ILE B C 1
ATOM 2729 O O . ILE B 1 24 ? 5.574 -16.766 -27.406 1 97 24 ILE B O 1
ATOM 2733 N N . GLY B 1 25 ? 4.332 -18.266 -26.25 1 96.75 25 GLY B N 1
ATOM 2734 C CA . GLY B 1 25 ? 5.496 -19.031 -25.844 1 96.75 25 GLY B CA 1
ATOM 2735 C C . GLY B 1 25 ? 6.262 -19.625 -27 1 96.75 25 GLY B C 1
ATOM 2736 O O . GLY B 1 25 ? 7.492 -19.578 -27.031 1 96.75 25 GLY B O 1
ATOM 2737 N N . LEU B 1 26 ? 5.539 -20.188 -28.016 1 96.06 26 LEU B N 1
ATOM 2738 C CA . LEU B 1 26 ? 6.156 -20.797 -29.188 1 96.06 26 LEU B CA 1
ATOM 2739 C C . LEU B 1 26 ? 6.836 -19.734 -30.047 1 96.06 26 LEU B C 1
ATOM 2741 O O . LEU B 1 26 ? 7.93 -19.953 -30.562 1 96.06 26 LEU B O 1
ATOM 2745 N N . AL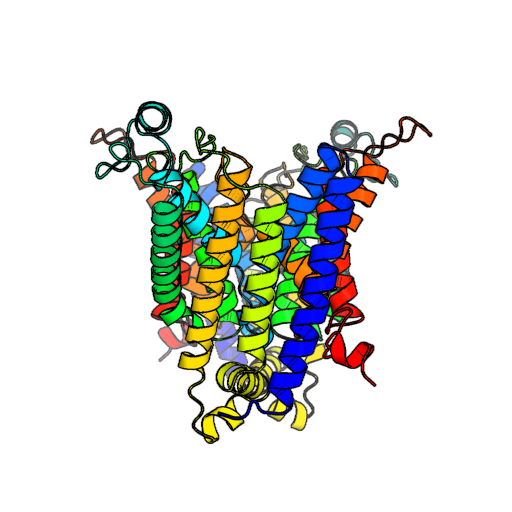A B 1 27 ? 6.125 -18.641 -30.219 1 95.44 27 ALA B N 1
ATOM 2746 C CA . ALA B 1 27 ? 6.715 -17.562 -31 1 95.44 27 ALA B CA 1
ATOM 2747 C C . ALA B 1 27 ? 8.023 -17.078 -30.375 1 95.44 27 ALA B C 1
ATOM 2749 O O . ALA B 1 27 ? 8.992 -16.812 -31.094 1 95.44 27 ALA B O 1
ATOM 2750 N N . ALA B 1 28 ? 8.047 -16.953 -29.078 1 94.19 28 ALA B N 1
ATOM 2751 C CA . ALA B 1 28 ? 9.258 -16.516 -28.391 1 94.19 28 ALA B CA 1
ATOM 2752 C C . ALA B 1 28 ? 10.367 -17.547 -28.531 1 94.19 28 ALA B C 1
ATOM 2754 O O . ALA B 1 28 ? 11.539 -17.203 -28.688 1 94.19 28 ALA B O 1
ATOM 2755 N N . THR B 1 29 ? 10.016 -18.844 -28.453 1 92.12 29 THR B N 1
ATOM 2756 C CA . THR B 1 29 ? 10.992 -19.922 -28.531 1 92.12 29 THR B CA 1
ATOM 2757 C C . THR B 1 29 ? 11.602 -20.031 -29.922 1 92.12 29 THR B C 1
ATOM 2759 O O . THR B 1 29 ? 12.797 -20.297 -30.062 1 92.12 29 THR B O 1
ATOM 2762 N N . TRP B 1 30 ? 10.836 -19.766 -30.953 1 93.19 30 TRP B N 1
ATOM 2763 C CA . TRP B 1 30 ? 11.289 -19.969 -32.312 1 93.19 30 TRP B CA 1
ATOM 2764 C C . TRP B 1 30 ? 11.961 -18.703 -32.875 1 93.19 30 TRP B C 1
ATOM 2766 O O . TRP B 1 30 ? 12.891 -18.797 -33.688 1 93.19 30 TRP B O 1
ATOM 2776 N N . PHE B 1 31 ? 11.5 -17.531 -32.406 1 91.5 31 PHE B N 1
ATOM 2777 C CA . PHE B 1 31 ? 11.969 -16.297 -33.031 1 91.5 31 PHE B CA 1
ATOM 2778 C C . PHE B 1 31 ? 12.734 -15.438 -32.031 1 91.5 31 PHE B C 1
ATOM 2780 O O . PHE B 1 31 ? 13.383 -14.461 -32.406 1 91.5 31 PHE B O 1
ATOM 2787 N N . GLY B 1 32 ? 12.695 -15.734 -30.797 1 88.12 32 GLY B N 1
ATOM 2788 C CA . GLY B 1 32 ? 13.203 -14.82 -29.781 1 88.12 32 GLY B CA 1
ATOM 2789 C C . GLY B 1 32 ? 14.68 -15.008 -29.484 1 88.12 32 GLY B C 1
ATOM 2790 O O . GLY B 1 32 ? 15.195 -16.125 -29.547 1 88.12 32 GLY B O 1
ATOM 2791 N N . SER B 1 33 ? 15.406 -13.938 -29.234 1 90.56 33 SER B N 1
ATOM 2792 C CA . SER B 1 33 ? 16.766 -13.961 -28.734 1 90.56 33 SER B CA 1
ATOM 2793 C C . SER B 1 33 ? 16.812 -14.43 -27.281 1 90.56 33 SER B C 1
ATOM 2795 O O . SER B 1 33 ? 15.766 -14.602 -26.641 1 90.56 33 SER B O 1
ATOM 2797 N N . ARG B 1 34 ? 18 -14.688 -26.766 1 86.56 34 ARG B N 1
ATOM 2798 C CA . ARG B 1 34 ? 18.156 -15.102 -25.375 1 86.56 34 ARG B CA 1
ATOM 2799 C C . ARG B 1 34 ? 17.578 -14.062 -24.422 1 86.56 34 ARG B C 1
ATOM 2801 O O . ARG B 1 34 ? 16.953 -14.406 -23.422 1 86.56 34 ARG B O 1
ATOM 2808 N N . TYR B 1 35 ? 17.766 -12.883 -24.781 1 85.81 35 TYR B N 1
ATOM 2809 C CA . TYR B 1 35 ? 17.234 -11.781 -23.984 1 85.81 35 TYR B CA 1
ATOM 2810 C C . TYR B 1 35 ? 15.711 -11.773 -24 1 85.81 35 TYR B C 1
ATOM 2812 O O . TYR B 1 35 ? 15.078 -11.617 -22.953 1 85.81 35 TYR B O 1
ATOM 2820 N N . GLN B 1 36 ? 15.18 -11.938 -25.141 1 88.19 36 GLN B N 1
ATOM 2821 C CA . GLN B 1 36 ? 13.727 -11.914 -25.281 1 88.19 36 GLN B CA 1
ATOM 2822 C C . GLN B 1 36 ? 13.086 -13.102 -24.578 1 88.19 36 GLN B C 1
ATOM 2824 O O . GLN B 1 36 ? 11.984 -12.992 -24.031 1 88.19 36 GLN B O 1
ATOM 2829 N N . LEU B 1 37 ? 13.797 -14.219 -24.562 1 92.44 37 LEU B N 1
ATOM 2830 C CA . LEU B 1 37 ? 13.281 -15.391 -23.859 1 92.44 37 LEU B CA 1
ATOM 2831 C C . LEU B 1 37 ? 13.195 -15.133 -22.359 1 92.44 37 LEU B C 1
ATOM 2833 O O . LEU B 1 37 ? 12.234 -15.555 -21.703 1 92.44 37 LEU B O 1
ATOM 2837 N N . ARG B 1 38 ? 14.148 -14.445 -21.828 1 91.12 38 ARG B N 1
ATOM 2838 C CA . ARG B 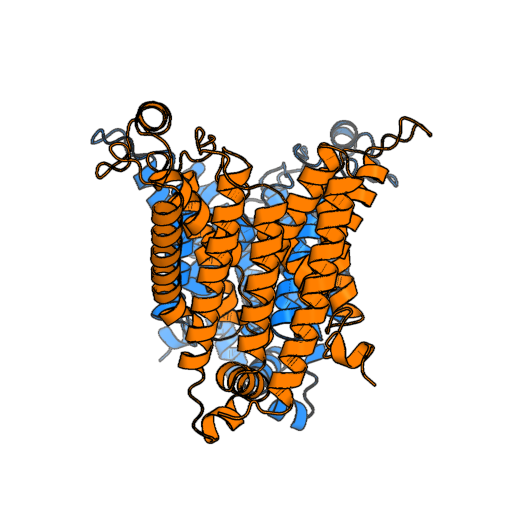1 38 ? 14.133 -14.102 -20.406 1 91.12 38 ARG B CA 1
ATOM 2839 C C . ARG B 1 38 ? 13 -13.141 -20.078 1 91.12 38 ARG B C 1
ATOM 2841 O O . ARG B 1 38 ? 12.352 -13.258 -19.047 1 91.12 38 ARG B O 1
ATOM 2848 N N . LEU B 1 39 ? 12.773 -12.227 -21 1 90.88 39 LEU B N 1
ATOM 2849 C CA . LEU B 1 39 ? 11.703 -11.258 -20.828 1 90.88 39 LEU B CA 1
ATOM 2850 C C . LEU B 1 39 ? 10.336 -11.945 -20.844 1 90.88 39 LEU B C 1
ATOM 2852 O O . LEU B 1 39 ? 9.477 -11.641 -20.016 1 90.88 39 LEU B O 1
ATOM 2856 N N . VAL B 1 40 ? 10.188 -12.82 -21.781 1 95.94 40 VAL B N 1
ATOM 2857 C CA . VAL B 1 40 ? 8.922 -13.523 -21.922 1 95.94 40 VAL B CA 1
ATOM 2858 C C . VAL B 1 40 ? 8.711 -14.453 -20.734 1 95.94 40 VAL B C 1
ATOM 2860 O O . VAL B 1 40 ? 7.59 -14.586 -20.234 1 95.94 40 VAL B O 1
ATOM 2863 N N . TYR B 1 41 ? 9.781 -15.094 -20.281 1 96.75 41 TYR B N 1
ATOM 2864 C CA . TYR B 1 41 ? 9.68 -15.922 -19.078 1 96.75 41 TYR B CA 1
ATOM 2865 C C . TYR B 1 41 ? 9.211 -15.094 -17.891 1 96.75 41 TYR B C 1
ATOM 2867 O O . TYR B 1 41 ? 8.305 -15.508 -17.156 1 96.75 41 TYR B O 1
ATOM 2875 N N . GLY B 1 42 ? 9.82 -13.922 -17.734 1 96.38 42 GLY B N 1
ATOM 2876 C CA . GLY B 1 42 ? 9.406 -13.023 -16.656 1 96.38 42 GLY B CA 1
ATOM 2877 C C . GLY B 1 42 ? 7.945 -12.617 -16.75 1 96.38 42 GLY B C 1
ATOM 2878 O O . GLY B 1 42 ? 7.254 -12.531 -15.734 1 96.38 42 GLY B O 1
ATOM 2879 N N . ALA B 1 43 ? 7.477 -12.383 -17.938 1 97.44 43 ALA B N 1
ATOM 2880 C CA . ALA B 1 43 ? 6.078 -12.023 -18.141 1 97.44 43 ALA B CA 1
ATOM 2881 C C . ALA B 1 43 ? 5.145 -13.148 -17.719 1 97.44 43 ALA B C 1
ATOM 2883 O O . ALA B 1 43 ? 4.086 -12.898 -17.141 1 97.44 43 ALA B O 1
ATOM 2884 N N . TYR B 1 44 ? 5.555 -14.367 -18.016 1 98.62 44 TYR B N 1
ATOM 2885 C CA . TYR B 1 44 ? 4.734 -15.508 -17.641 1 98.62 44 TYR B CA 1
ATOM 2886 C C . TYR B 1 44 ? 4.711 -15.688 -16.125 1 98.62 44 TYR B C 1
ATOM 2888 O O . TYR B 1 44 ? 3.686 -16.062 -15.555 1 98.62 44 TYR B O 1
ATOM 2896 N N . VAL B 1 45 ? 5.844 -15.461 -15.453 1 98.56 45 VAL B N 1
ATOM 2897 C CA . VAL B 1 45 ? 5.871 -15.531 -14 1 98.56 45 VAL B CA 1
ATOM 2898 C C . VAL B 1 45 ? 4.945 -14.469 -13.406 1 98.56 45 VAL B C 1
ATOM 2900 O O . VAL B 1 45 ? 4.156 -14.75 -12.508 1 98.56 45 VAL B O 1
ATOM 2903 N N . ASN B 1 46 ? 5.059 -13.273 -13.945 1 98.38 46 ASN B N 1
ATOM 2904 C CA . ASN B 1 46 ? 4.152 -12.219 -13.508 1 98.38 46 ASN B CA 1
ATOM 2905 C C . ASN B 1 46 ? 2.697 -12.578 -13.789 1 98.38 46 ASN B C 1
ATOM 2907 O O . ASN B 1 46 ? 1.804 -12.219 -13.016 1 98.38 46 ASN B O 1
ATOM 2911 N N . LEU B 1 47 ? 2.471 -13.227 -14.875 1 98.88 47 LEU B N 1
ATOM 2912 C CA . LEU B 1 47 ? 1.116 -13.656 -15.203 1 98.88 47 LEU B CA 1
ATOM 2913 C C . LEU B 1 47 ? 0.576 -14.602 -14.133 1 98.88 47 LEU B C 1
ATOM 2915 O O . LEU B 1 47 ? -0.589 -14.5 -13.742 1 98.88 47 LEU B O 1
ATOM 2919 N N . LEU B 1 48 ? 1.416 -15.531 -13.695 1 98.94 48 LEU B N 1
ATOM 2920 C CA . LEU B 1 48 ? 0.996 -16.438 -12.625 1 98.94 48 LEU B CA 1
ATOM 2921 C C . LEU B 1 48 ? 0.581 -15.648 -11.391 1 98.94 48 LEU B C 1
ATOM 2923 O O . LEU B 1 48 ? -0.435 -15.961 -10.758 1 98.94 48 LEU B O 1
ATOM 2927 N N . VAL B 1 49 ? 1.306 -14.617 -11.078 1 98.88 49 VAL B N 1
ATOM 2928 C CA . VAL B 1 49 ? 1.021 -13.781 -9.914 1 98.88 49 VAL B CA 1
ATOM 2929 C C . VAL B 1 49 ? -0.298 -13.047 -10.117 1 98.88 49 VAL B C 1
ATOM 2931 O O . VAL B 1 49 ? -1.155 -13.031 -9.234 1 98.88 49 VAL B O 1
ATOM 2934 N N . VAL B 1 50 ? -0.474 -12.453 -11.273 1 98.88 50 VAL B N 1
ATOM 2935 C CA . VAL B 1 50 ? -1.641 -11.625 -11.57 1 98.88 50 VAL B CA 1
ATOM 2936 C C . VAL B 1 50 ? -2.895 -12.492 -11.602 1 98.88 50 VAL B C 1
ATOM 2938 O O . VAL B 1 50 ? -3.959 -12.078 -11.133 1 98.88 50 VAL B O 1
ATOM 2941 N N . LEU B 1 51 ? -2.754 -13.695 -12.148 1 98.88 51 LEU B N 1
ATOM 2942 C CA . LEU B 1 51 ? -3.877 -14.625 -12.133 1 98.88 51 LEU B CA 1
ATOM 2943 C C . LEU B 1 51 ? -4.242 -15.016 -10.703 1 98.88 51 LEU B C 1
ATOM 2945 O O . LEU B 1 51 ? -5.422 -15.117 -10.367 1 98.88 51 LEU B O 1
ATOM 2949 N N . ALA B 1 52 ? -3.209 -15.25 -9.891 1 98.88 52 ALA B N 1
ATOM 2950 C CA . ALA B 1 52 ? -3.455 -15.562 -8.484 1 98.88 52 ALA B CA 1
ATOM 2951 C C . ALA B 1 52 ? -4.18 -14.414 -7.785 1 98.88 52 ALA B C 1
ATOM 2953 O O . ALA B 1 52 ? -5.098 -14.641 -6.992 1 98.88 52 ALA B O 1
ATOM 2954 N N . LEU B 1 53 ? -3.822 -13.219 -8.078 1 98.06 53 LEU B N 1
ATOM 2955 C CA . LEU B 1 53 ? -4.469 -12.023 -7.535 1 98.06 53 LEU B CA 1
ATOM 2956 C C . LEU B 1 53 ? -5.93 -11.961 -7.969 1 98.06 53 LEU B C 1
ATOM 2958 O O . LEU B 1 53 ? -6.801 -11.586 -7.176 1 98.06 53 LEU B O 1
ATOM 2962 N N . GLN B 1 54 ? -6.094 -12.25 -9.25 1 98.31 54 GLN B N 1
ATOM 2963 C CA . GLN B 1 54 ? -7.441 -12.195 -9.812 1 98.31 54 GLN B CA 1
ATOM 2964 C C . GLN B 1 54 ? -8.383 -13.141 -9.07 1 98.31 54 GLN B C 1
ATOM 2966 O O . GLN B 1 54 ? -9.562 -12.836 -8.898 1 98.31 54 GLN B O 1
ATOM 2971 N N . VAL B 1 55 ? -7.887 -14.25 -8.602 1 98.56 55 VAL B N 1
ATOM 2972 C CA . VAL B 1 55 ? -8.711 -15.242 -7.922 1 98.56 55 VAL B CA 1
ATOM 2973 C C . VAL B 1 55 ? -9.352 -14.625 -6.684 1 98.56 55 VAL B C 1
ATOM 2975 O O . VAL B 1 55 ? -10.555 -14.789 -6.453 1 98.56 55 VAL B O 1
ATOM 2978 N N . PHE B 1 56 ? -8.609 -13.922 -5.922 1 98.12 56 PHE B N 1
ATOM 2979 C CA . PHE B 1 56 ? -9.148 -13.375 -4.68 1 98.12 56 PHE B CA 1
ATOM 2980 C C . PHE B 1 56 ? -9.711 -11.977 -4.906 1 98.12 56 PHE B C 1
ATOM 2982 O O . PHE B 1 56 ? -10.898 -11.742 -4.695 1 98.12 56 PHE B O 1
ATOM 2989 N N . MET B 1 57 ? -8.898 -11.07 -5.414 1 96.75 57 MET B N 1
ATOM 2990 C CA . MET B 1 57 ? -9.305 -9.68 -5.559 1 96.75 57 MET B CA 1
ATOM 2991 C C . MET B 1 57 ? -10.43 -9.547 -6.586 1 96.75 57 MET B C 1
ATOM 2993 O O . MET B 1 57 ? -11.328 -8.719 -6.422 1 96.75 57 MET B O 1
ATOM 2997 N N . GLY B 1 58 ? -10.352 -10.297 -7.633 1 96.38 58 GLY B N 1
ATOM 2998 C CA . GLY B 1 58 ? -11.344 -10.203 -8.688 1 96.38 58 GLY B CA 1
ATOM 2999 C C . GLY B 1 58 ? -12.711 -10.727 -8.273 1 96.38 58 GLY B C 1
ATOM 3000 O O . GLY B 1 58 ? -13.734 -10.242 -8.758 1 96.38 58 GLY B O 1
ATOM 3001 N N . ASN B 1 59 ? -12.719 -11.719 -7.391 1 97.06 59 ASN B N 1
ATOM 3002 C CA . ASN B 1 59 ? -13.984 -12.336 -7 1 97.06 59 ASN B CA 1
ATOM 3003 C C . ASN B 1 59 ? -14.508 -11.75 -5.691 1 97.06 59 ASN B C 1
ATOM 3005 O O . ASN B 1 59 ? -15.711 -11.531 -5.543 1 97.06 59 ASN B O 1
ATOM 3009 N N . ALA B 1 60 ? -13.641 -11.508 -4.785 1 96.12 60 ALA B N 1
ATOM 3010 C CA . ALA B 1 60 ? -14.055 -11.016 -3.471 1 96.12 60 ALA B CA 1
ATOM 3011 C C . ALA B 1 60 ? -14.156 -9.5 -3.463 1 96.12 60 ALA B C 1
ATOM 3013 O O . ALA B 1 60 ? -14.805 -8.914 -2.586 1 96.12 60 ALA B O 1
ATOM 3014 N N . ARG B 1 61 ? -13.461 -8.844 -4.367 1 93.94 61 ARG B N 1
ATOM 3015 C CA . ARG B 1 61 ? -13.391 -7.387 -4.457 1 93.94 61 ARG B CA 1
ATOM 3016 C C . ARG B 1 61 ? -12.859 -6.785 -3.164 1 93.94 61 ARG B C 1
ATOM 3018 O O . ARG B 1 61 ? -13.406 -5.809 -2.654 1 93.94 61 ARG B O 1
ATOM 3025 N N . VAL B 1 62 ? -11.953 -7.402 -2.609 1 94.06 62 VAL B N 1
ATOM 3026 C CA . VAL B 1 62 ? -11.172 -6.941 -1.465 1 94.06 62 VAL B CA 1
ATOM 3027 C C . VAL B 1 62 ? -9.695 -6.867 -1.844 1 94.06 62 VAL B C 1
ATOM 3029 O O . VAL B 1 62 ? -9.164 -7.781 -2.479 1 94.06 62 VAL B O 1
ATOM 3032 N N . THR B 1 63 ? -9.109 -5.789 -1.51 1 95 63 THR B N 1
ATOM 3033 C CA . THR B 1 63 ? -7.734 -5.559 -1.925 1 95 63 THR B CA 1
ATOM 3034 C C . THR B 1 63 ? -6.777 -6.469 -1.161 1 95 63 THR B C 1
ATOM 3036 O O . THR B 1 63 ? -6.938 -6.676 0.043 1 95 63 THR B O 1
ATOM 3039 N N . ASN B 1 64 ? -5.871 -7.043 -1.85 1 96.5 64 ASN B N 1
ATOM 3040 C CA . ASN B 1 64 ? -4.777 -7.828 -1.284 1 96.5 64 ASN B CA 1
ATOM 3041 C C . ASN B 1 64 ? -3.418 -7.258 -1.681 1 96.5 64 ASN B C 1
ATOM 3043 O O . ASN B 1 64 ? -3.018 -7.348 -2.844 1 96.5 64 ASN B O 1
ATOM 3047 N N . LEU B 1 65 ? -2.705 -6.73 -0.709 1 97.12 65 LEU B N 1
ATOM 3048 C CA . LEU B 1 65 ? -1.404 -6.137 -1 1 97.12 65 LEU B CA 1
ATOM 3049 C C . LEU B 1 65 ? -0.274 -7.043 -0.52 1 97.12 65 LEU B C 1
ATOM 3051 O O . LEU B 1 65 ? 0.896 -6.652 -0.555 1 97.12 65 LEU B O 1
ATOM 3055 N N . SER B 1 66 ? -0.575 -8.266 -0.132 1 98.06 66 SER B N 1
ATOM 3056 C CA . SER B 1 66 ? 0.431 -9.156 0.444 1 98.06 66 SER B CA 1
ATOM 3057 C C . SER B 1 66 ? 0.901 -10.188 -0.572 1 98.06 66 SER B C 1
ATOM 3059 O O . SER B 1 66 ? 1.673 -11.094 -0.236 1 98.06 66 SER B O 1
ATOM 3061 N N . HIS B 1 67 ? 0.457 -10.133 -1.764 1 98.38 67 HIS B N 1
ATOM 3062 C CA . HIS B 1 67 ? 0.625 -11.25 -2.691 1 98.38 67 HIS B CA 1
ATOM 3063 C C . HIS B 1 67 ? 2.1 -11.508 -2.982 1 98.38 67 HIS B C 1
ATOM 3065 O O . HIS B 1 67 ? 2.514 -12.656 -3.15 1 98.38 67 HIS B O 1
ATOM 3071 N N . SER B 1 68 ? 2.922 -10.492 -2.986 1 98 68 SER B N 1
ATOM 3072 C CA . SER B 1 68 ? 4.348 -10.688 -3.227 1 98 68 SER B CA 1
ATOM 3073 C C . SER B 1 68 ? 5.004 -11.438 -2.074 1 98 68 SER B C 1
ATOM 3075 O O . SER B 1 68 ? 5.996 -12.141 -2.271 1 98 68 SER B O 1
ATOM 3077 N N . ALA B 1 69 ? 4.48 -11.25 -0.864 1 98.44 69 ALA B N 1
ATOM 3078 C CA . ALA B 1 69 ? 4.98 -11.977 0.298 1 98.44 69 ALA B CA 1
ATOM 3079 C C . ALA B 1 69 ? 4.789 -13.484 0.126 1 98.44 69 ALA B C 1
ATOM 3081 O O . ALA B 1 69 ? 5.695 -14.266 0.41 1 98.44 69 ALA B O 1
ATOM 3082 N N . PHE B 1 70 ? 3.664 -13.883 -0.374 1 98.81 70 PHE B N 1
ATOM 3083 C CA . PHE B 1 70 ? 3.359 -15.305 -0.528 1 98.81 70 PHE B CA 1
ATOM 3084 C C . PHE B 1 70 ? 4.145 -15.906 -1.688 1 98.81 70 PHE B C 1
ATOM 3086 O O . PHE B 1 70 ? 4.539 -17.062 -1.641 1 98.81 70 PHE B O 1
ATOM 3093 N N . MET B 1 71 ? 4.332 -15.102 -2.742 1 98.81 71 MET B N 1
ATOM 3094 C CA . MET B 1 71 ? 5.242 -15.539 -3.795 1 98.81 71 MET B CA 1
ATOM 3095 C C . MET B 1 71 ? 6.633 -15.812 -3.23 1 98.81 71 MET B C 1
ATOM 3097 O O . MET B 1 71 ? 7.25 -16.828 -3.557 1 98.81 71 MET B O 1
ATOM 3101 N N . GLY B 1 72 ? 7.109 -14.883 -2.387 1 98.75 72 GLY B N 1
ATOM 3102 C CA . GLY B 1 72 ? 8.422 -15.023 -1.772 1 98.75 72 GLY B CA 1
ATOM 3103 C C . GLY B 1 72 ? 8.523 -16.25 -0.875 1 98.75 72 GLY B C 1
ATOM 3104 O O . GLY B 1 72 ? 9.539 -16.953 -0.896 1 98.75 72 GLY B O 1
ATOM 3105 N N . ILE B 1 73 ? 7.504 -16.5 -0.087 1 98.75 73 ILE B N 1
ATOM 3106 C CA . ILE B 1 73 ? 7.492 -17.656 0.788 1 98.75 73 ILE B CA 1
ATOM 3107 C C . ILE B 1 73 ? 7.637 -18.938 -0.045 1 98.75 73 ILE B C 1
ATOM 3109 O O . ILE B 1 73 ? 8.445 -19.812 0.278 1 98.75 73 ILE B O 1
ATOM 3113 N N . GLY B 1 74 ? 6.895 -19.016 -1.111 1 98.81 74 GLY B N 1
ATOM 3114 C CA . GLY B 1 74 ? 7 -20.156 -1.995 1 98.81 74 GLY B CA 1
ATOM 3115 C C . GLY B 1 74 ? 8.375 -20.312 -2.621 1 98.81 74 GLY B C 1
ATOM 3116 O O . GLY B 1 74 ? 8.914 -21.406 -2.695 1 98.81 74 GLY B O 1
ATOM 3117 N N . ALA B 1 75 ? 8.938 -19.203 -3.062 1 98.69 75 ALA B N 1
ATOM 3118 C CA . ALA B 1 75 ? 10.25 -19.203 -3.695 1 98.69 75 ALA B CA 1
ATOM 3119 C C . ALA B 1 75 ? 11.328 -19.688 -2.727 1 98.69 75 ALA B C 1
ATOM 3121 O O . ALA B 1 75 ? 12.109 -20.578 -3.055 1 98.69 75 ALA B O 1
ATOM 3122 N N . TYR B 1 76 ? 11.328 -19.172 -1.52 1 98.06 76 TYR B N 1
ATOM 3123 C CA . TYR B 1 76 ? 12.359 -19.5 -0.539 1 98.06 76 TYR B CA 1
ATOM 3124 C C . TYR B 1 76 ? 12.188 -20.938 -0.037 1 98.06 76 TYR B C 1
ATOM 3126 O O . TYR B 1 76 ? 13.172 -21.641 0.16 1 98.06 76 TYR B O 1
ATOM 3134 N N . ALA B 1 77 ? 10.914 -21.297 0.194 1 98.31 77 ALA B N 1
ATOM 3135 C CA . ALA B 1 77 ? 10.672 -22.656 0.657 1 98.31 77 ALA B CA 1
ATOM 3136 C C . ALA B 1 77 ? 11.188 -23.688 -0.354 1 98.31 77 ALA B C 1
ATOM 3138 O O . ALA B 1 77 ? 11.875 -24.641 0.015 1 98.31 77 ALA B O 1
ATOM 3139 N N . ALA B 1 78 ? 10.93 -23.5 -1.598 1 98.38 78 ALA B N 1
ATOM 3140 C CA . ALA B 1 78 ? 11.398 -24.422 -2.635 1 98.38 78 ALA B CA 1
ATOM 3141 C C . ALA B 1 78 ? 12.914 -24.359 -2.766 1 98.38 78 ALA B C 1
ATOM 3143 O O . ALA B 1 78 ? 13.57 -25.391 -2.914 1 98.38 78 ALA B O 1
ATOM 3144 N N . ALA B 1 79 ? 13.461 -23.156 -2.725 1 97.38 79 ALA B N 1
ATOM 3145 C CA . ALA B 1 79 ? 14.898 -22.969 -2.861 1 97.38 79 ALA B CA 1
ATOM 3146 C C . ALA B 1 79 ? 15.656 -23.703 -1.756 1 97.38 79 ALA B C 1
ATOM 3148 O O . ALA B 1 79 ? 16.641 -24.406 -2.023 1 97.38 79 ALA B O 1
ATOM 3149 N N . ILE B 1 80 ? 15.195 -23.562 -0.521 1 96.69 80 ILE B N 1
ATOM 3150 C CA . ILE B 1 80 ? 15.859 -24.156 0.634 1 96.69 80 ILE B CA 1
ATOM 3151 C C . ILE B 1 80 ? 15.766 -25.688 0.554 1 96.69 80 ILE B C 1
ATOM 3153 O O . ILE B 1 80 ? 16.719 -26.391 0.871 1 96.69 80 ILE B O 1
ATOM 3157 N N . CYS B 1 81 ? 14.672 -26.203 0.066 1 97.12 81 CYS B N 1
ATOM 3158 C CA . CYS B 1 81 ? 14.453 -27.641 0.032 1 97.12 81 CYS B CA 1
ATOM 3159 C C . CYS B 1 81 ? 15.25 -28.297 -1.1 1 97.12 81 CYS B C 1
ATOM 3161 O O . CYS B 1 81 ? 15.727 -29.422 -0.966 1 97.12 81 CYS B O 1
ATOM 3163 N N . VAL B 1 82 ? 15.492 -27.578 -2.203 1 97.31 82 VAL B N 1
ATOM 3164 C CA . VAL B 1 82 ? 15.984 -28.219 -3.412 1 97.31 82 VAL B CA 1
ATOM 3165 C C . VAL B 1 82 ? 17.5 -28.062 -3.504 1 97.31 82 VAL B C 1
ATOM 3167 O O . VAL B 1 82 ? 18.172 -28.875 -4.145 1 97.31 82 VAL B O 1
ATOM 3170 N N . THR B 1 83 ? 18.078 -27.031 -2.939 1 96.44 83 THR B N 1
ATOM 3171 C CA . THR B 1 83 ? 19.5 -26.719 -3.094 1 96.44 83 THR B CA 1
ATOM 3172 C C . THR B 1 83 ? 20.359 -27.828 -2.492 1 96.44 83 THR B C 1
ATOM 3174 O O . THR B 1 83 ? 20.094 -28.297 -1.38 1 96.44 83 THR B O 1
ATOM 3177 N N . PRO B 1 84 ? 21.328 -28.188 -3.191 1 95.62 84 PRO B N 1
ATOM 3178 C CA . PRO B 1 84 ? 22.203 -29.266 -2.707 1 95.62 84 PRO B CA 1
ATOM 3179 C C . PRO B 1 84 ? 22.891 -28.922 -1.394 1 95.62 84 PRO B C 1
ATOM 3181 O O . PRO B 1 84 ? 23.266 -27.766 -1.176 1 95.62 84 PRO B O 1
ATOM 3184 N N . GLU B 1 85 ? 23.109 -29.922 -0.654 1 93.12 85 GLU B N 1
ATOM 3185 C CA . GLU B 1 85 ? 23.672 -29.766 0.685 1 93.12 85 GLU B CA 1
ATOM 3186 C C . GLU B 1 85 ? 25.031 -29.078 0.638 1 93.12 85 GLU B C 1
ATOM 3188 O O . GLU B 1 85 ? 25.344 -28.234 1.479 1 93.12 85 GLU B O 1
ATOM 3193 N N . LYS B 1 86 ? 25.875 -29.391 -0.329 1 91.81 86 LYS B N 1
ATOM 3194 C CA . LYS B 1 86 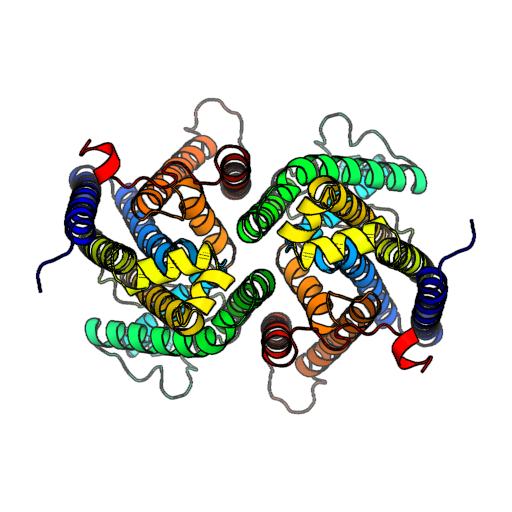? 27.219 -28.844 -0.435 1 91.81 86 LYS B CA 1
ATOM 3195 C C . LYS B 1 86 ? 27.203 -27.344 -0.655 1 91.81 86 LYS B C 1
ATOM 3197 O O . LYS B 1 86 ? 28.016 -26.609 -0.084 1 91.81 86 LYS B O 1
ATOM 3202 N N . ILE B 1 87 ? 26.281 -26.953 -1.438 1 92 87 ILE B N 1
ATOM 3203 C CA . ILE B 1 87 ? 26.172 -25.531 -1.749 1 92 87 ILE B CA 1
ATOM 3204 C C . ILE B 1 87 ? 25.531 -24.797 -0.568 1 92 87 ILE B C 1
ATOM 3206 O O . ILE B 1 87 ? 25.922 -23.672 -0.249 1 92 87 ILE B O 1
ATOM 3210 N N . LYS B 1 88 ? 24.578 -25.375 0.122 1 91.06 88 LYS B N 1
ATOM 3211 C CA . LYS B 1 88 ? 23.891 -24.766 1.253 1 91.06 88 LYS B CA 1
ATOM 3212 C C . LYS B 1 88 ? 24.844 -24.531 2.422 1 91.06 88 LYS B C 1
ATOM 3214 O O . LYS B 1 88 ? 24.672 -23.594 3.191 1 91.06 88 LYS B O 1
ATOM 3219 N N . ALA B 1 89 ? 25.812 -25.422 2.5 1 87.94 89 ALA B N 1
ATOM 3220 C CA . ALA B 1 89 ? 26.812 -25.25 3.545 1 87.94 89 ALA B CA 1
ATOM 3221 C C . ALA B 1 89 ? 27.547 -23.922 3.395 1 87.94 89 ALA B C 1
ATOM 3223 O O . ALA B 1 89 ? 27.953 -23.312 4.387 1 87.94 89 ALA B O 1
ATOM 3224 N N . ILE B 1 90 ? 27.562 -23.484 2.213 1 86.12 90 ILE B N 1
ATOM 3225 C CA . ILE B 1 90 ? 28.25 -22.234 1.915 1 86.12 90 ILE B CA 1
ATOM 3226 C C . ILE B 1 90 ? 27.25 -21.078 1.947 1 86.12 90 ILE B C 1
ATOM 3228 O O . ILE B 1 90 ? 27.531 -20.031 2.523 1 86.12 90 ILE B O 1
ATOM 3232 N N . SER B 1 91 ? 26.094 -21.328 1.402 1 85.69 91 SER B N 1
ATOM 3233 C CA . SER B 1 91 ? 25.109 -20.281 1.241 1 85.69 91 SER B CA 1
ATOM 3234 C C . SER B 1 91 ? 24.344 -20.031 2.543 1 85.69 91 SER B C 1
ATOM 3236 O O . SER B 1 91 ? 23.906 -18.906 2.799 1 85.69 91 SER B O 1
ATOM 3238 N N . LEU B 1 92 ? 24.203 -21.047 3.387 1 87.38 92 LEU B N 1
ATOM 3239 C CA . LEU B 1 92 ? 23.469 -20.953 4.648 1 87.38 92 LEU B CA 1
ATOM 3240 C C . LEU B 1 92 ? 24.234 -21.656 5.766 1 87.38 92 LEU B C 1
ATOM 3242 O O . LEU B 1 92 ? 23.703 -22.578 6.395 1 87.38 92 LEU B O 1
ATOM 3246 N N . PRO B 1 93 ? 25.359 -21.188 6.039 1 82.75 93 PRO B N 1
ATOM 3247 C CA . PRO B 1 93 ? 26.188 -21.906 7.008 1 82.75 93 PRO B CA 1
ATOM 3248 C C . PRO B 1 93 ? 25.562 -21.969 8.398 1 82.75 93 PRO B C 1
ATOM 3250 O O . PRO B 1 93 ? 25.734 -22.953 9.117 1 82.75 93 PRO B O 1
ATOM 3253 N N . ASP B 1 94 ? 24.75 -20.953 8.812 1 84.31 94 ASP B N 1
ATOM 3254 C CA . ASP B 1 94 ? 24.203 -20.891 10.164 1 84.31 94 ASP B CA 1
ATOM 3255 C C . ASP B 1 94 ? 22.703 -21.188 10.172 1 84.31 94 ASP B C 1
ATOM 3257 O O . ASP B 1 94 ? 21.969 -20.719 11.031 1 84.31 94 ASP B O 1
ATOM 3261 N N . ALA B 1 95 ? 22.312 -21.969 9.227 1 88.12 95 ALA B N 1
ATOM 3262 C CA . ALA B 1 95 ? 20.891 -22.266 9.125 1 88.12 95 ALA B CA 1
ATOM 3263 C C . ALA B 1 95 ? 20.391 -23.016 10.352 1 88.12 95 ALA B C 1
ATOM 3265 O O . ALA B 1 95 ? 21.016 -23.984 10.789 1 88.12 95 ALA B O 1
ATOM 3266 N N . PRO B 1 96 ? 19.328 -22.578 10.938 1 89.25 96 PRO B N 1
ATOM 3267 C CA . PRO B 1 96 ? 18.781 -23.281 12.102 1 89.25 96 PRO B CA 1
ATOM 3268 C C . PRO B 1 96 ? 18 -24.547 11.727 1 89.25 96 PRO B C 1
ATOM 3270 O O . PRO B 1 96 ? 17.656 -24.734 10.562 1 89.25 96 PRO B O 1
ATOM 3273 N N . TRP B 1 97 ? 17.797 -25.375 12.695 1 89.31 97 TRP B N 1
ATOM 3274 C CA . TRP B 1 97 ? 16.906 -26.531 12.633 1 89.31 97 TRP B CA 1
ATOM 3275 C C . TRP B 1 97 ? 17.328 -27.5 11.539 1 89.31 97 TRP B C 1
ATOM 3277 O O . TRP B 1 97 ? 16.484 -28.109 10.875 1 89.31 97 TRP B O 1
ATOM 3287 N N . GLY B 1 98 ? 18.594 -27.453 11.078 1 87.69 98 GLY B N 1
ATOM 3288 C CA . GLY B 1 98 ? 19.109 -28.391 10.102 1 87.69 98 GLY B CA 1
ATOM 3289 C C . GLY B 1 98 ? 18.672 -28.094 8.688 1 87.69 98 GLY B C 1
ATOM 3290 O O . GLY B 1 98 ? 18.656 -28.984 7.832 1 87.69 98 GLY B O 1
ATOM 3291 N N . LEU B 1 99 ? 18.234 -26.953 8.414 1 89.56 99 LEU B N 1
ATOM 3292 C CA . LEU B 1 99 ? 17.75 -26.562 7.102 1 89.56 99 LEU B CA 1
ATOM 3293 C C . LEU B 1 99 ? 18.844 -26.672 6.051 1 89.56 99 LEU B C 1
ATOM 3295 O O . LEU B 1 99 ? 18.562 -26.703 4.852 1 89.56 99 LEU B O 1
ATOM 3299 N N . ASN B 1 100 ? 20.109 -26.734 6.492 1 87 100 ASN B N 1
ATOM 3300 C CA . ASN B 1 100 ? 21.219 -26.844 5.559 1 87 100 ASN B CA 1
ATOM 3301 C C . ASN B 1 100 ? 21.703 -28.281 5.422 1 87 100 ASN B C 1
ATOM 3303 O O . ASN B 1 100 ? 22.672 -28.562 4.711 1 87 100 ASN B O 1
ATOM 3307 N N . ALA B 1 101 ? 21.031 -29.203 5.949 1 89.19 101 ALA B N 1
ATOM 3308 C CA . ALA B 1 101 ? 21.562 -30.562 6.047 1 89.19 101 ALA B CA 1
ATOM 3309 C C . ALA B 1 101 ? 20.781 -31.516 5.16 1 89.19 101 ALA B C 1
ATOM 3311 O O . ALA B 1 101 ? 20.922 -32.75 5.273 1 89.19 101 ALA B O 1
ATOM 3312 N N . PHE B 1 102 ? 19.891 -30.969 4.352 1 90.88 102 PHE B N 1
ATOM 3313 C CA . PHE B 1 102 ? 19.125 -31.875 3.494 1 90.88 102 PHE B CA 1
ATOM 3314 C C . PHE B 1 102 ? 18.906 -31.25 2.121 1 90.88 102 PHE B C 1
ATOM 3316 O O . PHE B 1 102 ? 19.078 -30.047 1.947 1 90.88 102 PHE B O 1
ATOM 3323 N N . ALA B 1 103 ? 18.688 -32.062 1.172 1 93.69 103 ALA B N 1
ATOM 3324 C CA . ALA B 1 103 ? 18.297 -31.672 -0.179 1 93.69 103 ALA B CA 1
ATOM 3325 C C . ALA B 1 103 ? 17.266 -32.656 -0.745 1 93.69 103 ALA B C 1
ATOM 3327 O O . ALA B 1 103 ? 17.469 -33.875 -0.708 1 93.69 103 ALA B O 1
ATOM 3328 N N . LEU B 1 104 ? 16.188 -32.094 -1.175 1 96.62 104 LEU B N 1
ATOM 3329 C CA . LEU B 1 104 ? 15.125 -32.938 -1.732 1 96.62 104 LEU B CA 1
ATOM 3330 C C . LEU B 1 104 ? 15.062 -32.781 -3.25 1 96.62 104 LEU B C 1
ATOM 3332 O O . LEU B 1 104 ? 15.68 -31.875 -3.816 1 96.62 104 LEU B O 1
ATOM 3336 N N . ASP B 1 105 ? 14.43 -33.719 -3.885 1 97.44 105 ASP B N 1
ATOM 3337 C CA . ASP B 1 105 ? 14.219 -33.594 -5.324 1 97.44 105 ASP B CA 1
ATOM 3338 C C . ASP B 1 105 ? 13.336 -32.406 -5.652 1 97.44 105 ASP B C 1
ATOM 3340 O O . ASP B 1 105 ? 12.57 -31.938 -4.801 1 97.44 105 ASP B O 1
ATOM 3344 N N . PRO B 1 106 ? 13.445 -31.922 -6.844 1 97.44 106 PRO B N 1
ATOM 3345 C CA . PRO B 1 106 ? 12.734 -30.703 -7.23 1 97.44 106 PRO B CA 1
ATOM 3346 C C . PRO B 1 106 ? 11.219 -30.812 -7.062 1 97.44 106 PRO B C 1
ATOM 3348 O O . PRO B 1 106 ? 10.57 -29.859 -6.641 1 97.44 106 PRO B O 1
ATOM 3351 N N . VAL B 1 107 ? 10.602 -31.906 -7.355 1 97.94 107 VAL B N 1
ATOM 3352 C CA . VAL B 1 107 ? 9.156 -32.062 -7.293 1 97.94 107 VAL B CA 1
ATOM 3353 C C . VAL B 1 107 ? 8.695 -32.094 -5.836 1 97.94 107 VAL B C 1
ATOM 3355 O O . VAL B 1 107 ? 7.73 -31.406 -5.48 1 97.94 107 VAL B O 1
ATOM 3358 N N . SER B 1 108 ? 9.406 -32.844 -4.969 1 98.25 108 SER B N 1
ATOM 3359 C CA . SER B 1 108 ? 9.086 -32.875 -3.547 1 98.25 108 SER B CA 1
ATOM 3360 C C . SER B 1 108 ? 9.266 -31.484 -2.92 1 98.25 108 SER B C 1
ATOM 3362 O O . SER B 1 108 ? 8.469 -31.078 -2.068 1 98.25 108 SER B O 1
ATOM 3364 N N . SER B 1 109 ? 10.367 -30.812 -3.377 1 98.5 109 SER B N 1
ATOM 3365 C CA . SER B 1 109 ? 10.633 -29.469 -2.867 1 98.5 109 SER B CA 1
ATOM 3366 C C . SER B 1 109 ? 9.508 -28.516 -3.232 1 98.5 109 SER B C 1
ATOM 3368 O O . SER B 1 109 ? 9.078 -27.703 -2.404 1 98.5 109 SER B O 1
ATOM 3370 N N . ALA B 1 110 ? 9.023 -28.625 -4.434 1 98.56 110 ALA B N 1
ATOM 3371 C CA . ALA B 1 110 ? 7.926 -27.781 -4.898 1 98.56 110 ALA B CA 1
ATOM 3372 C C . ALA B 1 110 ? 6.637 -28.078 -4.133 1 98.56 110 ALA B C 1
ATOM 3374 O O . ALA B 1 110 ? 5.906 -27.172 -3.756 1 98.56 110 ALA B O 1
ATOM 3375 N N . LEU B 1 111 ? 6.332 -29.359 -3.916 1 98.69 111 LEU B N 1
ATOM 3376 C CA . LEU B 1 111 ? 5.121 -29.75 -3.207 1 98.69 111 LEU B CA 1
ATOM 3377 C C . LEU B 1 111 ? 5.145 -29.25 -1.766 1 98.69 111 LEU B C 1
ATOM 3379 O O . LEU B 1 111 ? 4.129 -28.781 -1.249 1 98.69 111 LEU B O 1
ATOM 3383 N N . ILE B 1 112 ? 6.293 -29.359 -1.135 1 98.56 112 ILE B N 1
ATOM 3384 C CA . ILE B 1 112 ? 6.434 -28.875 0.233 1 98.56 112 ILE B CA 1
ATOM 3385 C C . ILE B 1 112 ? 6.23 -27.359 0.266 1 98.56 112 ILE B C 1
ATOM 3387 O O . ILE B 1 112 ? 5.562 -26.828 1.162 1 98.56 112 ILE B O 1
ATOM 3391 N N . ALA B 1 113 ? 6.848 -26.641 -0.705 1 98.81 113 ALA B N 1
ATOM 3392 C CA . ALA B 1 113 ? 6.691 -25.188 -0.789 1 98.81 113 ALA B CA 1
ATOM 3393 C C . ALA B 1 113 ? 5.227 -24.812 -0.965 1 98.81 113 ALA B C 1
ATOM 3395 O O . ALA B 1 113 ? 4.754 -23.844 -0.358 1 98.81 113 ALA B O 1
ATOM 3396 N N . LEU B 1 114 ? 4.512 -25.562 -1.801 1 98.88 114 LEU B N 1
ATOM 3397 C CA . LEU B 1 114 ? 3.094 -25.297 -2.027 1 98.88 114 LEU B CA 1
ATOM 3398 C C . LEU B 1 114 ? 2.291 -25.5 -0.746 1 98.88 114 LEU B C 1
ATOM 3400 O O . LEU B 1 114 ? 1.45 -24.672 -0.396 1 98.88 114 LEU B O 1
ATOM 3404 N N . VAL B 1 115 ? 2.535 -26.578 -0.027 1 98.81 115 VAL B N 1
ATOM 3405 C CA . VAL B 1 115 ? 1.807 -26.906 1.191 1 98.81 115 VAL B CA 1
ATOM 3406 C C . VAL B 1 115 ? 2.119 -25.891 2.281 1 98.81 115 VAL B C 1
ATOM 3408 O O . VAL B 1 115 ? 1.216 -25.406 2.969 1 98.81 115 VAL B O 1
ATOM 3411 N N . LEU B 1 116 ? 3.402 -25.562 2.41 1 98.69 116 LEU B N 1
ATOM 3412 C CA . LEU B 1 116 ? 3.812 -24.609 3.434 1 98.69 116 LEU B CA 1
ATOM 3413 C C . LEU B 1 116 ? 3.191 -23.234 3.176 1 98.69 116 LEU B C 1
ATOM 3415 O O . LEU B 1 116 ? 2.682 -22.594 4.102 1 98.69 116 LEU B O 1
ATOM 3419 N N . THR B 1 117 ? 3.264 -22.766 1.943 1 98.88 117 THR B N 1
ATOM 3420 C CA . THR B 1 117 ? 2.691 -21.469 1.609 1 98.88 117 THR B CA 1
ATOM 3421 C C . THR B 1 117 ? 1.174 -21.484 1.778 1 98.88 117 THR B C 1
ATOM 3423 O O . THR B 1 117 ? 0.584 -20.5 2.242 1 98.88 117 THR B O 1
ATOM 3426 N N . GLY B 1 118 ? 0.582 -22.609 1.357 1 98.81 118 GLY B N 1
ATOM 3427 C CA . GLY B 1 118 ? -0.848 -22.766 1.574 1 98.81 118 GLY B CA 1
ATOM 3428 C C . GLY B 1 118 ? -1.24 -22.703 3.037 1 98.81 118 GLY B C 1
ATOM 3429 O O . GLY B 1 118 ? -2.256 -22.094 3.387 1 98.81 118 GLY B O 1
ATOM 3430 N N . LEU B 1 119 ? -0.49 -23.281 3.891 1 98.81 119 LEU B N 1
ATOM 3431 C CA . LEU B 1 119 ? -0.75 -23.281 5.324 1 98.81 119 LEU B CA 1
ATOM 3432 C C . LEU B 1 119 ? -0.611 -21.875 5.895 1 98.81 119 LEU B C 1
ATOM 3434 O O . LEU B 1 119 ? -1.43 -21.438 6.711 1 98.81 119 LEU B O 1
ATOM 3438 N N . VAL B 1 120 ? 0.442 -21.188 5.488 1 98.69 120 VAL B N 1
ATOM 3439 C CA . VAL B 1 120 ? 0.625 -19.812 5.945 1 98.69 120 VAL B CA 1
ATOM 3440 C C . VAL B 1 120 ? -0.52 -18.938 5.434 1 98.69 120 VAL B C 1
ATOM 3442 O O . VAL B 1 120 ? -1.029 -18.078 6.16 1 98.69 120 VAL B O 1
ATOM 3445 N N . ALA B 1 121 ? -0.863 -19.156 4.168 1 98.81 121 ALA B N 1
ATOM 3446 C CA . ALA B 1 121 ? -1.991 -18.422 3.604 1 98.81 121 ALA B CA 1
ATOM 3447 C C . ALA B 1 121 ? -3.271 -18.703 4.391 1 98.81 121 ALA B C 1
ATOM 3449 O O . ALA B 1 121 ? -4.059 -17.781 4.641 1 98.81 121 ALA B O 1
ATOM 3450 N N . TRP B 1 122 ? -3.441 -19.922 4.766 1 98.69 122 TRP B N 1
ATOM 3451 C CA . TRP B 1 122 ? -4.621 -20.281 5.551 1 98.69 122 TRP B CA 1
ATOM 3452 C C . TRP B 1 122 ? -4.598 -19.578 6.91 1 98.69 122 TRP B C 1
ATOM 3454 O O . TRP B 1 122 ? -5.602 -19.016 7.344 1 98.69 122 TRP B O 1
ATOM 3464 N N . LEU B 1 123 ? -3.51 -19.578 7.566 1 97.88 123 LEU B N 1
ATOM 3465 C CA . LEU B 1 123 ? -3.369 -18.984 8.883 1 97.88 123 LEU B CA 1
ATOM 3466 C C . LEU B 1 123 ? -3.633 -17.484 8.836 1 97.88 123 LEU B C 1
ATOM 3468 O O . LEU B 1 123 ? -4.359 -16.938 9.672 1 97.88 123 LEU B O 1
ATOM 3472 N N . VAL B 1 124 ? -3.049 -16.859 7.867 1 97.06 124 VAL B N 1
ATOM 3473 C CA . VAL B 1 124 ? -3.221 -15.414 7.703 1 97.06 124 VAL B CA 1
ATOM 3474 C C . VAL B 1 124 ? -4.648 -15.109 7.25 1 97.06 124 VAL B C 1
ATOM 3476 O O . VAL B 1 124 ? -5.262 -14.148 7.711 1 97.06 124 VAL B O 1
ATOM 3479 N N . GLY B 1 125 ? -5.148 -15.984 6.375 1 96.88 125 GLY B N 1
ATOM 3480 C CA . GLY B 1 125 ? -6.449 -15.773 5.766 1 96.88 125 GLY B CA 1
ATOM 3481 C C . GLY B 1 125 ? -7.594 -15.852 6.758 1 96.88 125 GLY B C 1
ATOM 3482 O O . GLY B 1 125 ? -8.602 -15.156 6.605 1 96.88 125 GLY B O 1
ATOM 3483 N N . VAL B 1 126 ? -7.48 -16.641 7.824 1 95 126 VAL B N 1
ATOM 3484 C CA . VAL B 1 126 ? -8.539 -16.797 8.82 1 95 126 VAL B CA 1
ATOM 3485 C C . VAL B 1 126 ? -8.836 -15.445 9.469 1 95 126 VAL B C 1
ATOM 3487 O O . VAL B 1 126 ? -9.984 -15.156 9.812 1 95 126 VAL B O 1
ATOM 3490 N N . PHE B 1 127 ? -7.855 -14.586 9.445 1 92.31 127 PHE B N 1
ATOM 3491 C CA . PHE B 1 127 ? -8.031 -13.281 10.07 1 92.31 127 PHE B CA 1
ATOM 3492 C C . PHE B 1 127 ? -8.445 -12.234 9.031 1 92.31 127 PHE B C 1
ATOM 3494 O O . PHE B 1 127 ? -9.375 -11.461 9.266 1 92.31 127 PHE B O 1
ATOM 3501 N N . ILE B 1 128 ? -7.883 -12.25 7.922 1 92.19 128 ILE B N 1
ATOM 3502 C CA . ILE B 1 128 ? -8.023 -11.188 6.93 1 92.19 128 ILE B CA 1
ATOM 3503 C C . ILE B 1 128 ? -9.43 -11.227 6.336 1 92.19 128 ILE B C 1
ATOM 3505 O O . ILE B 1 128 ? -10.023 -10.18 6.059 1 92.19 128 ILE B O 1
ATOM 3509 N N . VAL B 1 129 ? -10.023 -12.414 6.234 1 92.69 129 VAL B N 1
ATOM 3510 C CA . VAL B 1 129 ? -11.281 -12.555 5.496 1 92.69 129 VAL B CA 1
ATOM 3511 C C . VAL B 1 129 ? -12.43 -12 6.332 1 92.69 129 VAL B C 1
ATOM 3513 O O . VAL B 1 129 ? -13.531 -11.789 5.816 1 92.69 129 VAL B O 1
ATOM 3516 N N . ARG B 1 130 ? -12.148 -11.734 7.574 1 91.88 130 ARG B N 1
ATOM 3517 C CA . ARG B 1 130 ? -13.18 -11.219 8.469 1 91.88 130 ARG B CA 1
ATOM 3518 C C . ARG B 1 130 ? -13.133 -9.695 8.539 1 91.88 130 ARG B C 1
ATOM 3520 O O . ARG B 1 130 ? -14.008 -9.07 9.148 1 91.88 130 ARG B O 1
ATOM 3527 N N . LEU B 1 131 ? -12.195 -9.172 7.953 1 89.5 131 LEU B N 1
ATOM 3528 C CA . LEU B 1 131 ? -12.016 -7.723 8.039 1 89.5 131 LEU B CA 1
ATOM 3529 C C . LEU B 1 131 ? -12.758 -7.016 6.914 1 89.5 131 LEU B C 1
ATOM 3531 O O . LEU B 1 131 ? -13.109 -7.637 5.906 1 89.5 131 LEU B O 1
ATOM 3535 N N . THR B 1 132 ? -12.961 -5.723 7.125 1 82.56 132 THR B N 1
ATOM 3536 C CA . THR B 1 132 ? -13.555 -4.859 6.109 1 82.56 132 THR B CA 1
ATOM 3537 C C . THR B 1 132 ? -12.547 -4.551 5.008 1 82.56 132 THR B C 1
ATOM 3539 O O . THR B 1 132 ? -11.398 -4.992 5.07 1 82.56 132 THR B O 1
ATOM 3542 N N . GLY B 1 133 ? -13.07 -3.705 4.055 1 86.19 133 GLY B N 1
ATOM 3543 C CA . GLY B 1 133 ? -12.188 -3.312 2.967 1 86.19 133 GLY B CA 1
ATOM 3544 C C . GLY B 1 133 ? -10.938 -2.598 3.439 1 86.19 133 GLY B C 1
ATOM 3545 O O . GLY B 1 133 ? -9.828 -2.959 3.049 1 86.19 133 GLY B O 1
ATOM 3546 N N . ILE B 1 134 ? -11.078 -1.702 4.379 1 88.69 134 ILE B N 1
ATOM 3547 C CA . ILE B 1 134 ? -9.953 -0.917 4.871 1 88.69 134 ILE B CA 1
ATOM 3548 C C . ILE B 1 134 ? -9.047 -1.798 5.727 1 88.69 134 ILE B C 1
ATOM 3550 O O . ILE B 1 134 ? -7.824 -1.787 5.562 1 88.69 134 ILE B O 1
ATOM 3554 N N . GLY B 1 135 ? -9.688 -2.564 6.598 1 92.56 135 GLY B N 1
ATOM 3555 C CA . GLY B 1 135 ? -8.93 -3.449 7.473 1 92.56 135 GLY B CA 1
ATOM 3556 C C . GLY B 1 135 ? -8.125 -4.484 6.715 1 92.56 135 GLY B C 1
ATOM 3557 O O . GLY B 1 135 ? -6.941 -4.695 7.008 1 92.56 135 GLY B O 1
ATOM 3558 N N . ALA B 1 136 ? -8.773 -5.09 5.73 1 93.75 136 ALA B N 1
ATOM 3559 C CA . ALA B 1 136 ? -8.102 -6.117 4.938 1 93.75 136 ALA B CA 1
ATOM 3560 C C . ALA B 1 136 ? -6.902 -5.543 4.195 1 93.75 136 ALA B C 1
ATOM 3562 O O . ALA B 1 136 ? -5.844 -6.172 4.125 1 93.75 136 ALA B O 1
ATOM 3563 N N . THR B 1 137 ? -7.051 -4.328 3.666 1 94 137 THR B N 1
ATOM 3564 C CA . THR B 1 137 ? -5.98 -3.664 2.934 1 94 137 THR B CA 1
ATOM 3565 C C . THR B 1 137 ? -4.785 -3.4 3.848 1 94 137 THR B C 1
ATOM 3567 O O . THR B 1 137 ? -3.648 -3.73 3.504 1 94 137 THR B O 1
ATOM 3570 N N . ILE B 1 138 ? -5.016 -2.855 4.938 1 94 138 ILE B N 1
ATOM 3571 C CA . ILE B 1 138 ? -3.971 -2.443 5.867 1 94 138 ILE B CA 1
ATOM 3572 C C . ILE B 1 138 ? -3.27 -3.676 6.438 1 94 138 ILE B C 1
ATOM 3574 O O . ILE B 1 138 ? -2.041 -3.713 6.52 1 94 138 ILE B O 1
ATOM 3578 N N . VAL B 1 139 ? -4.039 -4.711 6.766 1 95.44 139 VAL B N 1
ATOM 3579 C CA . VAL B 1 139 ? -3.455 -5.93 7.312 1 95.44 139 VAL B CA 1
ATOM 3580 C C . VAL B 1 139 ? -2.635 -6.641 6.238 1 95.44 139 VAL B C 1
ATOM 3582 O O . VAL B 1 139 ? -1.574 -7.199 6.531 1 95.44 139 VAL B O 1
ATOM 3585 N N . SER B 1 140 ? -3.158 -6.656 5.027 1 96.62 140 SER B N 1
ATOM 3586 C CA . SER B 1 140 ? -2.389 -7.281 3.957 1 96.62 140 SER B CA 1
ATOM 3587 C C . SER B 1 140 ? -1.067 -6.559 3.729 1 96.62 140 SER B C 1
ATOM 3589 O O . SER B 1 140 ? -0.044 -7.191 3.463 1 96.62 140 SER B O 1
ATOM 3591 N N . LEU B 1 141 ? -1.113 -5.234 3.84 1 95.44 141 LEU B N 1
ATOM 3592 C CA . LEU B 1 141 ? 0.124 -4.465 3.775 1 95.44 141 LEU B CA 1
ATOM 3593 C C . LEU B 1 141 ? 1.068 -4.855 4.906 1 95.44 141 LEU B C 1
ATOM 3595 O O . LEU B 1 141 ? 2.275 -4.996 4.691 1 95.44 141 LEU B O 1
ATOM 3599 N N . ALA B 1 142 ? 0.542 -4.984 6.07 1 96.25 142 ALA B N 1
ATOM 3600 C CA . ALA B 1 142 ? 1.333 -5.359 7.242 1 96.25 142 ALA B CA 1
ATOM 3601 C C . ALA B 1 142 ? 1.985 -6.727 7.051 1 96.25 142 ALA B C 1
ATOM 3603 O O . ALA B 1 142 ? 3.145 -6.926 7.422 1 96.25 142 ALA B O 1
ATOM 3604 N N . VAL B 1 143 ? 1.238 -7.648 6.465 1 97.25 143 VAL B N 1
ATOM 3605 C CA . VAL B 1 143 ? 1.764 -8.984 6.203 1 97.25 143 VAL B CA 1
ATOM 3606 C C . VAL B 1 143 ? 2.938 -8.898 5.23 1 97.25 143 VAL B C 1
ATOM 3608 O O . VAL B 1 143 ? 3.953 -9.57 5.41 1 97.25 143 VAL B O 1
ATOM 3611 N N . LEU B 1 144 ? 2.797 -8.078 4.215 1 97.31 144 LEU B N 1
ATOM 3612 C CA . LEU B 1 144 ? 3.883 -7.871 3.266 1 97.31 144 LEU B CA 1
ATOM 3613 C C . LEU B 1 144 ? 5.145 -7.395 3.98 1 97.31 144 LEU B C 1
ATOM 3615 O O . LEU B 1 144 ? 6.234 -7.926 3.746 1 97.31 144 LEU B O 1
ATOM 3619 N N . VAL B 1 145 ? 4.984 -6.473 4.895 1 94.56 145 VAL B N 1
ATOM 3620 C CA . VAL B 1 145 ? 6.113 -5.859 5.59 1 94.56 145 VAL B CA 1
ATOM 3621 C C . VAL B 1 145 ? 6.734 -6.867 6.555 1 94.56 145 VAL B C 1
ATOM 3623 O O . VAL B 1 145 ? 7.961 -6.969 6.652 1 94.56 145 VAL B O 1
ATOM 3626 N N . ILE B 1 146 ? 5.93 -7.59 7.234 1 96 146 ILE B N 1
ATOM 3627 C CA . ILE B 1 146 ? 6.41 -8.586 8.188 1 96 146 ILE B CA 1
ATOM 3628 C C . ILE B 1 146 ? 7.234 -9.641 7.457 1 96 146 ILE B C 1
ATOM 3630 O O . ILE B 1 146 ? 8.367 -9.945 7.855 1 96 146 ILE B O 1
ATOM 3634 N N . VAL B 1 147 ? 6.688 -10.164 6.379 1 97.06 147 VAL B N 1
ATOM 3635 C CA . VAL B 1 147 ? 7.348 -11.242 5.656 1 97.06 147 VAL B CA 1
ATOM 3636 C C . VAL B 1 147 ? 8.641 -10.727 5.023 1 97.06 147 VAL B C 1
ATOM 3638 O O . VAL B 1 147 ? 9.672 -11.391 5.078 1 97.06 147 VAL B O 1
ATOM 3641 N N . HIS B 1 148 ? 8.555 -9.57 4.418 1 95.62 148 HIS B N 1
ATOM 3642 C CA . HIS B 1 148 ? 9.766 -8.984 3.852 1 95.62 148 HIS B CA 1
ATOM 3643 C C . HIS B 1 148 ? 10.812 -8.742 4.93 1 95.62 148 HIS B C 1
ATOM 3645 O O . HIS B 1 148 ? 12.008 -8.945 4.699 1 95.62 148 HIS B O 1
ATOM 3651 N N . GLY B 1 149 ? 10.359 -8.25 6.129 1 92.75 149 GLY B N 1
ATOM 3652 C CA . GLY B 1 149 ? 11.273 -8.086 7.25 1 92.75 149 GLY B CA 1
ATOM 3653 C C . GLY B 1 149 ? 11.953 -9.383 7.66 1 92.75 149 GLY B C 1
ATOM 3654 O O . GLY B 1 149 ? 13.148 -9.398 7.949 1 92.75 149 GLY B O 1
ATOM 3655 N N . LEU B 1 150 ? 11.227 -10.43 7.629 1 94.25 150 LEU B N 1
ATOM 3656 C CA . LEU B 1 150 ? 11.789 -11.742 7.941 1 94.25 150 LEU B CA 1
ATOM 3657 C C . LEU B 1 150 ? 12.836 -12.141 6.902 1 94.25 150 LEU B C 1
ATOM 3659 O O . LEU B 1 150 ? 13.891 -12.672 7.254 1 94.25 150 LEU B O 1
ATOM 3663 N N . PHE B 1 151 ? 12.555 -11.914 5.605 1 95.56 151 PHE B N 1
ATOM 3664 C CA . PHE B 1 151 ? 13.5 -12.219 4.543 1 95.56 151 PHE B CA 1
ATOM 3665 C C . PHE B 1 151 ? 14.797 -11.438 4.727 1 95.56 151 PHE B C 1
ATOM 3667 O O . PHE B 1 151 ? 15.883 -11.945 4.465 1 95.56 151 PHE B O 1
ATOM 3674 N N . LEU B 1 152 ? 14.68 -10.227 5.191 1 91.88 152 LEU B N 1
ATOM 3675 C CA . LEU B 1 152 ? 15.82 -9.328 5.273 1 91.88 152 LEU B CA 1
ATOM 3676 C C . LEU B 1 152 ? 16.641 -9.586 6.531 1 91.88 152 LEU B C 1
ATOM 3678 O O . LEU B 1 152 ? 17.859 -9.523 6.504 1 91.88 152 LEU B O 1
ATOM 3682 N N . TYR B 1 153 ? 15.938 -9.938 7.586 1 88.56 153 TYR B N 1
ATOM 3683 C CA . TYR B 1 153 ? 16.656 -9.859 8.852 1 88.56 153 TYR B CA 1
ATOM 3684 C C . TYR B 1 153 ? 16.953 -11.258 9.391 1 88.56 153 TYR B C 1
ATOM 3686 O O . TYR B 1 153 ? 17.828 -11.422 10.25 1 88.56 153 TYR B O 1
ATOM 3694 N N . ARG B 1 154 ? 16.172 -12.195 8.977 1 90.75 154 ARG B N 1
ATOM 3695 C CA . ARG B 1 154 ? 16.562 -13.562 9.281 1 90.75 154 ARG B CA 1
ATOM 3696 C C . ARG B 1 154 ? 17.547 -14.102 8.242 1 90.75 154 ARG B C 1
ATOM 3698 O O . ARG B 1 154 ? 17.234 -15.047 7.52 1 90.75 154 ARG B O 1
ATOM 3705 N N . THR B 1 155 ? 18.719 -13.578 8.367 1 89.38 155 THR B N 1
ATOM 3706 C CA . THR B 1 155 ? 19.734 -13.852 7.359 1 89.38 155 THR B CA 1
ATOM 3707 C C . THR B 1 155 ? 20.219 -15.297 7.453 1 89.38 155 THR B C 1
ATOM 3709 O O . THR B 1 155 ? 20.781 -15.836 6.496 1 89.38 155 THR B O 1
ATOM 3712 N N . ASP B 1 156 ? 20.016 -15.875 8.578 1 90.88 156 ASP B N 1
ATOM 3713 C CA . ASP B 1 156 ? 20.422 -17.266 8.773 1 90.88 156 ASP B CA 1
ATOM 3714 C C . ASP B 1 156 ? 19.562 -18.219 7.941 1 90.88 156 ASP B C 1
ATOM 3716 O O . ASP B 1 156 ? 19.953 -19.359 7.688 1 90.88 156 ASP B O 1
ATOM 3720 N N . ILE B 1 157 ? 18.438 -17.672 7.508 1 92.12 157 ILE B N 1
ATOM 3721 C CA . ILE B 1 157 ? 17.547 -18.547 6.754 1 92.12 157 ILE B CA 1
ATOM 3722 C C . ILE B 1 157 ? 17.375 -18.016 5.332 1 92.12 157 ILE B C 1
ATOM 3724 O O . ILE B 1 157 ? 17.438 -18.781 4.367 1 92.12 157 ILE B O 1
ATOM 3728 N N . PHE B 1 158 ? 17.234 -16.641 5.18 1 93.06 158 PHE B N 1
ATOM 3729 C CA . PHE B 1 158 ? 16.797 -16.078 3.906 1 93.06 158 PHE B CA 1
ATOM 3730 C C . PHE B 1 158 ? 17.906 -15.242 3.273 1 93.06 158 PHE B C 1
ATOM 3732 O O . PHE B 1 158 ? 17.75 -14.742 2.156 1 93.06 158 PHE B O 1
ATOM 3739 N N . LYS B 1 159 ? 19 -14.977 3.936 1 90.88 159 LYS B N 1
ATOM 3740 C CA . LYS B 1 159 ? 20.219 -14.352 3.465 1 90.88 159 LYS B CA 1
ATOM 3741 C C . LYS B 1 159 ? 20.047 -12.852 3.279 1 90.88 159 LYS B C 1
ATOM 3743 O O . LYS B 1 159 ? 20.891 -12.188 2.688 1 90.88 159 LYS B O 1
ATOM 3748 N N . GLY B 1 160 ? 18.922 -12.375 3.664 1 87.75 160 GLY B N 1
ATOM 3749 C CA . GLY B 1 160 ? 18.703 -10.93 3.703 1 87.75 160 GLY B CA 1
ATOM 3750 C C . GLY B 1 160 ? 18.938 -10.258 2.359 1 87.75 160 GLY B C 1
ATOM 3751 O O . GLY B 1 160 ? 18.344 -10.656 1.355 1 87.75 160 GLY B O 1
ATOM 3752 N N . ASN B 1 161 ? 19.906 -9.344 2.328 1 86.88 161 ASN B N 1
ATOM 3753 C CA . ASN B 1 161 ? 20.188 -8.594 1.111 1 86.88 161 ASN B CA 1
ATOM 3754 C C . ASN B 1 161 ? 21.125 -9.359 0.188 1 86.88 161 ASN B C 1
ATOM 3756 O O . ASN B 1 161 ? 21.328 -8.977 -0.965 1 86.88 161 ASN B O 1
ATOM 3760 N N . GLN B 1 162 ? 21.625 -10.391 0.693 1 90.25 162 GLN B N 1
ATOM 3761 C CA . GLN B 1 162 ? 22.5 -11.211 -0.126 1 90.25 162 GLN B CA 1
ATOM 3762 C C . GLN B 1 162 ? 21.703 -12.242 -0.93 1 90.25 162 GLN B C 1
ATOM 3764 O O . GLN B 1 162 ? 20.578 -12.586 -0.57 1 90.25 162 GLN B O 1
ATOM 3769 N N . ALA B 1 163 ? 22.359 -12.719 -1.935 1 90.62 163 ALA B N 1
ATOM 3770 C CA . ALA B 1 163 ? 21.703 -13.688 -2.816 1 90.62 163 ALA B CA 1
ATOM 3771 C C . ALA B 1 163 ? 21.828 -15.102 -2.271 1 90.62 163 ALA B C 1
ATOM 3773 O O . ALA B 1 163 ? 22.906 -15.5 -1.8 1 90.62 163 ALA B O 1
ATOM 3774 N N . PHE B 1 164 ? 20.734 -15.773 -2.199 1 92.88 164 PHE B N 1
ATOM 3775 C CA . PHE B 1 164 ? 20.719 -17.219 -2.023 1 92.88 164 PHE B CA 1
ATOM 3776 C C . PHE B 1 164 ? 20.969 -17.922 -3.352 1 92.88 164 PHE B C 1
ATOM 3778 O O . PHE B 1 164 ? 20.125 -17.859 -4.254 1 92.88 164 PHE B O 1
ATOM 3785 N N . PHE B 1 165 ? 22.125 -18.516 -3.463 1 93.06 165 PHE B N 1
ATOM 3786 C CA . PHE B 1 165 ? 22.516 -19.062 -4.75 1 93.06 165 PHE B CA 1
ATOM 3787 C C . PHE B 1 165 ? 22.578 -20.594 -4.688 1 93.06 165 PHE B C 1
ATOM 3789 O O . PHE B 1 165 ? 22.469 -21.172 -3.607 1 93.06 165 PHE B O 1
ATOM 3796 N N . GLY B 1 166 ? 22.703 -21.172 -5.855 1 93.88 166 GLY B N 1
ATOM 3797 C CA . GLY B 1 166 ? 22.891 -22.609 -5.941 1 93.88 166 GLY B CA 1
ATOM 3798 C C . GLY B 1 166 ? 21.609 -23.375 -6.211 1 93.88 166 GLY B C 1
ATOM 3799 O O . GLY B 1 166 ? 21.578 -24.609 -6.113 1 93.88 166 GLY B O 1
ATOM 3800 N N . ILE B 1 167 ? 20.547 -22.688 -6.488 1 96.12 167 ILE B N 1
ATOM 3801 C CA . ILE B 1 167 ? 19.266 -23.328 -6.82 1 96.12 167 ILE B CA 1
ATOM 3802 C C . ILE B 1 167 ? 19.344 -23.953 -8.211 1 96.12 167 ILE B C 1
ATOM 3804 O O . ILE B 1 167 ? 19.734 -23.297 -9.172 1 96.12 167 ILE B O 1
ATOM 3808 N N . PRO B 1 168 ? 19.094 -25.219 -8.281 1 96.12 168 PRO B N 1
ATOM 3809 C CA . PRO B 1 168 ? 19.109 -25.828 -9.617 1 96.12 168 PRO B CA 1
ATOM 3810 C C . PRO B 1 168 ? 18.141 -25.141 -10.586 1 96.12 168 PRO B C 1
ATOM 3812 O O . PRO B 1 168 ? 16.984 -24.875 -10.234 1 96.12 168 PRO B O 1
ATOM 3815 N N . GLN B 1 169 ? 18.625 -24.812 -11.742 1 97 169 GLN B N 1
ATOM 3816 C CA . GLN B 1 169 ? 17.781 -24.203 -12.773 1 97 169 GLN B CA 1
ATOM 3817 C C . GLN B 1 169 ? 17.031 -25.266 -13.578 1 97 169 GLN B C 1
ATOM 3819 O O . GLN B 1 169 ? 17.562 -25.781 -14.57 1 97 169 GLN B O 1
ATOM 3824 N N . LEU B 1 170 ? 15.844 -25.438 -13.211 1 95.62 170 LEU B N 1
ATOM 3825 C CA . LEU B 1 170 ? 15.086 -26.562 -13.734 1 95.62 170 LEU B CA 1
ATOM 3826 C C . LEU B 1 170 ? 14.039 -26.109 -14.742 1 95.62 170 LEU B C 1
ATOM 3828 O O . LEU B 1 170 ? 13.602 -26.891 -15.586 1 95.62 170 LEU B O 1
ATOM 3832 N N . PHE B 1 171 ? 13.602 -24.875 -14.617 1 95.75 171 PHE B N 1
ATOM 3833 C CA . PHE B 1 171 ? 12.484 -24.391 -15.43 1 95.75 171 PHE B CA 1
ATOM 3834 C C . PHE B 1 171 ? 12.992 -23.641 -16.656 1 95.75 171 PHE B C 1
ATOM 3836 O O . PHE B 1 171 ? 14.031 -22.984 -16.594 1 95.75 171 PHE B O 1
ATOM 3843 N N . ASN B 1 172 ? 12.375 -23.859 -17.781 1 95 172 ASN B N 1
ATOM 3844 C CA . ASN B 1 172 ? 12.516 -23.078 -19 1 95 172 ASN B CA 1
ATOM 3845 C C . ASN B 1 172 ? 11.18 -22.516 -19.469 1 95 172 ASN B C 1
ATOM 3847 O O . ASN B 1 172 ? 10.18 -22.609 -18.75 1 95 172 ASN B O 1
ATOM 3851 N N . LEU B 1 173 ? 11.148 -21.875 -20.531 1 97 173 LEU B N 1
ATOM 3852 C CA . LEU B 1 173 ? 9.953 -21.203 -21.016 1 97 173 LEU B CA 1
ATOM 3853 C C . LEU B 1 173 ? 8.805 -22.188 -21.219 1 97 173 LEU B C 1
ATOM 3855 O O . LEU B 1 173 ? 7.652 -21.891 -20.906 1 97 173 LEU B O 1
ATOM 3859 N N . THR B 1 174 ? 9.117 -23.391 -21.672 1 96.25 174 THR B N 1
ATOM 3860 C CA . THR B 1 174 ? 8.102 -24.406 -21.922 1 96.25 174 THR B CA 1
ATOM 3861 C C . THR B 1 174 ? 7.383 -24.766 -20.625 1 96.25 174 THR B C 1
ATOM 3863 O O . THR B 1 174 ? 6.152 -24.891 -20.594 1 96.25 174 THR B O 1
ATOM 3866 N N . TRP B 1 175 ? 8.07 -24.891 -19.5 1 97.06 175 TRP B N 1
ATOM 3867 C CA . TRP B 1 175 ? 7.504 -25.266 -18.203 1 97.06 175 TRP B CA 1
ATOM 3868 C C . TRP B 1 175 ? 6.574 -24.172 -17.672 1 97.06 175 TRP B C 1
ATOM 3870 O O . TRP B 1 175 ? 5.484 -24.469 -17.172 1 97.06 175 TRP B O 1
ATOM 3880 N N . VAL B 1 176 ? 7.027 -22.922 -17.781 1 98.38 176 VAL B N 1
ATOM 3881 C CA . VAL B 1 176 ? 6.23 -21.844 -17.203 1 98.38 176 VAL B CA 1
ATOM 3882 C C . VAL B 1 176 ? 4.984 -21.609 -18.062 1 98.38 176 VAL B C 1
ATOM 3884 O O . VAL B 1 176 ? 3.932 -21.234 -17.547 1 98.38 176 VAL B O 1
ATOM 3887 N N . VAL B 1 177 ? 5.074 -21.812 -19.391 1 98.56 177 VAL B N 1
ATOM 3888 C CA . VAL B 1 177 ? 3.902 -21.734 -20.25 1 98.56 177 VAL B CA 1
ATOM 3889 C C . VAL B 1 177 ? 2.891 -22.797 -19.844 1 98.56 177 VAL B C 1
ATOM 3891 O O . VAL B 1 177 ? 1.692 -22.531 -19.766 1 98.56 177 VAL B O 1
ATOM 3894 N N . GLY B 1 178 ? 3.422 -24.031 -19.656 1 98.5 178 GLY B N 1
ATOM 3895 C CA . GLY B 1 178 ? 2.549 -25.094 -19.203 1 98.5 178 GLY B CA 1
ATOM 3896 C C . GLY B 1 178 ? 1.852 -24.766 -17.891 1 98.5 178 GLY B C 1
ATOM 3897 O O . GLY B 1 178 ? 0.658 -25.031 -17.734 1 98.5 178 GLY B O 1
ATOM 3898 N N . LEU B 1 179 ? 2.582 -24.188 -16.938 1 98.69 179 LEU B N 1
ATOM 3899 C CA . LEU B 1 179 ? 2.014 -23.797 -15.664 1 98.69 179 LEU B CA 1
ATOM 3900 C C . LEU B 1 179 ? 0.971 -22.703 -15.852 1 98.69 179 LEU B C 1
ATOM 3902 O O . LEU B 1 179 ? -0.074 -22.703 -15.195 1 98.69 179 LEU B O 1
ATOM 3906 N N . ALA B 1 180 ? 1.325 -21.719 -16.703 1 98.81 180 ALA B N 1
ATOM 3907 C CA . ALA B 1 180 ? 0.384 -20.625 -16.969 1 98.81 180 ALA B CA 1
ATOM 3908 C C . ALA B 1 180 ? -0.929 -21.172 -17.516 1 98.81 180 ALA B C 1
ATOM 3910 O O . ALA B 1 180 ? -2.008 -20.703 -17.141 1 98.81 180 ALA B O 1
ATOM 3911 N N . VAL B 1 181 ? -0.828 -22.109 -18.438 1 98.75 181 VAL B N 1
ATOM 3912 C CA . VAL B 1 181 ? -2.014 -22.734 -19.016 1 98.75 181 VAL B CA 1
ATOM 3913 C C . VAL B 1 181 ? -2.824 -23.422 -17.922 1 98.75 181 VAL B C 1
ATOM 3915 O O . VAL B 1 181 ? -4.043 -23.25 -17.828 1 98.75 181 VAL B O 1
ATOM 3918 N N . LEU B 1 182 ? -2.156 -24.141 -17.078 1 98.75 182 LEU B N 1
ATOM 3919 C CA . LEU B 1 182 ? -2.828 -24.828 -15.977 1 98.75 182 LEU B CA 1
ATOM 3920 C C . LEU B 1 182 ? -3.506 -23.828 -15.047 1 98.75 182 LEU B C 1
ATOM 3922 O O . LEU B 1 182 ? -4.652 -24.031 -14.641 1 98.75 182 LEU B O 1
ATOM 3926 N N . VAL B 1 183 ? -2.836 -22.75 -14.695 1 98.88 183 VAL B N 1
ATOM 3927 C CA . VAL B 1 183 ? -3.352 -21.766 -13.75 1 98.88 183 VAL B CA 1
ATOM 3928 C C . VAL B 1 183 ? -4.543 -21.031 -14.367 1 98.88 183 VAL B C 1
ATOM 3930 O O . VAL B 1 183 ? -5.496 -20.688 -13.664 1 98.88 183 VAL B O 1
ATOM 3933 N N . VAL B 1 184 ? -4.523 -20.812 -15.68 1 98.75 184 VAL B N 1
ATOM 3934 C CA . VAL B 1 184 ? -5.668 -20.203 -16.344 1 98.75 184 VAL B CA 1
ATOM 3935 C C . VAL B 1 184 ? -6.898 -21.094 -16.172 1 98.75 184 VAL B C 1
ATOM 3937 O O . VAL B 1 184 ? -7.992 -20.594 -15.891 1 98.75 184 VAL B O 1
ATOM 3940 N N . PHE B 1 185 ? -6.707 -22.406 -16.359 1 98.62 185 PHE B N 1
ATOM 3941 C CA . PHE B 1 185 ? -7.832 -23.312 -16.203 1 98.62 185 PHE B CA 1
ATOM 3942 C C . PHE B 1 185 ? -8.32 -23.328 -14.766 1 98.62 185 PHE B C 1
ATOM 3944 O O . PHE B 1 185 ? -9.523 -23.406 -14.516 1 98.62 185 PHE B O 1
ATOM 3951 N N . ILE B 1 186 ? -7.41 -23.25 -13.82 1 98.62 186 ILE B N 1
ATOM 3952 C CA . ILE B 1 186 ? -7.773 -23.266 -12.406 1 98.62 186 ILE B CA 1
ATOM 3953 C C . ILE B 1 186 ? -8.523 -21.984 -12.055 1 98.62 186 ILE B C 1
ATOM 3955 O O . ILE B 1 186 ? -9.562 -22.031 -11.398 1 98.62 186 ILE B O 1
ATOM 3959 N N . THR B 1 187 ? -8.008 -20.875 -12.484 1 98.44 187 THR B N 1
ATOM 3960 C CA . THR B 1 187 ? -8.602 -19.578 -12.172 1 98.44 187 THR B CA 1
ATOM 3961 C C . THR B 1 187 ? -9.977 -19.438 -12.82 1 98.44 187 THR B C 1
ATOM 3963 O O . THR B 1 187 ? -10.922 -18.969 -12.188 1 98.44 187 THR B O 1
ATOM 3966 N N . ARG B 1 188 ? -10.062 -19.891 -14.086 1 97.69 188 ARG B N 1
ATOM 3967 C CA . ARG B 1 188 ? -11.352 -19.844 -14.781 1 97.69 188 ARG B CA 1
ATOM 3968 C C . ARG B 1 188 ? -12.344 -20.812 -14.156 1 97.69 188 ARG B C 1
ATOM 3970 O O . ARG B 1 188 ? -13.531 -20.531 -14.055 1 97.69 188 ARG B O 1
ATOM 3977 N N . GLY B 1 189 ? -11.836 -22 -13.859 1 97.44 189 GLY B N 1
ATOM 3978 C CA . GLY B 1 189 ? -12.68 -22.969 -13.188 1 97.44 189 GLY B CA 1
ATOM 3979 C C . GLY B 1 189 ? -13.242 -22.469 -11.875 1 97.44 189 GLY B C 1
ATOM 3980 O O . GLY B 1 189 ? -14.414 -22.688 -11.57 1 97.44 189 GLY B O 1
ATOM 3981 N N . PHE B 1 190 ? -12.445 -21.781 -11.086 1 97.88 190 PHE B N 1
ATOM 3982 C CA . PHE B 1 190 ? -12.906 -21.219 -9.82 1 97.88 190 PHE B CA 1
ATOM 3983 C C . PHE B 1 190 ? -13.961 -20.141 -10.062 1 97.88 190 PHE B C 1
ATOM 3985 O O . PHE B 1 190 ? -15 -20.125 -9.391 1 97.88 190 PHE B O 1
ATOM 3992 N N . ARG B 1 191 ? -13.688 -19.281 -10.984 1 96.69 191 ARG B N 1
ATOM 3993 C CA . ARG B 1 191 ? -14.57 -18.156 -11.281 1 96.69 191 ARG B CA 1
ATOM 3994 C C . ARG B 1 191 ? -15.969 -18.656 -11.656 1 96.69 191 ARG B C 1
ATOM 3996 O O . ARG B 1 191 ? -16.969 -18.062 -11.242 1 96.69 191 ARG B O 1
ATOM 4003 N N . GLU B 1 192 ? -15.977 -19.812 -12.453 1 96 192 GLU B N 1
ATOM 4004 C CA . GLU B 1 192 ? -17.25 -20.297 -12.961 1 96 192 GLU B CA 1
ATOM 4005 C C . GLU B 1 192 ? -17.859 -21.344 -12.031 1 96 192 GLU B C 1
ATOM 4007 O O . GLU B 1 192 ? -19 -21.75 -12.227 1 96 192 GLU B O 1
ATOM 4012 N N . SER B 1 193 ? -17.188 -21.641 -10.984 1 96.31 193 SER B N 1
ATOM 4013 C CA . SER B 1 193 ? -17.719 -22.594 -10.016 1 96.31 193 SER B CA 1
ATOM 4014 C C . SER B 1 193 ? -18.797 -21.953 -9.148 1 96.31 193 SER B C 1
ATOM 4016 O O . SER B 1 193 ? -19 -20.734 -9.18 1 96.31 193 SER B O 1
ATOM 4018 N N . ARG B 1 194 ? -19.484 -22.797 -8.391 1 95.38 194 ARG B N 1
ATOM 4019 C CA . ARG B 1 194 ? -20.516 -22.312 -7.48 1 95.38 194 ARG B CA 1
ATOM 4020 C C . ARG B 1 194 ? -19.938 -21.391 -6.422 1 95.38 194 ARG B C 1
ATOM 4022 O O . ARG B 1 194 ? -20.578 -20.422 -6 1 95.38 194 ARG B O 1
ATOM 4029 N N . TRP B 1 195 ? -18.672 -21.641 -6.055 1 96.5 195 TRP B N 1
ATOM 4030 C CA . TRP B 1 195 ? -18 -20.828 -5.031 1 96.5 195 TRP B CA 1
ATOM 4031 C C . TRP B 1 195 ? -17.656 -19.453 -5.566 1 96.5 195 TRP B C 1
ATOM 4033 O O . TRP B 1 195 ? -17.875 -18.438 -4.887 1 96.5 195 TRP B O 1
ATOM 4043 N N . GLY B 1 196 ? -17.109 -19.453 -6.805 1 96.88 196 GLY B N 1
ATOM 4044 C CA . GLY B 1 196 ? -16.75 -18.172 -7.414 1 96.88 196 GLY B CA 1
ATOM 4045 C C . GLY B 1 196 ? -17.953 -17.281 -7.676 1 96.88 196 GLY B C 1
ATOM 4046 O O . GLY B 1 196 ? -17.906 -16.078 -7.422 1 96.88 196 GLY B O 1
ATOM 4047 N N . VAL B 1 197 ? -19.031 -17.859 -8.133 1 95.88 197 VAL B N 1
ATOM 4048 C CA . VAL B 1 197 ? -20.266 -17.125 -8.43 1 95.88 197 VAL B CA 1
ATOM 4049 C C . VAL B 1 197 ? -20.844 -16.578 -7.133 1 95.88 197 VAL B C 1
ATOM 4051 O O . VAL B 1 197 ? -21.234 -15.406 -7.074 1 95.88 197 VAL B O 1
ATOM 4054 N N . ALA B 1 198 ? -20.891 -17.406 -6.145 1 96.88 198 ALA B N 1
ATOM 4055 C CA . ALA B 1 198 ? -21.438 -16.969 -4.855 1 96.88 198 ALA B CA 1
ATOM 4056 C C . ALA B 1 198 ? -20.578 -15.859 -4.246 1 96.88 198 ALA B C 1
ATOM 4058 O O . ALA B 1 198 ? -21.109 -14.922 -3.645 1 96.88 198 ALA B O 1
ATOM 4059 N N . LEU B 1 199 ? -19.297 -15.977 -4.398 1 97.25 199 LEU B N 1
ATOM 4060 C CA . LEU B 1 199 ? -18.391 -14.969 -3.859 1 97.25 199 LEU B CA 1
ATOM 4061 C C . LEU B 1 199 ? -18.578 -13.633 -4.57 1 97.25 199 LEU B C 1
ATOM 4063 O O . LEU B 1 199 ? -18.641 -12.586 -3.926 1 97.25 199 LEU B O 1
ATOM 4067 N N . ARG B 1 200 ? -18.688 -13.625 -5.848 1 96.06 200 ARG B N 1
ATOM 4068 C CA . ARG B 1 200 ? -18.891 -12.398 -6.609 1 96.06 200 ARG B CA 1
ATOM 4069 C C . ARG B 1 200 ? -20.25 -11.781 -6.293 1 96.06 200 ARG B C 1
ATOM 4071 O O . ARG B 1 200 ? -20.375 -10.555 -6.207 1 96.06 200 ARG B O 1
ATOM 4078 N N . ALA B 1 201 ? -21.25 -12.617 -6.121 1 95.38 201 ALA B N 1
ATOM 4079 C CA . ALA B 1 201 ? -22.562 -12.125 -5.727 1 95.38 201 ALA B CA 1
ATOM 4080 C C . ALA B 1 201 ? -22.5 -11.43 -4.367 1 95.38 201 ALA B C 1
ATOM 4082 O O . ALA B 1 201 ? -23.141 -10.391 -4.164 1 95.38 201 ALA B O 1
ATOM 4083 N N . SER B 1 202 ? -21.781 -12.055 -3.508 1 95.12 202 SER B N 1
ATOM 4084 C CA . SER B 1 202 ? -21.641 -11.484 -2.172 1 95.12 202 SER B CA 1
ATOM 4085 C C . SER B 1 202 ? -20.891 -10.156 -2.215 1 95.12 202 SER B C 1
ATOM 4087 O O . SER B 1 202 ? -21.141 -9.273 -1.386 1 95.12 202 SER B O 1
ATOM 4089 N N . ALA B 1 203 ? -19.953 -10.039 -3.145 1 92.62 203 ALA B N 1
ATOM 4090 C CA . ALA B 1 203 ? -19.219 -8.797 -3.301 1 92.62 203 ALA B CA 1
ATOM 4091 C C . ALA B 1 203 ? -20.125 -7.676 -3.809 1 92.62 203 ALA B C 1
ATOM 4093 O O . ALA B 1 203 ? -19.922 -6.508 -3.471 1 92.62 203 ALA B O 1
ATOM 4094 N N . ASP B 1 204 ? -21.109 -8.031 -4.539 1 90 204 ASP B N 1
ATOM 4095 C CA . ASP B 1 204 ? -22.062 -7.062 -5.086 1 90 204 ASP B CA 1
ATOM 4096 C C . ASP B 1 204 ? -23.062 -6.613 -4.023 1 90 204 ASP B C 1
ATOM 4098 O O . ASP B 1 204 ? -23.453 -5.445 -3.99 1 90 204 ASP B O 1
ATOM 4102 N N . ASP B 1 205 ? -23.5 -7.578 -3.232 1 91 205 ASP B N 1
ATOM 4103 C CA . ASP B 1 205 ? -24.469 -7.312 -2.182 1 91 205 ASP B CA 1
ATOM 4104 C C . ASP B 1 205 ? -24.234 -8.211 -0.972 1 91 205 ASP B C 1
ATOM 4106 O O . ASP B 1 205 ? -24.844 -9.289 -0.87 1 91 205 ASP B O 1
ATOM 4110 N N . GLU B 1 206 ? -23.5 -7.633 -0.068 1 87.94 206 GLU B N 1
ATOM 4111 C CA . GLU B 1 206 ? -23.125 -8.438 1.089 1 87.94 206 GLU B CA 1
ATOM 4112 C C . GLU B 1 206 ? -24.344 -8.766 1.956 1 87.94 206 GLU B C 1
ATOM 4114 O O . GLU B 1 206 ? -24.484 -9.898 2.422 1 87.94 206 GLU B O 1
ATOM 4119 N N . VAL B 1 207 ? -25.156 -7.816 2.174 1 86.38 207 VAL B N 1
ATOM 4120 C CA . VAL B 1 207 ? -26.328 -7.984 3.031 1 86.38 207 VAL B CA 1
ATOM 4121 C C . VAL B 1 207 ? -27.297 -8.984 2.4 1 86.38 207 VAL B C 1
ATOM 4123 O O . VAL B 1 207 ? -27.797 -9.883 3.076 1 86.38 207 VAL B O 1
ATOM 4126 N N . GLY B 1 208 ? -27.516 -8.789 1.131 1 90.88 208 GLY B N 1
ATOM 4127 C CA . GLY B 1 208 ? -28.406 -9.703 0.424 1 90.88 208 GLY B CA 1
ATOM 4128 C C . GLY B 1 208 ? -27.891 -11.133 0.408 1 90.88 208 GLY B C 1
ATOM 4129 O O . GLY B 1 208 ? -28.656 -12.07 0.63 1 90.88 208 GLY B O 1
ATOM 4130 N N . ALA B 1 209 ? -26.594 -11.273 0.174 1 93.06 209 ALA B N 1
ATOM 4131 C CA . ALA B 1 209 ? -26 -12.602 0.137 1 93.06 209 ALA B CA 1
ATOM 4132 C C . ALA B 1 209 ? -26.094 -13.281 1.501 1 93.06 209 ALA B C 1
ATOM 4134 O O . ALA B 1 209 ? -26.422 -14.469 1.592 1 93.06 209 ALA B O 1
ATOM 4135 N N . ALA B 1 210 ? -25.859 -12.484 2.537 1 90.62 210 ALA B N 1
ATOM 4136 C CA . ALA B 1 210 ? -25.953 -13.023 3.891 1 90.62 210 ALA B CA 1
ATOM 4137 C C . ALA B 1 210 ? -27.375 -13.445 4.223 1 90.62 210 ALA B C 1
ATOM 4139 O O . ALA B 1 210 ? -27.578 -14.469 4.883 1 90.62 210 ALA B O 1
ATOM 4140 N N . ALA B 1 211 ? -28.234 -12.703 3.779 1 93.69 211 ALA B N 1
ATOM 4141 C CA . ALA B 1 211 ? -29.641 -13.016 4.004 1 93.69 211 ALA B CA 1
ATOM 4142 C C . ALA B 1 211 ? -30.031 -14.32 3.314 1 93.69 211 ALA B C 1
ATOM 4144 O O . ALA B 1 211 ? -30.938 -15.023 3.773 1 93.69 211 ALA B O 1
ATOM 4145 N N . MET B 1 212 ? -29.328 -14.711 2.311 1 95.06 212 MET B N 1
ATOM 4146 C CA . MET B 1 212 ? -29.594 -15.938 1.562 1 95.06 212 MET B CA 1
ATOM 4147 C C . MET B 1 212 ? -28.797 -17.109 2.113 1 95.06 212 MET B C 1
ATOM 4149 O O . MET B 1 212 ? -28.781 -18.188 1.531 1 95.06 212 MET B O 1
ATOM 4153 N N . GLY B 1 213 ? -28.047 -16.859 3.168 1 93.81 213 GLY B N 1
ATOM 4154 C CA . GLY B 1 213 ? -27.344 -17.922 3.861 1 93.81 213 GLY B CA 1
ATOM 4155 C C . GLY B 1 213 ? -25.953 -18.188 3.314 1 93.81 213 GLY B C 1
ATOM 4156 O O . GLY B 1 213 ? -25.328 -19.188 3.631 1 93.81 213 GLY B O 1
ATOM 4157 N N . VAL B 1 214 ? -25.484 -17.344 2.492 1 94.81 214 VAL B N 1
ATOM 4158 C CA . VAL B 1 214 ? -24.156 -17.5 1.935 1 94.81 214 VAL B CA 1
ATOM 4159 C C . VAL B 1 214 ? -23.109 -17.188 3 1 94.81 214 VAL B C 1
ATOM 4161 O O . VAL B 1 214 ? -23.172 -16.141 3.652 1 94.81 214 VAL B O 1
ATOM 4164 N N . ASP B 1 215 ? -22.125 -18.109 3.24 1 96.81 215 ASP B N 1
ATOM 4165 C CA . ASP B 1 215 ? -21.031 -17.859 4.168 1 96.81 215 ASP B CA 1
ATOM 4166 C C . ASP B 1 215 ? -19.891 -17.109 3.477 1 96.81 215 ASP B C 1
ATOM 4168 O O . ASP B 1 215 ? -18.938 -17.734 2.992 1 96.81 215 ASP B O 1
ATOM 4172 N N . ILE B 1 216 ? -19.938 -15.93 3.6 1 95.81 216 ILE B N 1
ATOM 4173 C CA . ILE B 1 216 ? -19.016 -15.055 2.879 1 95.81 216 ILE B CA 1
ATOM 4174 C C . ILE B 1 216 ? -17.578 -15.297 3.361 1 95.81 216 ILE B C 1
ATOM 4176 O O . ILE B 1 216 ? -16.656 -15.359 2.555 1 95.81 216 ILE B O 1
ATOM 4180 N N . HIS B 1 217 ? -17.375 -15.492 4.633 1 96.31 217 HIS B N 1
ATOM 4181 C CA . HIS B 1 217 ? -16.047 -15.664 5.199 1 96.31 217 HIS B CA 1
ATOM 4182 C C . HIS B 1 217 ? -15.398 -16.953 4.711 1 96.31 217 HIS B C 1
ATOM 4184 O O . HIS B 1 217 ? -14.203 -16.984 4.426 1 96.31 217 HIS B O 1
ATOM 4190 N N . ARG B 1 218 ? -16.141 -17.953 4.602 1 97.5 218 ARG B N 1
ATOM 4191 C CA . ARG B 1 218 ? -15.617 -19.219 4.105 1 97.5 218 ARG B CA 1
ATOM 4192 C C . ARG B 1 218 ? -15.203 -19.109 2.641 1 97.5 218 ARG B C 1
ATOM 4194 O O . ARG B 1 218 ? -14.164 -19.625 2.24 1 97.5 218 ARG B O 1
ATOM 4201 N N . LEU B 1 219 ? -16.062 -18.484 1.857 1 97.94 219 LEU B N 1
ATOM 4202 C CA . LEU B 1 219 ? -15.773 -18.344 0.437 1 97.94 219 LEU B CA 1
ATOM 4203 C C . LEU B 1 219 ? -14.539 -17.469 0.225 1 97.94 219 LEU B C 1
ATOM 4205 O O . LEU B 1 219 ? -13.703 -17.766 -0.628 1 97.94 219 LEU B O 1
ATOM 4209 N N . ARG B 1 220 ? -14.414 -16.391 0.99 1 97.94 220 ARG B N 1
ATOM 4210 C CA . ARG B 1 220 ? -13.234 -15.531 0.913 1 97.94 220 ARG B CA 1
ATOM 4211 C C . ARG B 1 220 ? -11.977 -16.297 1.295 1 97.94 220 ARG B C 1
ATOM 4213 O O . ARG B 1 220 ? -10.93 -16.125 0.667 1 97.94 220 ARG B O 1
ATOM 4220 N N . LEU B 1 221 ? -12.148 -17.125 2.311 1 98.38 221 LEU B N 1
ATOM 4221 C CA . LEU B 1 221 ? -11 -17.906 2.758 1 98.38 221 LEU B CA 1
ATOM 4222 C C . LEU B 1 221 ? -10.555 -18.875 1.677 1 98.38 221 LEU B C 1
ATOM 4224 O O . LEU B 1 221 ? -9.352 -19.047 1.446 1 98.38 221 LEU B O 1
ATOM 4228 N N . MET B 1 222 ? -11.469 -19.5 1.058 1 98.5 222 MET B N 1
ATOM 4229 C CA . MET B 1 222 ? -11.156 -20.438 -0.017 1 98.5 222 MET B CA 1
ATOM 4230 C C . MET B 1 222 ? -10.406 -19.734 -1.147 1 98.5 222 MET B C 1
ATOM 4232 O O . MET B 1 222 ? -9.391 -20.234 -1.633 1 98.5 222 MET B O 1
ATOM 4236 N N . ALA B 1 223 ? -10.953 -18.609 -1.556 1 98.62 223 ALA B N 1
ATOM 4237 C CA . ALA B 1 223 ? -10.32 -17.844 -2.625 1 98.62 223 ALA B CA 1
ATOM 4238 C C . ALA B 1 223 ? -8.938 -17.359 -2.203 1 98.62 223 ALA B C 1
ATOM 4240 O O . ALA B 1 223 ? -8 -17.375 -3.002 1 98.62 223 ALA B O 1
ATOM 4241 N N . TRP B 1 224 ? -8.82 -16.984 -0.935 1 98.69 224 TRP B N 1
ATOM 4242 C CA . TRP B 1 224 ? -7.562 -16.484 -0.386 1 98.69 224 TRP B CA 1
ATOM 4243 C C . TRP B 1 224 ? -6.496 -17.562 -0.387 1 98.69 224 TRP B C 1
ATOM 4245 O O . TRP B 1 224 ? -5.367 -17.344 -0.837 1 98.69 224 TRP B O 1
ATOM 4255 N N . VAL B 1 225 ? -6.809 -18.688 0.074 1 98.88 225 VAL B N 1
ATOM 4256 C CA . VAL B 1 225 ? -5.867 -19.797 0.17 1 98.88 225 VAL B CA 1
ATOM 4257 C C . VAL B 1 225 ? -5.477 -20.266 -1.229 1 98.88 225 VAL B C 1
ATOM 4259 O O . VAL B 1 225 ? -4.301 -20.531 -1.498 1 98.88 225 VAL B O 1
ATOM 4262 N N . LEU B 1 226 ? -6.48 -20.359 -2.098 1 98.88 226 LEU B N 1
ATOM 4263 C CA . LEU B 1 226 ? -6.168 -20.734 -3.475 1 98.88 226 LEU B CA 1
ATOM 4264 C C . LEU B 1 226 ? -5.211 -19.719 -4.102 1 98.88 226 LEU B C 1
ATOM 4266 O O . LEU B 1 226 ? -4.262 -20.109 -4.793 1 98.88 226 LEU B O 1
ATOM 4270 N N . SER B 1 227 ? -5.5 -18.453 -3.861 1 98.88 227 SER B N 1
ATOM 4271 C CA . SER B 1 227 ? -4.605 -17.406 -4.336 1 98.88 227 SER B CA 1
ATOM 4272 C C . SER B 1 227 ? -3.193 -17.578 -3.789 1 98.88 227 SER B C 1
ATOM 4274 O O . SER B 1 227 ? -2.215 -17.484 -4.531 1 98.88 227 SER B O 1
ATOM 4276 N N . GLY B 1 228 ? -3.062 -17.859 -2.512 1 98.88 228 GLY B N 1
ATOM 4277 C CA . GLY B 1 228 ? -1.771 -18.078 -1.883 1 98.88 228 GLY B CA 1
ATOM 4278 C C . GLY B 1 228 ? -0.996 -19.234 -2.504 1 98.88 228 GLY B C 1
ATOM 4279 O O . GLY B 1 228 ? 0.209 -19.125 -2.738 1 98.88 228 GLY B O 1
ATOM 4280 N N . VAL B 1 229 ? -1.678 -20.281 -2.773 1 98.88 229 VAL B N 1
ATOM 4281 C CA . VAL B 1 229 ? -1.048 -21.469 -3.363 1 98.88 229 VAL B CA 1
ATOM 4282 C C . VAL B 1 229 ? -0.558 -21.141 -4.773 1 98.88 229 VAL B C 1
ATOM 4284 O O . VAL B 1 229 ? 0.546 -21.531 -5.16 1 98.88 229 VAL B O 1
ATOM 4287 N N . LEU B 1 230 ? -1.372 -20.453 -5.551 1 98.94 230 LEU B N 1
ATOM 4288 C CA . LEU B 1 230 ? -0.983 -20.078 -6.906 1 98.94 230 LEU B CA 1
ATOM 4289 C C . LEU B 1 230 ? 0.178 -19.094 -6.887 1 98.94 230 LEU B C 1
ATOM 4291 O O . LEU B 1 230 ? 1.026 -19.109 -7.785 1 98.94 230 LEU B O 1
ATOM 4295 N N . LEU B 1 231 ? 0.212 -18.234 -5.848 1 98.94 231 LEU B N 1
ATOM 4296 C CA . LEU B 1 231 ? 1.349 -17.328 -5.684 1 98.94 231 LEU B CA 1
ATOM 4297 C C . LEU B 1 231 ? 2.627 -18.109 -5.406 1 98.94 231 LEU B C 1
ATOM 4299 O O . LEU B 1 231 ? 3.703 -17.75 -5.879 1 98.94 231 LEU B O 1
ATOM 4303 N N . ALA B 1 232 ? 2.473 -19.188 -4.699 1 98.88 232 ALA B N 1
ATOM 4304 C CA . ALA B 1 232 ? 3.611 -20.078 -4.453 1 98.88 232 ALA B CA 1
ATOM 4305 C C . ALA B 1 232 ? 4.117 -20.688 -5.754 1 98.88 232 ALA B C 1
ATOM 4307 O O . ALA B 1 232 ? 5.324 -20.859 -5.941 1 98.88 232 ALA B O 1
ATOM 4308 N N . VAL B 1 233 ? 3.209 -21.078 -6.613 1 98.88 233 VAL B N 1
ATOM 4309 C CA . VAL B 1 233 ? 3.582 -21.625 -7.914 1 98.88 233 VAL B CA 1
ATOM 4310 C C . VAL B 1 233 ? 4.453 -20.625 -8.664 1 98.88 233 VAL B C 1
ATOM 4312 O O . VAL B 1 233 ? 5.477 -20.984 -9.25 1 98.88 233 VAL B O 1
ATOM 4315 N N . ALA B 1 234 ? 4.047 -19.375 -8.633 1 98.88 234 ALA B N 1
ATOM 4316 C CA . ALA B 1 234 ? 4.82 -18.312 -9.281 1 98.88 234 ALA B CA 1
ATOM 4317 C C . ALA B 1 234 ? 6.207 -18.188 -8.656 1 98.88 234 ALA B C 1
ATOM 4319 O O . ALA B 1 234 ? 7.203 -18.031 -9.367 1 98.88 234 ALA B O 1
ATOM 4320 N N . GLY B 1 235 ? 6.246 -18.234 -7.344 1 98.81 235 GLY B N 1
ATOM 4321 C CA . GLY B 1 235 ? 7.516 -18.156 -6.641 1 98.81 235 GLY B CA 1
ATOM 4322 C C . GLY B 1 235 ? 8.453 -19.297 -6.973 1 98.81 235 GLY B C 1
ATOM 4323 O O . GLY B 1 235 ? 9.656 -19.078 -7.16 1 98.81 235 GLY B O 1
ATOM 4324 N N . ILE B 1 236 ? 7.922 -20.516 -7.023 1 98.75 236 ILE B N 1
ATOM 4325 C CA . ILE B 1 236 ? 8.703 -21.688 -7.359 1 98.75 236 ILE B CA 1
ATOM 4326 C C . ILE B 1 236 ? 9.25 -21.562 -8.781 1 98.75 236 ILE B C 1
ATOM 4328 O O . ILE B 1 236 ? 10.438 -21.812 -9.016 1 98.75 236 ILE B O 1
ATOM 4332 N N . ALA B 1 237 ? 8.383 -21.156 -9.711 1 98.75 237 ALA B N 1
ATOM 4333 C CA . ALA B 1 237 ? 8.812 -20.953 -11.094 1 98.75 237 ALA B CA 1
ATOM 4334 C C . ALA B 1 237 ? 9.922 -19.922 -11.172 1 98.75 237 ALA B C 1
ATOM 4336 O O . ALA B 1 237 ? 10.859 -20.047 -11.969 1 98.75 237 ALA B O 1
ATOM 4337 N N . TYR B 1 238 ? 9.828 -18.891 -10.359 1 98.31 238 TYR B N 1
ATOM 4338 C CA . TYR B 1 238 ? 10.82 -17.812 -10.297 1 98.31 238 TYR B CA 1
ATOM 4339 C C . TYR B 1 238 ? 12.156 -18.344 -9.805 1 98.31 238 TYR B C 1
ATOM 4341 O O . TYR B 1 238 ? 13.195 -18.109 -10.43 1 98.31 238 TYR B O 1
ATOM 4349 N N . ALA B 1 239 ? 12.164 -19.125 -8.773 1 98 239 ALA B N 1
ATOM 4350 C CA . ALA B 1 239 ? 13.383 -19.641 -8.156 1 98 239 ALA B CA 1
ATOM 4351 C C . ALA B 1 239 ? 14.047 -20.688 -9.047 1 98 239 ALA B C 1
ATOM 4353 O O . ALA B 1 239 ? 15.266 -20.688 -9.203 1 98 239 ALA B O 1
ATOM 4354 N N . TYR B 1 240 ? 13.266 -21.547 -9.68 1 98.12 240 TYR B N 1
ATOM 4355 C CA . TYR B 1 240 ? 13.766 -22.656 -10.469 1 98.12 240 TYR B CA 1
ATOM 4356 C C . TYR B 1 240 ? 14.336 -22.188 -11.797 1 98.12 240 TYR B C 1
ATOM 4358 O O . TYR B 1 240 ? 15.039 -22.922 -12.484 1 98.12 240 TYR B O 1
ATOM 4366 N N . TYR B 1 241 ? 14.055 -20.969 -12.211 1 97.44 241 TYR B N 1
ATOM 4367 C CA . TYR B 1 241 ? 14.586 -20.422 -13.453 1 97.44 241 TYR B CA 1
ATOM 4368 C C . TYR B 1 241 ? 15.859 -19.625 -13.195 1 97.44 241 TYR B C 1
ATOM 4370 O O . TYR B 1 241 ? 16.859 -19.797 -13.898 1 97.44 241 TYR B O 1
ATOM 4378 N N . LEU B 1 242 ? 15.898 -18.766 -12.18 1 94.94 242 LEU B N 1
ATOM 4379 C CA . LEU B 1 242 ? 16.969 -17.797 -11.953 1 94.94 242 LEU B CA 1
ATOM 4380 C C . LEU B 1 242 ? 18.172 -18.469 -11.281 1 94.94 242 LEU B C 1
ATOM 4382 O O . LEU B 1 242 ? 19.312 -18.047 -11.469 1 94.94 242 LEU B O 1
ATOM 4386 N N . GLY B 1 243 ? 17.938 -19.422 -10.461 1 95.69 243 GLY B N 1
ATOM 4387 C CA . GLY B 1 243 ? 19.016 -20.109 -9.773 1 95.69 243 GLY B CA 1
ATOM 4388 C C . GLY B 1 243 ? 19.531 -19.359 -8.562 1 95.69 243 GLY B C 1
ATOM 4389 O O . GLY B 1 243 ? 20.328 -19.875 -7.789 1 95.69 243 GLY B O 1
ATOM 4390 N N . THR B 1 244 ? 19.141 -18.141 -8.477 1 95.19 244 THR B N 1
ATOM 4391 C CA . THR B 1 244 ? 19.484 -17.297 -7.332 1 95.19 244 THR B CA 1
ATOM 4392 C C . THR B 1 244 ? 18.312 -16.375 -6.988 1 95.19 244 THR B C 1
ATOM 4394 O O . THR B 1 244 ? 17.578 -15.945 -7.875 1 95.19 244 THR B O 1
ATOM 4397 N N . ILE B 1 245 ? 18.094 -16.172 -5.664 1 95.88 245 ILE B N 1
ATOM 4398 C CA . ILE B 1 245 ? 17.031 -15.273 -5.27 1 95.88 245 ILE B CA 1
ATOM 4399 C C . ILE B 1 245 ? 17.484 -14.398 -4.109 1 95.88 245 ILE B C 1
ATOM 4401 O O . ILE B 1 245 ? 18.438 -14.742 -3.406 1 95.88 245 ILE B O 1
ATOM 4405 N N . SER B 1 246 ? 16.906 -13.273 -3.988 1 95.81 246 SER B N 1
ATOM 4406 C CA . SER B 1 246 ? 17.094 -12.328 -2.891 1 95.81 246 SER B CA 1
ATOM 4407 C C . SER B 1 246 ? 15.766 -11.758 -2.422 1 95.81 246 SER B C 1
ATOM 4409 O O . SER B 1 246 ? 14.727 -12.008 -3.031 1 95.81 246 SER B O 1
ATOM 4411 N N . ALA B 1 247 ? 15.789 -11.031 -1.354 1 95.06 247 ALA B N 1
ATOM 4412 C CA . ALA B 1 247 ? 14.562 -10.531 -0.746 1 95.06 247 ALA B CA 1
ATOM 4413 C C . ALA B 1 247 ? 13.977 -9.375 -1.554 1 95.06 247 ALA B C 1
ATOM 4415 O O . ALA B 1 247 ? 12.766 -9.148 -1.551 1 95.06 247 ALA B O 1
ATOM 4416 N N . ARG B 1 248 ? 14.711 -8.688 -2.277 1 91.62 248 ARG B N 1
ATOM 4417 C CA . ARG B 1 248 ? 14.406 -7.379 -2.857 1 91.62 248 ARG B CA 1
ATOM 4418 C C . ARG B 1 248 ? 13.219 -7.469 -3.809 1 91.62 248 ARG B C 1
ATOM 4420 O O . ARG B 1 248 ? 12.312 -6.629 -3.764 1 91.62 248 ARG B O 1
ATOM 4427 N N . PRO B 1 249 ? 13.156 -8.492 -4.625 1 92.12 249 PRO B N 1
ATOM 4428 C CA . PRO B 1 249 ? 12.07 -8.523 -5.609 1 92.12 249 PRO B CA 1
ATOM 4429 C C . PRO B 1 249 ? 10.703 -8.789 -4.973 1 92.12 249 PRO B C 1
ATOM 4431 O O . PRO B 1 249 ? 9.672 -8.508 -5.578 1 92.12 249 PRO B O 1
ATOM 4434 N N . PHE B 1 250 ? 10.672 -9.328 -3.791 1 96.12 250 PHE B N 1
ATOM 4435 C CA . PHE B 1 250 ? 9.422 -9.727 -3.152 1 96.12 250 PHE B CA 1
ATOM 4436 C C . PHE B 1 250 ? 8.922 -8.633 -2.221 1 96.12 250 PHE B C 1
ATOM 4438 O O . PHE B 1 250 ? 8.719 -8.867 -1.028 1 96.12 250 PHE B O 1
ATOM 4445 N N . TYR B 1 251 ? 8.672 -7.504 -2.732 1 94.38 251 TYR B N 1
ATOM 4446 C CA . TYR B 1 251 ? 8.273 -6.367 -1.908 1 94.38 251 TYR B CA 1
ATOM 4447 C C . TYR B 1 251 ? 7.406 -5.395 -2.701 1 94.38 251 TYR B C 1
ATOM 4449 O O . TYR B 1 251 ? 6.699 -5.797 -3.629 1 94.38 251 TYR B O 1
ATOM 4457 N N . PHE B 1 252 ? 7.359 -4.172 -2.355 1 91.38 252 PHE B N 1
ATOM 4458 C CA . PHE B 1 252 ? 6.398 -3.152 -2.748 1 91.38 252 PHE B CA 1
ATOM 4459 C C . PHE B 1 252 ? 6.453 -2.906 -4.254 1 91.38 252 PHE B C 1
ATOM 4461 O O . PHE B 1 252 ? 5.414 -2.77 -4.902 1 91.38 252 PHE B O 1
ATOM 4468 N N . ASN B 1 253 ? 7.664 -2.824 -4.855 1 90.38 253 ASN B N 1
ATOM 4469 C CA . ASN B 1 253 ? 7.773 -2.566 -6.289 1 90.38 253 ASN B CA 1
ATOM 4470 C C . ASN B 1 253 ? 7.07 -3.645 -7.109 1 90.38 253 ASN B C 1
ATOM 4472 O O . ASN B 1 253 ? 6.414 -3.342 -8.102 1 90.38 253 ASN B O 1
ATOM 4476 N N . HIS B 1 254 ? 7.266 -4.836 -6.652 1 94.31 254 HIS B N 1
ATOM 4477 C CA . HIS B 1 254 ? 6.613 -5.957 -7.32 1 94.31 254 HIS B CA 1
ATOM 4478 C C . HIS B 1 254 ? 5.102 -5.906 -7.129 1 94.31 254 HIS B C 1
ATOM 4480 O O . HIS B 1 254 ? 4.344 -6.191 -8.062 1 94.31 254 HIS B O 1
ATOM 4486 N N . VAL B 1 255 ? 4.684 -5.574 -5.898 1 96.06 255 VAL B N 1
ATOM 4487 C CA . VAL B 1 255 ? 3.26 -5.449 -5.598 1 96.06 255 VAL B CA 1
ATOM 4488 C C . VAL B 1 255 ? 2.625 -4.41 -6.516 1 96.06 255 VAL B C 1
ATOM 4490 O O . VAL B 1 255 ? 1.568 -4.652 -7.105 1 96.06 255 VAL B O 1
ATOM 4493 N N . PHE B 1 256 ? 3.266 -3.352 -6.688 1 93.62 256 PHE B N 1
ATOM 4494 C CA . PHE B 1 256 ? 2.738 -2.254 -7.488 1 93.62 256 PHE B CA 1
ATOM 4495 C C . PHE B 1 256 ? 2.678 -2.641 -8.961 1 93.62 256 PHE B C 1
ATOM 4497 O O . PHE B 1 256 ? 1.692 -2.352 -9.648 1 93.62 256 PHE B O 1
ATOM 4504 N N . LEU B 1 257 ? 3.707 -3.238 -9.43 1 94.5 257 LEU B N 1
ATOM 4505 C CA . LEU B 1 257 ? 3.781 -3.658 -10.828 1 94.5 257 LEU B CA 1
ATOM 4506 C C . LEU B 1 257 ? 2.65 -4.621 -11.164 1 94.5 257 LEU B C 1
ATOM 4508 O O . LEU B 1 257 ? 1.935 -4.426 -12.148 1 94.5 257 LEU B O 1
ATOM 4512 N N . THR B 1 258 ? 2.482 -5.594 -10.352 1 97.06 258 THR B N 1
ATOM 4513 C CA . THR B 1 258 ? 1.509 -6.637 -10.648 1 97.06 258 THR B CA 1
ATOM 4514 C C . THR B 1 258 ? 0.087 -6.129 -10.43 1 97.06 258 THR B C 1
ATOM 4516 O O . THR B 1 258 ? -0.844 -6.555 -11.117 1 97.06 258 THR B O 1
ATOM 4519 N N . LEU B 1 259 ? -0.047 -5.199 -9.531 1 96.31 259 LEU B N 1
ATOM 4520 C CA . LEU B 1 259 ? -1.342 -4.547 -9.375 1 96.31 259 LEU B CA 1
ATOM 4521 C C . LEU B 1 259 ? -1.698 -3.746 -10.625 1 96.31 259 LEU B C 1
ATOM 4523 O O . LEU B 1 259 ? -2.844 -3.773 -11.078 1 96.31 259 LEU B O 1
ATOM 4527 N N . ALA B 1 260 ? -0.707 -3.035 -11.133 1 95.75 260 ALA B N 1
ATOM 4528 C CA . ALA B 1 260 ? -0.925 -2.256 -12.352 1 95.75 260 ALA B CA 1
ATOM 4529 C C . ALA B 1 260 ? -1.38 -3.15 -13.5 1 95.75 260 ALA B C 1
ATOM 4531 O O . ALA B 1 260 ? -2.275 -2.783 -14.258 1 95.75 260 ALA B O 1
ATOM 4532 N N . MET B 1 261 ? -0.737 -4.293 -13.578 1 97.38 261 MET B N 1
ATOM 4533 C CA . MET B 1 261 ? -1.097 -5.254 -14.617 1 97.38 261 MET B CA 1
ATOM 4534 C C . MET B 1 261 ? -2.553 -5.684 -14.484 1 97.38 261 MET B C 1
ATOM 4536 O O . MET B 1 261 ? -3.301 -5.68 -15.461 1 97.38 261 MET B O 1
ATOM 4540 N N . LEU B 1 262 ? -2.928 -5.992 -13.266 1 98 262 LEU B N 1
ATOM 4541 C CA . LEU B 1 262 ? -4.281 -6.477 -13.023 1 98 262 LEU B CA 1
ATOM 4542 C C . LEU B 1 262 ? -5.309 -5.379 -13.281 1 98 262 LEU B C 1
ATOM 4544 O O . LEU B 1 262 ? -6.352 -5.625 -13.891 1 98 262 LEU B O 1
ATOM 4548 N N . ILE B 1 263 ? -5.016 -4.168 -12.875 1 96.69 263 ILE B N 1
ATOM 4549 C CA . ILE B 1 263 ? -5.957 -3.059 -12.961 1 96.69 263 ILE B CA 1
ATOM 4550 C C . ILE B 1 263 ? -6.109 -2.623 -14.414 1 96.69 263 ILE B C 1
ATOM 4552 O O . ILE B 1 263 ? -7.223 -2.379 -14.883 1 96.69 263 ILE B O 1
ATOM 4556 N N . LEU B 1 264 ? -4.988 -2.551 -15.102 1 96.88 264 LEU B N 1
ATOM 4557 C CA . LEU B 1 264 ? -5.047 -2.156 -16.5 1 96.88 264 LEU B CA 1
ATOM 4558 C C . LEU B 1 264 ? -5.891 -3.141 -17.312 1 96.88 264 LEU B C 1
ATOM 4560 O O . LEU B 1 264 ? -6.734 -2.732 -18.109 1 96.88 264 LEU B O 1
ATOM 4564 N N . GLY B 1 265 ? -5.656 -4.379 -17.156 1 97.81 265 GLY B N 1
ATOM 4565 C CA . GLY B 1 265 ? -6.395 -5.395 -17.906 1 97.81 265 GLY B CA 1
ATOM 4566 C C . GLY B 1 265 ? -7.852 -5.488 -17.484 1 97.81 265 GLY B C 1
ATOM 4567 O O . GLY B 1 265 ? -8.727 -5.699 -18.328 1 97.81 265 GLY B O 1
ATOM 4568 N N . GLY B 1 266 ? -8.102 -5.395 -16.188 1 96.94 266 GLY B N 1
ATOM 4569 C CA . GLY B 1 266 ? -9.406 -5.602 -15.586 1 96.94 266 GLY B CA 1
ATOM 4570 C C . GLY B 1 266 ? -9.414 -6.68 -14.523 1 96.94 266 GLY B C 1
ATOM 4571 O O . GLY B 1 266 ? -9.281 -7.867 -14.836 1 96.94 266 GLY B O 1
ATOM 4572 N N . MET B 1 267 ? -9.727 -6.32 -13.32 1 94.81 267 MET B N 1
ATOM 4573 C CA . MET B 1 267 ? -9.562 -7.266 -12.219 1 94.81 267 MET B CA 1
ATOM 4574 C C . MET B 1 267 ? -10.734 -8.242 -12.164 1 94.81 267 MET B C 1
ATOM 4576 O O . MET B 1 267 ? -10.641 -9.289 -11.523 1 94.81 267 MET B O 1
ATOM 4580 N N . ARG B 1 268 ? -11.773 -7.977 -12.922 1 95.31 268 ARG B N 1
ATOM 4581 C CA . ARG B 1 268 ? -12.992 -8.766 -12.797 1 95.31 268 ARG B CA 1
ATOM 4582 C C . ARG B 1 268 ? -12.961 -9.969 -13.734 1 95.31 268 ARG B C 1
ATOM 4584 O O . ARG B 1 268 ? -13.836 -10.836 -13.664 1 95.31 268 ARG B O 1
ATOM 4591 N N . THR B 1 269 ? -11.945 -10.023 -14.641 1 97.44 269 THR B N 1
ATOM 4592 C CA . THR B 1 269 ? -11.938 -11.094 -15.625 1 97.44 269 THR B CA 1
ATOM 4593 C C . THR B 1 269 ? -10.562 -11.758 -15.688 1 97.44 269 THR B C 1
ATOM 4595 O O . THR B 1 269 ? -9.547 -11.125 -15.367 1 97.44 269 THR B O 1
ATOM 4598 N N . VAL B 1 270 ? -10.594 -13.016 -16.047 1 98.31 270 VAL B N 1
ATOM 4599 C CA . VAL B 1 270 ? -9.359 -13.758 -16.25 1 98.31 270 VAL B CA 1
ATOM 4600 C C . VAL B 1 270 ? -8.656 -13.281 -17.516 1 98.31 270 VAL B C 1
ATOM 4602 O O . VAL B 1 270 ? -7.426 -13.164 -17.547 1 98.31 270 VAL B O 1
ATOM 4605 N N . THR B 1 271 ? -9.422 -12.945 -18.531 1 98.38 271 THR B N 1
ATOM 4606 C CA . THR B 1 271 ? -8.883 -12.406 -19.766 1 98.38 271 THR B CA 1
ATOM 4607 C C . THR B 1 271 ? -8.172 -11.078 -19.531 1 98.38 271 THR B C 1
ATOM 4609 O O . THR B 1 271 ? -7.141 -10.797 -20.125 1 98.38 271 THR B O 1
ATOM 4612 N N . GLY B 1 272 ? -8.789 -10.266 -18.688 1 98.12 272 GLY B N 1
ATOM 4613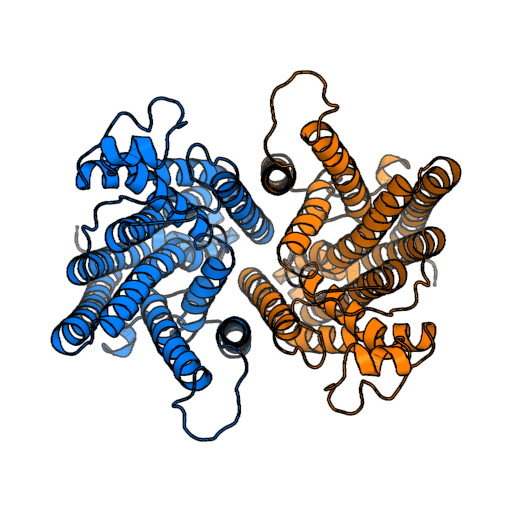 C CA . GLY B 1 272 ? -8.156 -9.008 -18.328 1 98.12 272 GLY B CA 1
ATOM 4614 C C . GLY B 1 272 ? -6.809 -9.195 -17.656 1 98.12 272 GLY B C 1
ATOM 4615 O O . GLY B 1 272 ? -5.859 -8.453 -17.938 1 98.12 272 GLY B O 1
ATOM 4616 N N . ALA B 1 273 ? -6.715 -10.164 -16.766 1 98.38 273 ALA B N 1
ATOM 4617 C CA . ALA B 1 273 ? -5.457 -10.477 -16.094 1 98.38 273 ALA B CA 1
ATOM 4618 C C . ALA B 1 273 ? -4.371 -10.836 -17.094 1 98.38 273 ALA B C 1
ATOM 4620 O O . ALA B 1 273 ? -3.23 -10.375 -16.984 1 98.38 273 ALA B O 1
ATOM 4621 N N . VAL B 1 274 ? -4.719 -11.633 -18.062 1 98.56 274 VAL B N 1
ATOM 4622 C CA . VAL B 1 274 ? -3.771 -12.062 -19.078 1 98.56 274 VAL B CA 1
ATOM 4623 C C . VAL B 1 274 ? -3.367 -10.875 -19.953 1 98.56 274 VAL B C 1
ATOM 4625 O O . VAL B 1 274 ? -2.178 -10.617 -20.156 1 98.56 274 VAL B O 1
ATOM 4628 N N . LEU B 1 275 ? -4.324 -10.117 -20.391 1 98.06 275 LEU B N 1
ATOM 4629 C CA . LEU B 1 275 ? -4.086 -8.984 -21.281 1 98.06 275 LEU B CA 1
ATOM 4630 C C . LEU B 1 275 ? -3.234 -7.926 -20.594 1 98.06 275 LEU B C 1
ATOM 4632 O O . LEU B 1 275 ? -2.258 -7.441 -21.172 1 98.06 275 LEU B O 1
ATOM 4636 N N . GLY B 1 276 ? -3.613 -7.57 -19.391 1 98.12 276 GLY B N 1
ATOM 4637 C CA . GLY B 1 276 ? -2.885 -6.547 -18.656 1 98.12 276 GLY B CA 1
ATOM 4638 C C . GLY B 1 276 ? -1.436 -6.914 -18.406 1 98.12 276 GLY B C 1
ATOM 4639 O O . GLY B 1 276 ? -0.551 -6.059 -18.484 1 98.12 276 GLY B O 1
ATOM 4640 N N . THR B 1 277 ? -1.199 -8.18 -18.094 1 98.12 277 THR B N 1
ATOM 4641 C CA . THR B 1 277 ? 0.153 -8.648 -17.797 1 98.12 277 THR B CA 1
ATOM 4642 C C . THR B 1 277 ? 1.052 -8.492 -19.031 1 98.12 277 THR B C 1
ATOM 4644 O O . THR B 1 277 ? 2.152 -7.945 -18.922 1 98.12 277 THR B O 1
ATOM 4647 N N . PHE B 1 278 ? 0.615 -8.875 -20.141 1 97.25 278 PHE B N 1
ATOM 4648 C CA . PHE B 1 278 ? 1.456 -8.836 -21.328 1 97.25 278 PHE B CA 1
ATOM 4649 C C . PHE B 1 278 ? 1.562 -7.414 -21.875 1 97.25 278 PHE B C 1
ATOM 4651 O O . PHE B 1 278 ? 2.609 -7.02 -22.391 1 97.25 278 PHE B O 1
ATOM 4658 N N . LEU B 1 279 ? 0.488 -6.59 -21.766 1 96.19 279 LEU B N 1
ATOM 4659 C CA . LEU B 1 279 ? 0.552 -5.207 -22.219 1 96.19 279 LEU B CA 1
ATOM 4660 C C . LEU B 1 279 ? 1.602 -4.426 -21.438 1 96.19 279 LEU B C 1
ATOM 4662 O O . LEU B 1 279 ? 2.4 -3.691 -22.016 1 96.19 279 LEU B O 1
ATOM 4666 N N . ILE B 1 280 ? 1.563 -4.605 -20.156 1 94.81 280 ILE B N 1
ATOM 4667 C CA . ILE B 1 280 ? 2.512 -3.867 -19.328 1 94.81 280 ILE B CA 1
ATOM 4668 C C . ILE B 1 280 ? 3.914 -4.445 -19.516 1 94.81 280 ILE B C 1
ATOM 4670 O O . ILE B 1 280 ? 4.891 -3.697 -19.609 1 94.81 280 ILE B O 1
ATOM 4674 N N . SER B 1 281 ? 4.051 -5.793 -19.5 1 92.94 281 SER B N 1
ATOM 4675 C CA . SER B 1 281 ? 5.363 -6.414 -19.672 1 92.94 281 SER B CA 1
ATOM 4676 C C . SER B 1 281 ? 6.031 -5.957 -20.969 1 92.94 281 SER B C 1
ATOM 4678 O O . SER B 1 281 ? 7.207 -5.59 -20.969 1 92.94 281 SER B O 1
ATOM 4680 N N . PHE B 1 282 ? 5.328 -5.895 -22 1 89.38 282 PHE B N 1
ATOM 4681 C CA . PHE B 1 282 ? 5.891 -5.52 -23.297 1 89.38 282 PHE B CA 1
ATOM 4682 C C . PHE B 1 282 ? 5.93 -4.004 -23.453 1 89.38 282 PHE B C 1
ATOM 4684 O O . PHE B 1 282 ? 6.812 -3.467 -24.125 1 89.38 282 PHE B O 1
ATOM 4691 N N . GLY B 1 283 ? 4.953 -3.307 -22.844 1 86.19 283 GLY B N 1
ATOM 4692 C CA . GLY B 1 283 ? 4.965 -1.852 -22.875 1 86.19 283 GLY B CA 1
ATOM 4693 C C . GLY B 1 283 ? 6.156 -1.25 -22.156 1 86.19 283 GLY B C 1
ATOM 4694 O O . GLY B 1 283 ? 6.773 -0.303 -22.641 1 86.19 283 GLY B O 1
ATOM 4695 N N . LEU B 1 284 ? 6.398 -1.783 -21.031 1 78.69 284 LEU B N 1
ATOM 4696 C CA . LEU B 1 284 ? 7.535 -1.292 -20.266 1 78.69 284 LEU B CA 1
ATOM 4697 C C . LEU B 1 284 ? 8.844 -1.542 -21 1 78.69 284 LEU B C 1
ATOM 4699 O O . LEU B 1 284 ? 9.773 -0.735 -20.922 1 78.69 284 LEU B O 1
ATOM 4703 N N . GLU B 1 285 ? 8.953 -2.656 -21.594 1 75.88 285 GLU B N 1
ATOM 4704 C CA . GLU B 1 285 ? 10.141 -2.928 -22.391 1 75.88 285 GLU B CA 1
ATOM 4705 C C . GLU B 1 285 ? 10.289 -1.905 -23.516 1 75.88 285 GLU B C 1
ATOM 4707 O O . GLU B 1 285 ? 11.398 -1.485 -23.844 1 75.88 285 GLU B O 1
ATOM 4712 N N . TRP B 1 286 ? 9.18 -1.528 -24 1 74.44 286 TRP B N 1
ATOM 4713 C CA . TRP B 1 286 ? 9.195 -0.496 -25.031 1 74.44 286 TRP B CA 1
ATOM 4714 C C . TRP B 1 286 ? 9.641 0.843 -24.453 1 74.44 286 TRP B C 1
ATOM 4716 O O . TRP B 1 286 ? 10.406 1.576 -25.094 1 74.44 286 TRP B O 1
ATOM 4726 N N . VAL B 1 287 ? 9.195 1.14 -23.281 1 69.81 287 VAL B N 1
ATOM 4727 C CA . VAL B 1 287 ? 9.586 2.373 -22.594 1 69.81 287 VAL B CA 1
ATOM 4728 C C . VAL B 1 287 ? 11.078 2.344 -22.297 1 69.81 287 VAL B C 1
ATOM 4730 O O . VAL B 1 287 ? 11.773 3.35 -22.469 1 69.81 287 VAL B O 1
ATOM 4733 N N . ARG B 1 288 ? 11.469 1.181 -21.797 1 67.81 288 ARG B N 1
ATOM 4734 C CA . ARG B 1 288 ? 12.891 1.022 -21.5 1 67.81 288 ARG B CA 1
ATOM 4735 C C . ARG B 1 288 ? 13.727 1.189 -22.766 1 67.81 288 ARG B C 1
ATOM 4737 O O . ARG B 1 288 ? 14.797 1.81 -22.734 1 67.81 288 ARG B O 1
ATOM 4744 N N . TRP B 1 289 ? 13.211 0.628 -23.781 1 63.38 289 TRP B N 1
ATOM 4745 C CA . TRP B 1 289 ? 13.883 0.76 -25.062 1 63.38 289 TRP B CA 1
ATOM 4746 C C . TRP B 1 289 ? 13.922 2.219 -25.516 1 63.38 289 TRP B C 1
ATOM 4748 O O . TRP B 1 289 ? 14.938 2.684 -26.031 1 63.38 289 TRP B O 1
ATOM 4758 N N . LEU B 1 290 ? 12.859 2.869 -25.25 1 56.5 290 LEU B N 1
ATOM 4759 C CA . LEU B 1 290 ? 12.805 4.289 -25.578 1 56.5 290 LEU B CA 1
ATOM 4760 C C . LEU B 1 290 ? 13.773 5.09 -24.719 1 56.5 290 LEU B C 1
ATOM 4762 O O . LEU B 1 290 ? 14.328 6.094 -25.172 1 56.5 290 LEU B O 1
ATOM 4766 N N . GLU B 1 291 ? 13.773 4.711 -23.422 1 53.75 291 GLU B N 1
ATOM 4767 C CA . GLU B 1 291 ? 14.664 5.387 -22.484 1 53.75 291 GLU B CA 1
ATOM 4768 C C . GLU B 1 291 ? 16.125 5.098 -22.797 1 53.75 291 GLU B C 1
ATOM 4770 O O . GLU B 1 291 ? 16.984 5.988 -22.703 1 53.75 291 GLU B O 1
ATOM 4775 N N . THR B 1 292 ? 16.359 3.842 -22.75 1 49.88 292 THR B N 1
ATOM 4776 C CA . THR B 1 292 ? 17.734 3.518 -23.094 1 49.88 292 THR B CA 1
ATOM 4777 C C . THR B 1 292 ? 18.047 3.887 -24.547 1 49.88 292 THR B C 1
ATOM 4779 O O . THR B 1 292 ? 19.203 3.865 -24.969 1 49.88 292 THR B O 1
ATOM 4782 N N . GLY B 1 293 ? 17.344 4.715 -25.266 1 41 293 GLY B N 1
ATOM 4783 C CA . GLY B 1 293 ? 17.609 5.152 -26.625 1 41 293 GLY B CA 1
ATOM 4784 C C . GLY B 1 293 ? 18.672 4.316 -27.328 1 41 293 GLY B C 1
ATOM 4785 O O . GLY B 1 293 ? 19.469 3.643 -26.672 1 41 293 GLY B O 1
ATOM 4786 N N . PRO B 1 294 ? 18.484 3.84 -28.578 1 37.16 294 PRO B N 1
ATOM 4787 C CA . PRO B 1 294 ? 19.672 3.9 -29.438 1 37.16 294 PRO B CA 1
ATOM 4788 C C . PRO B 1 294 ? 20.469 5.188 -29.25 1 37.16 294 PRO B C 1
ATOM 4790 O O . PRO B 1 294 ? 19.922 6.199 -28.797 1 37.16 294 PRO B O 1
ATOM 4793 N N . VAL B 1 295 ? 21.859 5.293 -29.109 1 34.44 295 VAL B N 1
ATOM 4794 C CA . VAL B 1 295 ? 22.672 6.484 -29.281 1 34.44 295 VAL B CA 1
ATOM 4795 C C . VAL B 1 295 ? 21.938 7.516 -30.125 1 34.44 295 VAL B C 1
ATOM 4797 O O . VAL B 1 295 ? 22.547 8.391 -30.734 1 34.44 295 VAL B O 1
ATOM 4800 N N . VAL B 1 296 ? 20.797 7.43 -30.641 1 32.88 296 VAL B N 1
ATOM 4801 C CA . VAL B 1 296 ? 20.531 8.375 -31.719 1 32.88 296 VAL B CA 1
ATOM 4802 C C . VAL B 1 296 ? 20.578 9.805 -31.172 1 32.88 296 VAL B C 1
ATOM 4804 O O . VAL B 1 296 ? 21.281 10.656 -31.719 1 32.88 296 VAL B O 1
ATOM 4807 N N . LEU B 1 297 ? 19.328 10.633 -30.859 1 31.36 297 LEU B N 1
ATOM 4808 C CA . LEU B 1 297 ? 19.391 12.086 -30.969 1 31.36 297 LEU B CA 1
ATOM 4809 C C . LEU B 1 297 ? 19.844 12.719 -29.672 1 31.36 297 LEU B C 1
ATOM 4811 O O . LEU B 1 297 ? 19.219 13.656 -29.172 1 31.36 297 LEU B O 1
ATOM 4815 N N . GLY B 1 298 ? 20.859 12.453 -28.938 1 32.75 298 GLY B N 1
ATOM 4816 C CA . GLY B 1 298 ? 21.688 13.188 -27.984 1 32.75 298 GLY B CA 1
ATOM 4817 C C . GLY B 1 298 ? 21 13.398 -26.641 1 32.75 298 GLY B C 1
ATOM 4818 O O . GLY B 1 298 ? 21.516 14.125 -25.797 1 32.75 298 GLY B O 1
ATOM 4819 N N . ILE B 1 299 ? 19.672 13.469 -26.609 1 33.38 299 ILE B N 1
ATOM 4820 C CA . ILE B 1 299 ? 19.141 13.938 -25.328 1 33.38 299 ILE B CA 1
ATOM 4821 C C . ILE B 1 299 ? 19.219 12.82 -24.297 1 33.38 299 ILE B C 1
ATOM 4823 O O . ILE B 1 299 ? 18.797 11.695 -24.547 1 33.38 299 ILE B O 1
ATOM 4827 N N . ASP B 1 300 ? 20.109 12.758 -23.391 1 33.94 300 ASP B N 1
ATOM 4828 C CA . ASP B 1 300 ? 20.375 11.922 -22.234 1 33.94 300 ASP B CA 1
ATOM 4829 C C . ASP B 1 300 ? 19.109 11.68 -21.422 1 33.94 300 ASP B C 1
ATOM 4831 O O . ASP B 1 300 ? 18.609 12.578 -20.734 1 33.94 300 ASP B O 1
ATOM 4835 N N . LEU B 1 301 ? 18.172 11.062 -22 1 39.09 301 LEU B N 1
ATOM 4836 C CA . LEU B 1 301 ? 17.047 10.781 -21.125 1 39.09 301 LEU B CA 1
ATOM 4837 C C . LEU B 1 301 ? 17.516 10.094 -19.844 1 39.09 301 LEU B C 1
ATOM 4839 O O . LEU B 1 301 ? 18.328 9.164 -19.891 1 39.09 301 LEU B O 1
ATOM 4843 N N . PRO B 1 302 ? 17.609 10.734 -18.75 1 38.81 302 PRO B N 1
ATOM 4844 C CA . PRO B 1 302 ? 18.062 10.219 -17.453 1 38.81 302 PRO B CA 1
ATOM 4845 C C . PRO B 1 302 ? 17.641 8.766 -17.219 1 38.81 302 PRO B C 1
ATOM 4847 O O . PRO B 1 302 ? 16.688 8.289 -17.844 1 38.81 302 PRO B O 1
ATOM 4850 N N . GLU B 1 303 ? 18.328 7.914 -16.484 1 40.72 303 GLU B N 1
ATOM 4851 C CA . GLU B 1 303 ? 18.266 6.496 -16.125 1 40.72 303 GLU B CA 1
ATOM 4852 C C . GLU B 1 303 ? 16.812 6.027 -16 1 40.72 303 GLU B C 1
ATOM 4854 O O . GLU B 1 303 ? 15.984 6.727 -15.438 1 40.72 303 GLU B O 1
ATOM 4859 N N . ALA B 1 304 ? 16.266 4.965 -16.719 1 41.59 304 ALA B N 1
ATOM 4860 C CA . ALA B 1 304 ? 15.125 4.125 -17.078 1 41.59 304 ALA B CA 1
ATOM 4861 C C . ALA B 1 304 ? 14.266 3.805 -15.859 1 41.59 304 ALA B C 1
ATOM 4863 O O . ALA B 1 304 ? 13.039 3.721 -15.953 1 41.59 304 ALA B O 1
ATOM 4864 N N . LEU B 1 305 ? 14.875 3.451 -14.656 1 44.69 305 LEU B N 1
ATOM 4865 C CA . LEU B 1 305 ? 14.25 2.736 -13.547 1 44.69 305 LEU B CA 1
ATOM 4866 C C . LEU B 1 305 ? 13.156 3.584 -12.906 1 44.69 305 LEU B C 1
ATOM 4868 O O . LEU B 1 305 ? 12.125 3.057 -12.477 1 44.69 305 LEU B O 1
ATOM 4872 N N . GLY B 1 306 ? 13.273 5.016 -12.828 1 53.72 306 GLY B N 1
ATOM 4873 C CA . GLY B 1 306 ? 12.336 5.945 -12.219 1 53.72 306 GLY B CA 1
ATOM 4874 C C . GLY B 1 306 ? 11.086 6.168 -13.047 1 53.72 306 GLY B C 1
ATOM 4875 O O . GLY B 1 306 ? 9.992 6.324 -12.5 1 53.72 306 GLY B O 1
ATOM 4876 N N . LEU B 1 307 ? 11.234 6.02 -14.305 1 58.72 307 LEU B N 1
ATOM 4877 C CA . LEU B 1 307 ? 10.188 6.289 -15.281 1 58.72 307 LEU B CA 1
ATOM 4878 C C . LEU B 1 307 ? 9.156 5.164 -15.297 1 58.72 307 LEU B C 1
ATOM 4880 O O . LEU B 1 307 ? 7.969 5.41 -15.516 1 58.72 307 LEU B O 1
ATOM 4884 N N . SER B 1 308 ? 9.672 4.094 -14.773 1 76.31 308 SER B N 1
ATOM 4885 C CA . SER B 1 308 ? 8.75 2.963 -14.773 1 76.31 308 SER B CA 1
ATOM 4886 C C . SER B 1 308 ? 7.68 3.119 -13.695 1 76.31 308 SER B C 1
ATOM 4888 O O . SER B 1 308 ? 6.504 2.832 -13.938 1 76.31 308 SER B O 1
ATOM 4890 N N . GLY B 1 309 ? 8.141 3.736 -12.625 1 80.62 309 GLY B N 1
ATOM 4891 C CA . GLY B 1 309 ? 7.164 3.932 -11.57 1 80.62 309 GLY B CA 1
ATOM 4892 C C . GLY B 1 309 ? 6.129 4.992 -11.898 1 80.62 309 GLY B C 1
ATOM 4893 O O . GLY B 1 309 ? 4.938 4.797 -11.656 1 80.62 309 GLY B O 1
ATOM 4894 N N . ILE B 1 310 ? 6.578 6.039 -12.484 1 86.62 310 ILE B N 1
ATOM 4895 C CA . ILE B 1 310 ? 5.695 7.141 -12.852 1 86.62 310 ILE B CA 1
ATOM 4896 C C . ILE B 1 310 ? 4.73 6.691 -13.945 1 86.62 310 ILE B C 1
ATOM 4898 O O . ILE B 1 310 ? 3.529 6.953 -13.867 1 86.62 310 ILE B O 1
ATOM 4902 N N . VAL B 1 311 ? 5.234 5.941 -14.867 1 87.81 311 VAL B N 1
ATOM 4903 C CA . VAL B 1 311 ? 4.414 5.453 -15.969 1 87.81 311 VAL B CA 1
ATOM 4904 C C . VAL B 1 311 ? 3.383 4.457 -15.445 1 87.81 311 VAL B C 1
ATOM 4906 O O . VAL B 1 311 ? 2.199 4.547 -15.781 1 87.81 311 VAL B O 1
ATOM 4909 N N . LEU B 1 312 ? 3.844 3.596 -14.609 1 90.5 312 LEU B N 1
ATOM 4910 C CA . LEU B 1 312 ? 2.932 2.604 -14.047 1 90.5 312 LEU B CA 1
ATOM 4911 C C . LEU B 1 312 ? 1.851 3.275 -13.203 1 90.5 312 LEU B C 1
ATOM 4913 O O . LEU B 1 312 ? 0.675 2.912 -13.297 1 90.5 312 LEU B O 1
ATOM 4917 N N . GLY B 1 313 ? 2.336 4.203 -12.398 1 92.25 313 GLY B N 1
ATOM 4918 C CA . GLY B 1 313 ? 1.358 4.957 -11.633 1 92.25 313 GLY B CA 1
ATOM 4919 C C . GLY B 1 313 ? 0.362 5.699 -12.5 1 92.25 313 GLY B C 1
ATOM 4920 O O . GLY B 1 313 ? -0.836 5.707 -12.211 1 92.25 313 GLY B O 1
ATOM 4921 N N . GLY B 1 314 ? 0.875 6.309 -13.547 1 93 314 GLY B N 1
ATOM 4922 C CA . GLY B 1 314 ? 0.004 6.977 -14.5 1 93 314 GLY B CA 1
ATOM 4923 C C . GLY B 1 314 ? -1.007 6.047 -15.141 1 93 314 GLY B C 1
ATOM 4924 O O . GLY B 1 314 ? -2.174 6.41 -15.305 1 93 314 GLY B O 1
ATOM 4925 N N . VAL B 1 315 ? -0.602 4.828 -15.461 1 91.81 315 VAL B N 1
ATOM 4926 C CA . VAL B 1 315 ? -1.479 3.828 -16.062 1 91.81 315 VAL B CA 1
ATOM 4927 C C . VAL B 1 315 ? -2.6 3.473 -15.086 1 91.81 315 VAL B C 1
ATOM 4929 O O . VAL B 1 315 ? -3.766 3.387 -15.477 1 91.81 315 VAL B O 1
ATOM 4932 N N . ILE B 1 316 ? -2.234 3.279 -13.828 1 93.25 316 ILE B N 1
ATOM 4933 C CA . ILE B 1 316 ? -3.227 2.922 -12.812 1 93.25 316 ILE B CA 1
ATOM 4934 C C . ILE B 1 316 ? -4.227 4.062 -12.648 1 93.25 316 ILE B C 1
ATOM 4936 O O . ILE B 1 316 ? -5.441 3.846 -12.695 1 93.25 316 ILE B O 1
ATOM 4940 N N . VAL B 1 317 ? -3.715 5.293 -12.492 1 92.69 317 VAL B N 1
ATOM 4941 C CA . VAL B 1 317 ? -4.562 6.457 -12.242 1 92.69 317 VAL B CA 1
ATOM 4942 C C . VAL B 1 317 ? -5.473 6.695 -13.445 1 92.69 317 VAL B C 1
ATOM 4944 O O . VAL B 1 317 ? -6.68 6.883 -13.289 1 92.69 317 VAL B O 1
ATOM 4947 N N . LEU B 1 318 ? -4.898 6.625 -14.641 1 92.75 318 LEU B N 1
ATOM 4948 C CA . LEU B 1 318 ? -5.672 6.871 -15.852 1 92.75 318 LEU B CA 1
ATOM 4949 C C . LEU B 1 318 ? -6.719 5.781 -16.062 1 92.75 318 LEU B C 1
ATOM 4951 O O . LEU B 1 318 ? -7.863 6.074 -16.422 1 92.75 318 LEU B O 1
ATOM 4955 N N . THR B 1 319 ? -6.297 4.535 -15.82 1 93.31 319 THR B N 1
ATOM 4956 C CA . THR B 1 319 ? -7.238 3.434 -15.977 1 93.31 319 THR B CA 1
ATOM 4957 C C . THR B 1 319 ? -8.398 3.572 -15 1 93.31 319 THR B C 1
ATOM 4959 O O . THR B 1 319 ? -9.562 3.479 -15.391 1 93.31 319 THR B O 1
ATOM 4962 N N . MET B 1 320 ? -8.102 3.881 -13.742 1 89.69 320 MET B N 1
ATOM 4963 C CA . MET B 1 320 ? -9.133 3.971 -12.711 1 89.69 320 MET B CA 1
ATOM 4964 C C . MET B 1 320 ? -10.031 5.184 -12.938 1 89.69 320 MET B C 1
ATOM 4966 O O . MET B 1 320 ? -11.211 5.164 -12.586 1 89.69 320 MET B O 1
ATOM 4970 N N . ALA B 1 321 ? -9.508 6.227 -13.594 1 85.94 321 ALA B N 1
ATOM 4971 C CA . ALA B 1 321 ? -10.258 7.453 -13.844 1 85.94 321 ALA B CA 1
ATOM 4972 C C . ALA B 1 321 ? -11.172 7.289 -15.062 1 85.94 321 ALA B C 1
ATOM 4974 O O . ALA B 1 321 ? -12.305 7.77 -15.062 1 85.94 321 ALA B O 1
ATOM 4975 N N . LEU B 1 322 ? -10.672 6.617 -16.047 1 87.88 322 LEU B N 1
ATOM 4976 C CA . LEU B 1 322 ? -11.383 6.594 -17.328 1 87.88 322 LEU B CA 1
ATOM 4977 C C . LEU B 1 322 ? -12.195 5.312 -17.469 1 87.88 322 LEU B C 1
ATOM 4979 O O . LEU B 1 322 ? -13.281 5.324 -18.047 1 87.88 322 LEU B O 1
ATOM 4983 N N . ARG B 1 323 ? -11.602 4.242 -16.984 1 90.94 323 ARG B N 1
ATOM 4984 C CA . ARG B 1 323 ? -12.227 2.936 -17.125 1 90.94 323 ARG B CA 1
ATOM 4985 C C . ARG B 1 323 ? -11.953 2.059 -15.906 1 90.94 323 ARG B C 1
ATOM 4987 O O . ARG B 1 323 ? -11.18 1.106 -15.984 1 90.94 323 ARG B O 1
ATOM 4994 N N . PRO B 1 324 ? -12.734 2.23 -14.867 1 87.94 324 PRO B N 1
ATOM 4995 C CA . PRO B 1 324 ? -12.461 1.526 -13.617 1 87.94 324 PRO B CA 1
ATOM 4996 C C . PRO B 1 324 ? -12.562 0.01 -13.75 1 87.94 324 PRO B C 1
ATOM 4998 O O . PRO B 1 324 ? -12.023 -0.729 -12.922 1 87.94 324 PRO B O 1
ATOM 5001 N N . GLY B 1 325 ? -13.164 -0.467 -14.812 1 91.62 325 GLY B N 1
ATOM 5002 C CA . GLY B 1 325 ? -13.25 -1.901 -15.047 1 91.62 325 GLY B CA 1
ATOM 5003 C C . GLY B 1 325 ? -12.055 -2.453 -15.805 1 91.62 325 GLY B C 1
ATOM 5004 O O . GLY B 1 325 ? -11.945 -3.666 -16 1 91.62 325 GLY B O 1
ATOM 5005 N N . GLY B 1 326 ? -11.102 -1.59 -16.172 1 94.5 326 GLY B N 1
ATOM 5006 C CA . GLY B 1 326 ? -9.969 -2.01 -16.984 1 94.5 326 GLY B CA 1
ATOM 5007 C C . GLY B 1 326 ? -10.32 -2.164 -18.453 1 94.5 326 GLY B C 1
ATOM 5008 O O . GLY B 1 326 ? -11.445 -1.865 -18.859 1 94.5 326 GLY B O 1
ATOM 5009 N N . LEU B 1 327 ? -9.492 -2.654 -19.188 1 95.62 327 LEU B N 1
ATOM 5010 C CA . LEU B 1 327 ? -9.656 -2.773 -20.625 1 95.62 327 LEU B CA 1
ATOM 5011 C C . LEU B 1 327 ? -10.742 -3.785 -20.969 1 95.62 327 LEU B C 1
ATOM 5013 O O . LEU B 1 327 ? -11.516 -3.58 -21.906 1 95.62 327 LEU B O 1
ATOM 5017 N N . MET B 1 328 ? -10.875 -4.809 -20.125 1 95.19 328 MET B N 1
ATOM 5018 C CA . MET B 1 328 ? -11.797 -5.891 -20.453 1 95.19 328 MET B CA 1
ATOM 5019 C C . MET B 1 328 ? -13.141 -5.691 -19.766 1 95.19 328 MET B C 1
ATOM 5021 O O . MET B 1 328 ? -14.133 -6.332 -20.125 1 95.19 328 MET B O 1
ATOM 5025 N N . GLY B 1 329 ? -13.18 -4.805 -18.781 1 92.81 329 GLY B N 1
ATOM 5026 C CA . GLY B 1 329 ? -14.414 -4.637 -18.031 1 92.81 329 GLY B CA 1
ATOM 5027 C C . GLY B 1 329 ? -14.922 -5.926 -17.422 1 92.81 329 GLY B C 1
ATOM 5028 O O . GLY B 1 329 ? -14.211 -6.578 -16.656 1 92.81 329 GLY B O 1
ATOM 5029 N N . ASP B 1 330 ? -16.172 -6.359 -17.859 1 91.69 330 ASP B N 1
ATOM 5030 C CA . ASP B 1 330 ? -16.781 -7.594 -17.359 1 91.69 330 ASP B CA 1
ATOM 5031 C C . ASP B 1 330 ? -16.812 -8.664 -18.453 1 91.69 330 ASP B C 1
ATOM 5033 O O . ASP B 1 330 ? -17.453 -9.695 -18.297 1 91.69 330 ASP B O 1
ATOM 5037 N N . ARG B 1 331 ? -16.047 -8.461 -19.594 1 93.69 331 ARG B N 1
ATOM 5038 C CA . ARG B 1 331 ? -16.109 -9.352 -20.75 1 93.69 331 ARG B CA 1
ATOM 5039 C C . ARG B 1 331 ? -14.922 -10.305 -20.781 1 93.69 331 ARG B C 1
ATOM 5041 O O . ARG B 1 331 ? -13.781 -9.883 -20.594 1 93.69 331 ARG B O 1
ATOM 5048 N N . GLU B 1 332 ? -15.188 -11.484 -20.984 1 96.44 332 GLU B N 1
ATOM 5049 C CA . GLU B 1 332 ? -14.172 -12.508 -21.188 1 96.44 332 GLU B CA 1
ATOM 5050 C C . GLU B 1 332 ? -13.93 -12.742 -22.688 1 96.44 332 GLU B C 1
ATOM 5052 O O . GLU B 1 332 ? -14.711 -12.281 -23.516 1 96.44 332 GLU B O 1
ATOM 5057 N N . ILE B 1 333 ? -12.914 -13.43 -22.984 1 94.94 333 ILE B N 1
ATOM 5058 C CA . ILE B 1 333 ? -12.461 -13.586 -24.359 1 94.94 333 ILE B CA 1
ATOM 5059 C C . ILE B 1 333 ? -13.547 -14.273 -25.188 1 94.94 333 ILE B C 1
ATOM 5061 O O . ILE B 1 333 ? -13.711 -13.977 -26.359 1 94.94 333 ILE B O 1
ATOM 5065 N N . GLU B 1 334 ? -14.273 -15.18 -24.625 1 92 334 GLU B N 1
ATOM 5066 C CA . GLU B 1 334 ? -15.312 -15.867 -25.375 1 92 334 GLU B CA 1
ATOM 5067 C C . GLU B 1 334 ? -16.469 -14.93 -25.703 1 92 334 GLU B C 1
ATOM 5069 O O . GLU B 1 334 ? -17.188 -15.133 -26.688 1 92 334 GLU B O 1
ATOM 5074 N N . ASP B 1 335 ? -16.688 -13.914 -24.875 1 90.56 335 ASP B N 1
ATOM 5075 C CA . ASP B 1 335 ? -17.719 -12.922 -25.156 1 90.56 335 ASP B CA 1
ATOM 5076 C C . ASP B 1 335 ? -17.312 -12.039 -26.344 1 90.56 335 ASP B C 1
ATOM 5078 O O . ASP B 1 335 ? -18.172 -11.484 -27.031 1 90.56 335 ASP B O 1
ATOM 5082 N N . LEU B 1 336 ? -16.031 -11.938 -26.547 1 87.5 336 LEU B N 1
ATOM 5083 C CA . LEU B 1 336 ? -15.531 -11.094 -27.625 1 87.5 336 LEU B CA 1
ATOM 5084 C C . LEU B 1 336 ? -15.555 -11.844 -28.953 1 87.5 336 LEU B C 1
ATOM 5086 O O . LEU B 1 336 ? -15.711 -11.234 -30.016 1 87.5 336 LEU B O 1
ATOM 5090 N N . ILE B 1 337 ? -15.344 -13.109 -28.844 1 86.5 337 ILE B N 1
ATOM 5091 C CA . ILE B 1 337 ? -15.188 -13.891 -30.062 1 86.5 337 ILE B CA 1
ATOM 5092 C C . ILE B 1 337 ? -16.516 -14.562 -30.422 1 86.5 337 ILE B C 1
ATOM 5094 O O . ILE B 1 337 ? -16.891 -14.625 -31.594 1 86.5 337 ILE B O 1
ATOM 5098 N N . LEU B 1 338 ? -17.141 -15.172 -29.344 1 73.62 338 LEU B N 1
ATOM 5099 C CA . LEU B 1 338 ? -18.359 -15.938 -29.625 1 73.62 338 LEU B CA 1
ATOM 5100 C C . LEU B 1 338 ? -19.594 -15.062 -29.531 1 73.62 338 LEU B C 1
ATOM 5102 O O . LEU B 1 338 ? -20.719 -15.555 -29.609 1 73.62 338 LEU B O 1
ATOM 5106 N N . LYS B 1 339 ? -19.984 -14.148 -30.219 1 58.19 339 LYS B N 1
ATOM 5107 C CA . LYS B 1 339 ? -21.203 -13.344 -30.203 1 58.19 339 LYS B CA 1
ATOM 5108 C C . LYS B 1 339 ? -22.438 -14.234 -30.219 1 58.19 339 LYS B C 1
ATOM 5110 O O . LYS B 1 339 ? -22.484 -15.227 -30.953 1 58.19 339 LYS B O 1
#

Foldseek 3Di:
DDDPPLLVLLVVLLVVVLVVLVVVLVCCVVPNDPVSQVLNLVLLLLLLLLLLQLLQCQQQVADALQLLLLLQLLQLQLQLQAFDLVLCCVLQVLAPPCSSPHHDHNVVSNVRSLVVLLVVLLVLLLPLLPDDRVSNHVSSQVNNVVSLCCLQPVCNRNVHQDKRARRAQDDGSVRSSVLSSVSSSVSSNSCSDPLSVLSNVCSVPVPVSVVVVDDNSVSSSVSRSSSSSSSSVSSSSVCNHPRMDGSVCSHNVSSLLSVLLCQQQFSNESQSSSVSSVCLSVVLVVQLDVQVDPVPDPDNNDDSPVVSVVVSVVSNVVCCVPPRRHPQRNHGPCNVVVD/DDDPPLLVLLVVLLVVVLVVLVVVLVCCVVPNDPVSQVLNLVLLLLLLLLLLQLLQCQQQVADALQLLLLLQLLQLQLQLQAFDLVLCCVLQVLAPPCSSPHHDHNVVSNVRSLVVLLVVLLVLLLPLLPDDRVSNHVSSQVNNVVSLCCLQPVCNRNVHQDKRARRAQDDGSVRSSVLSSVSSSVSSNSCSDPLSVLSNVCSVPVPVSVVVVDDNSVSSSVSRSSSSSSSSVSSSSVCNHPRMDGSVCSHDVVSLLSVLLCQQQFSNESQSSSVSSVCLSVVLVVQLCVQVDDPPPPDNNDDSPVVSVVVSVVSNVVCCVPPRRHPQRNHGPCNVVVD

Organism: Ruegeria pomeroyi (strain ATCC 700808 / DSM 15171 / DSS-3) (NCBI:txid246200)

Solvent-accessible surface area (backbone atoms only — not comparable to full-atom values): 32050 Å² total; per-residue (Å²): 130,83,73,51,73,62,40,51,50,35,51,52,31,33,50,52,51,33,50,51,50,49,48,52,51,49,50,35,69,75,70,41,51,76,66,50,40,54,52,52,42,51,38,45,40,49,32,32,37,24,45,17,43,32,46,26,33,31,30,47,67,39,53,70,55,25,58,32,30,35,15,40,48,4,17,51,42,19,41,52,31,34,20,43,38,76,48,27,48,69,61,28,67,67,31,64,96,58,55,35,74,42,55,42,55,66,66,62,12,46,52,50,12,33,53,53,27,26,50,52,27,44,63,53,28,70,56,42,45,73,42,51,64,56,52,23,31,54,38,22,41,24,49,23,41,26,47,40,24,45,27,45,60,40,40,45,78,44,32,6,92,39,69,39,55,60,27,61,63,75,49,53,60,70,53,49,45,54,48,42,38,50,48,44,45,50,44,38,49,42,51,54,28,75,61,30,46,52,32,35,50,29,53,75,33,52,67,63,31,46,72,71,67,50,60,61,50,60,45,43,32,50,29,39,22,52,19,23,29,37,14,8,52,24,14,35,55,50,33,24,46,64,18,46,48,49,41,75,69,30,36,67,72,46,38,52,52,43,46,34,18,21,45,40,9,2,42,63,24,73,48,8,19,54,50,12,27,51,50,48,52,54,46,48,51,49,49,40,47,61,35,65,43,67,92,65,87,83,69,78,54,67,82,48,77,42,54,50,42,31,50,44,18,48,46,41,43,50,29,54,72,76,33,71,42,19,76,34,30,87,46,40,60,43,64,73,70,55,118,131,83,73,51,74,64,42,51,50,36,52,52,30,31,50,52,51,33,50,51,49,50,49,53,51,48,48,36,70,75,71,40,51,75,67,49,42,52,52,51,42,49,37,45,40,49,31,31,39,24,45,18,44,32,46,27,33,31,29,47,68,40,50,70,56,26,58,33,29,36,15,42,49,4,18,51,44,18,40,51,32,33,19,45,38,78,48,28,48,69,63,27,66,68,28,62,96,58,56,34,74,42,55,41,56,65,66,62,12,46,52,49,12,32,51,53,28,26,50,52,28,43,62,53,29,70,56,44,44,74,42,52,64,55,52,23,32,54,39,23,40,24,49,23,40,28,48,39,25,44,27,45,60,39,41,44,78,43,32,6,90,40,70,41,56,60,27,62,65,75,48,52,62,69,54,49,46,54,48,42,40,52,49,43,45,50,45,38,49,42,52,53,31,74,60,29,45,51,32,37,48,28,54,75,33,52,66,63,30,44,73,71,67,51,61,60,49,60,45,42,32,52,29,37,24,51,19,24,28,38,14,9,51,24,14,34,55,50,30,24,46,63,20,44,47,52,40,75,70,29,34,68,72,46,41,51,53,43,46,35,18,21,47,43,9,2,42,63,24,72,48,8,18,53,50,12,26,52,51,47,52,52,46,48,52,49,49,41,49,60,38,61,39,73,90,65,88,82,70,75,55,70,79,50,77,42,54,49,41,31,49,45,17,48,48,40,43,50,28,55,71,75,34,73,40,19,75,34,31,89,45,40,61,44,65,73,70,56,119

Sequence (678 aa):
MTLSRAQRRGIVGAALLALILIAIGLAATWFGSRYQLRLVYGAYVNLLVVLALQVFMGNARVTNLSHSAFMGIGAYAAAICVTPEKIKAISLPDAPWGLNAFALDPVSSALIALVLTGLVAWLVGVFIVRLTGIGATIVSLAVLVIVHGLFLYRTDIFKGNQAFFGIPQLFNLTWVVGLAVLVVFITRGFRESRWGVALRASADDEVGAAAMGVDIHRLRLMAWVLSGVLLAVAGIAYAYYLGTISARPFYFNHVFLTLAMLILGGMRTVTGAVLGTFLISFGLEWVRWLETGPVVLGIDLPEALGLSGIVLGGVIVLTMALRPGGLMGDREIEDLILKMTLSRAQRRGIVGAALLALILIAIGLAATWFGSRYQLRLVYGAYVNLLVVLALQVFMGNARVTNLSHSAFMGIGAYAAAICVTPEKIKAISLPDAPWGLNAFALDPVSSALIALVLTGLVAWLVGVFIVRLTGIGATIVSLAVLVIVHGLFLYRTDIFKGNQAFFGIPQLFNLTWVVGLAVLVVFITRGFRESRWGVALRASADDEVGAAAMGVDIHRLRLMAWVLSGVLLAVAGIAYAYYLGTISARPFYFNHVFLTLAMLILGGMRTVTGAVLGTFLISFGLEWVRWLETGPVVLGIDLPEALGLSGIVLGGVIVLTMALRPGGLMGDREIEDLILK

Radius of gyration: 25.92 Å; Cα contacts (8 Å, |Δi|>4): 1146; chains: 2; bounding box: 60×69×66 Å

Nearest PDB structures (foldseek):
  2x79-assembly1_A  TM=1.565E-01  e=8.724E-01  Microbacterium maritypicum
  7uuz-assembly1_A  TM=1.539E-01  e=1.708E+00  Rattus norvegicus
  4d1c-assembly1_A  TM=1.350E-01  e=2.947E+00  Microbacterium maritypicum
  7p54-assembly1_B  TM=1.444E-01  e=8.779E+00  Homo sapiens
  2x79-assembly1_A  TM=1.573E-01  e=7.768E-01  Microbacterium maritypicum

pLDDT: mean 91.05, std 13.34, range [30.45, 98.94]